Protein 1GVE (pdb70)

Solvent-accessible surface area: 24778 Å² total; per-residue (Å²): 121,93,4,56,4,4,0,10,0,50,4,0,29,67,90,3,93,91,106,26,0,46,36,0,5,51,8,0,51,153,101,58,20,56,49,1,5,0,0,17,15,30,13,122,2,85,0,0,44,9,1,8,97,45,75,46,34,3,8,138,114,84,28,74,14,97,1,9,0,1,0,0,26,44,106,80,68,52,1,85,54,76,29,0,76,98,1,0,72,34,1,17,170,53,1,106,11,62,98,0,22,8,0,0,0,19,33,11,26,124,67,9,76,36,56,65,1,2,110,11,0,37,91,1,52,118,71,38,44,4,58,47,1,0,0,1,2,4,6,0,22,19,0,0,25,0,2,3,12,1,144,75,44,59,41,34,66,1,44,0,0,7,0,4,0,0,0,1,3,23,32,0,38,50,3,0,8,43,0,4,112,113,38,52,12,50,5,6,0,29,14,9,21,0,13,11,1,0,33,16,135,15,116,87,117,45,43,136,42,112,46,112,118,6,37,2,36,67,17,96,88,14,121,76,15,40,87,14,0,18,75,98,52,0,23,81,0,10,55,60,0,51,146,16,6,139,109,51,63,20,148,117,26,27,58,9,21,5,0,0,3,26,4,1,8,68,52,22,62,14,80,20,114,107,30,13,0,1,11,3,34,10,21,37,60,145,58,0,78,88,4,0,43,12,1,82,63,29,87,9,90,91,50,0,29,76,4,0,52,93,0,38,59,76,0,18,64,31,18,21,76,2,37,110,121,89,4,54,4,0,0,8,0,85,20,0,33,151,172,4,93,89,105,26,0,32,18,0,4,128,7,0,53,143,102,59,19,61,26,0,2,0,0,18,18,24,10,123,2,84,0,0,43,8,1,9,102,41,73,44,32,3,10,114,124,56,27,157,8,102,1,0,0,1,0,0,30,69,126,79,63,50,2,88,49,74,29,0,75,95,1,0,74,23,1,21,155,52,2,96,10,76,100,0,23,3,0,0,0,20,27,9,25,128,69,10,76,35,52,64,1,2,90,5,1,35,84,1,51,122,85,39,40,3,58,47,1,0,0,1,10,4,6,0,20,18,0,0,23,0,1,6,8,1,166,80,44,57,37,33,56,0,43,0,0,10,0,35,0,1,0,12,12,22,31,1,37,51,4,0,8,44,0,4,116,110,35,53,3,52,6,8,0,51,62,14,28,11,51,14,2,0,16,13,145,112,142,73,148,138,96,118,126,42,22,36,77,2,10,54,63,0,62,149,15,7,159,111,48,50,29,141,113,38,18,59,11,12,4,0,0,8,30,4,1,9,64,55,21,74,13,132,19,121,77,31,9,0,3,11,8,39,10,22,34,47,118,65,0,79,68,5,0,43,14,2,74,60,28,83,8,86,94,53,0,26,72,4,0,51,91,1,39,58,74,4,20,59,47,22,77,76,3,34,156

Secondary structure (DSSP, 8-state):
-PPEEEEE-TTBTTTB-HHHHHHHHHHHHHTT--EEE--TTGGGGHHHHHHTTS---TTSTT--SEEEEEE-S-TT--SSHHHHHHHHHHHHHHTT-S-EEEEEE-S--TTS-HHHHHHHHHHHHHTTSEEEEEEES--HHHHHHHHHHHHHHTPPPEEEEEEE-BTTB-GGGTTHHHHHHHHT-EEEEE-TTGGGGGGT---GGGGGS---SSSSSS-TTHHHHHHHH-SHHHHHHHHHHHHHHHHHH-TTPPPHHHHHHHHHHHTSS--GGGT-EEEE--SSHHHHHHHHHHTT--PPPHHHHHHHHHHHHHHGGGPPPS--/-PPEEEEE-TTBTTTB-HHHHHHHHHHHHHTT--EEE--TTGGGGHHHHHHHTS---TTSTT-S-EEEEEE-S-TT--SSHHHHHHHHHHHHHHHT-S-EEEEEE-S--TTS-HHHHHHHHHHHHHTTSEEEEEEES--HHHHHHHHHHHHHHT-PPEEEEEEE-BTTB-GGGTTHHHHHHHHT-EEEEE-TTGGGGGGT--------HHHHHHHHHHHHHHHHHHGGGPPPHHHHHHHHHHHTSS--GGGT-EEEEP-SSHHHHHHHHHHHT--PPPHHHHHHHHHHHHHHGGGPPPS--

Foldseek 3Di:
DWAAEEAEQLQDLPLHDLVQSLVLVVLCVVLVHAHYEEELPRNVLRSLLSQLPSPQAEADVVRSHAYEYEQECDPVRALALVSLVVSLVSSCVSNVYQAHAEYEHAADRPVDPVLRSQVSVQVCVVVVHYNAYEYFQADLVVLVVQQVSCVVVVGGHHAEYEWADWLQFHPCPPRPVVSNVVSHHAYEHECLCLQVVQQVPDDLCVVVDDDDDGCCPPDPCNVVSCLQQNDNLLRVLSVLLVVLQCVPPNPVGDGSVLQGLQCNTAPDPHDNVSNYYYHDDDSGSVVSSVSSVSNPDHHDDPSSSVSSVVSNVSCVVPHDRGHD/DWAAEEAEQLQDQPLDDLVFSLVLVVLCVVLVGAEYEEELPRNNNRSLQSLLVNPQAEADPPRRHAYEYEFECPPVRALALVRLVVSLVSSCVRNVYQAHAEYEHAADRPVDPVLRSQVSVQVCVVVVRYNAYEYFQADLVRLVVQLVSCVVVVGGHHAEYEWADWLQFHPCVPRPVVSNVVSHHAYEHPPLCVVVLQQVPDDPVVDDPLLNVLSVLLVVLQCVVPNPPGDGSVLQRLLCNGPPDPHDNVSNHHYYDYDSGSVSSSVSSVSNPDHHDDVSSSVSSVVSNVSCVVPRDDGHD

Sequence (625 aa):
ARPATVLGAMEMGRRMDVTSSSASVRAFLQRGHTEIDTAFVYANGQSETILGDLGLGLGRSGCKVKIATKAAPMFGKTLKPADVRFQLETSLKRLQCPRVDLFYLHFPDHGTPIEETLQACHQLHQEGKFVELGLSNYVSWEVAEICTLCKKNGWIMPTVYQGMYNAITRQVETELFPCLRHFGLRFYAFNPLAGGLLTGRYKYQDKDGKNPESRFFGNPFSQLYMDRYWKEEHFNGIALVEKALKTTYGPTAPSMISAAVRWMYHHSQLKGTQGDAVILGMSSLEQLEQNLALVEEGPLEPAVVDAFDQAWNLVAHECPNYFRARPATVLGAMEMGRRMDVTSSSASVRAFLQRGHTEIDTAFVYANGQSETILGDLGLGLGRSGCKVKIATKAAPMFGKTLKPADVRFQLETSLKRLQCPRVDLFYLHFPDHGTPIEETLQACHQLHQEGKFVELGLSNYVSWEVAEICTLCKKNGWIMPTVYQGMYNAITRQVETELFPCLRHFGLRFYAFNPLAGGLLTGRYKYQYWKEEHFNGIALVEKALKTTYGPTAPSMISAAVRWMYHHSQLKGTQGDAVILGMSSLEQLEQNLALVEEGPLEPAVVDAFDQAWNLVAHECPNYFR

InterPro domains:
  IPR020471 Aldo-keto reductase [PR00069] (31-55)
  IPR020471 Aldo-keto reductase [PR00069] (93-111)
  IPR020471 Aldo-keto reductase [PR00069] (124-141)
  IPR023210 NADP-dependent oxidoreductase domain [PF00248] (9-315)
  IPR036812 NAD(P)-dependent oxidoreductase domain superfamily [G3DSA:3.20.20.100] (1-327)
  IPR036812 NAD(P)-dependent oxidoreductase domain superfamily [SSF51430] (6-325)
  IPR050523 Aldo/Keto Reductase Detoxification and Biosynthesis [PTHR43364] (8-324)

CATH classification: 3.20.20.100

Structure (mmCIF, N/CA/C/O backbone):
data_1GVE
#
_entry.id   1GVE
#
_cell.length_a   125.540
_cell.length_b   64.680
_cell.length_c   112.840
_cell.angle_alpha   90.00
_cell.angle_beta   91.03
_cell.angle_gamma   90.00
#
_symmetry.space_group_name_H-M   'C 1 2 1'
#
loop_
_entity.id
_entity.type
_entity.pdbx_description
1 polymer 'AFLATOXIN B1 ALDEHYDE REDUCTASE MEMBER 3'
2 non-polymer 'NADP NICOTINAMIDE-ADENINE-DINUCLEOTIDE PHOSPHATE'
3 non-polymer GLYCEROL
4 non-polymer 'CITRIC ACID'
5 water water
#
loop_
_atom_site.group_PDB
_atom_site.id
_atom_site.type_symbol
_atom_site.label_atom_id
_atom_site.label_alt_id
_atom_site.label_comp_id
_atom_site.label_asym_id
_atom_site.label_entity_id
_atom_site.label_seq_id
_atom_site.pdbx_PDB_ins_code
_atom_site.Cartn_x
_atom_site.Cartn_y
_atom_site.Cartn_z
_atom_site.occupancy
_atom_site.B_iso_or_equiv
_atom_site.auth_seq_id
_atom_site.auth_comp_id
_atom_site.auth_asym_id
_atom_site.auth_atom_id
_atom_site.pdbx_PDB_model_num
ATOM 1 N N . ALA A 1 4 ? 33.922 29.315 16.722 1.00 28.79 4 ALA A N 1
ATOM 2 C CA . ALA A 1 4 ? 33.566 28.978 15.320 1.00 28.02 4 ALA A CA 1
ATOM 3 C C . ALA A 1 4 ? 33.008 27.559 15.385 1.00 26.51 4 ALA A C 1
ATOM 4 O O . ALA A 1 4 ? 33.258 26.830 16.340 1.00 29.29 4 ALA A O 1
ATOM 6 N N . ARG A 1 5 ? 32.134 27.206 14.469 1.00 24.33 5 ARG A N 1
ATOM 7 C CA . ARG A 1 5 ? 31.631 25.846 14.392 1.00 22.36 5 ARG A CA 1
ATOM 8 C C . ARG A 1 5 ? 32.638 24.772 13.935 1.00 19.66 5 ARG A C 1
ATOM 9 O O . ARG A 1 5 ? 33.697 25.040 13.348 1.00 17.12 5 ARG A O 1
ATOM 17 N N . PRO A 1 6 ? 32.308 23.525 14.215 1.00 17.04 6 PRO A N 1
ATOM 18 C CA . PRO A 1 6 ? 33.129 22.448 13.696 1.00 15.84 6 PRO A CA 1
ATOM 19 C C . PRO A 1 6 ? 33.238 22.457 12.191 1.00 15.03 6 PRO A C 1
ATOM 20 O O . PRO A 1 6 ? 32.337 22.911 11.486 1.00 15.14 6 PRO A O 1
ATOM 24 N N . ALA A 1 7 ? 34.346 21.907 11.709 1.00 14.02 7 ALA A N 1
ATOM 25 C CA . ALA A 1 7 ? 34.552 21.735 10.293 1.00 13.54 7 ALA A CA 1
ATOM 26 C C . ALA A 1 7 ? 33.672 20.638 9.757 1.00 12.30 7 ALA A C 1
ATOM 27 O O . ALA A 1 7 ? 33.079 19.850 10.529 1.00 11.88 7 ALA A O 1
ATOM 29 N N . THR A 1 8 ? 33.589 20.550 8.432 1.00 12.51 8 THR A N 1
ATOM 30 C CA . THR A 1 8 ? 32.842 19.512 7.759 1.00 12.40 8 THR A CA 1
ATOM 31 C C . THR A 1 8 ? 33.765 18.728 6.858 1.00 12.18 8 THR A C 1
ATOM 32 O O . THR A 1 8 ? 34.443 19.307 5.989 1.00 13.25 8 THR A O 1
ATOM 36 N N . VAL A 1 9 ? 33.688 17.406 6.954 1.00 12.06 9 VAL A N 1
ATOM 37 C CA . VAL A 1 9 ? 34.501 16.497 6.216 1.00 11.66 9 VAL A CA 1
ATOM 38 C C . VAL A 1 9 ? 33.567 15.646 5.364 1.00 12.56 9 VAL A C 1
ATOM 39 O O . VAL A 1 9 ? 32.496 15.252 5.819 1.00 14.13 9 VAL A O 1
ATOM 43 N N . LEU A 1 10 ? 33.946 15.369 4.123 1.00 11.80 10 LEU A N 1
ATOM 44 C CA . LEU A 1 10 ? 33.107 14.612 3.250 1.00 11.20 10 LEU A CA 1
ATOM 45 C C . LEU A 1 10 ? 33.335 13.120 3.396 1.00 12.21 10 LEU A C 1
ATOM 46 O O . LEU A 1 10 ? 34.422 12.642 3.149 1.00 13.10 10 LEU A O 1
ATOM 51 N N . GLY A 1 11 ? 32.310 12.383 3.790 1.00 13.23 11 GLY A N 1
ATOM 52 C CA . GLY A 1 11 ? 32.450 10.937 3.831 1.00 12.57 11 GLY A CA 1
ATOM 53 C C . GLY A 1 11 ? 32.292 10.285 2.489 1.00 13.23 11 GLY A C 1
ATOM 54 O O . GLY A 1 11 ? 31.286 10.454 1.817 1.00 15.08 11 GLY A O 1
ATOM 55 N N . ALA A 1 12 ? 33.297 9.564 2.077 1.00 13.78 12 ALA A N 1
ATOM 56 C CA . ALA A 1 12 ? 33.311 9.014 0.727 1.00 13.99 12 ALA A CA 1
ATOM 57 C C . ALA A 1 12 ? 33.022 7.521 0.658 1.00 14.75 12 ALA A C 1
ATOM 58 O O . ALA A 1 12 ? 33.252 6.901 -0.388 1.00 15.52 12 ALA A O 1
ATOM 60 N N . MET A 1 13 ? 32.478 6.975 1.745 1.00 16.24 13 MET A N 1
ATOM 61 C CA . MET A 1 13 ? 32.199 5.540 1.899 1.00 17.51 13 MET A CA 1
ATOM 62 C C . MET A 1 13 ? 31.298 4.947 0.800 1.00 17.63 13 MET A C 1
ATOM 63 O O . MET A 1 13 ? 31.446 3.776 0.409 1.00 17.50 13 MET A O 1
ATOM 68 N N . GLU A 1 14 ? 30.379 5.753 0.297 1.00 16.52 14 GLU A N 1
ATOM 69 C CA . GLU A 1 14 ? 29.454 5.272 -0.740 1.00 17.39 14 GLU A CA 1
ATOM 70 C C . GLU A 1 14 ? 29.907 5.501 -2.174 1.00 17.31 14 GLU A C 1
ATOM 71 O O . GLU A 1 14 ? 29.253 5.030 -3.126 1.00 17.19 14 GLU A O 1
ATOM 77 N N . MET A 1 15 ? 31.010 6.220 -2.353 1.00 17.74 15 MET A N 1
ATOM 78 C CA . MET A 1 15 ? 31.517 6.478 -3.683 1.00 17.20 15 MET A CA 1
ATOM 79 C C . MET A 1 15 ? 31.998 5.187 -4.310 1.00 17.82 15 MET A C 1
ATOM 80 O O . MET A 1 15 ? 33.003 4.635 -3.922 1.00 18.43 15 MET A O 1
ATOM 85 N N . GLY A 1 16 ? 31.286 4.707 -5.314 1.00 18.23 16 GLY A N 1
ATOM 86 C CA . GLY A 1 16 ? 31.666 3.454 -5.919 1.00 19.25 16 GLY A CA 1
ATOM 87 C C . GLY A 1 16 ? 30.806 2.309 -5.418 1.00 19.05 16 GLY A C 1
ATOM 88 O O . GLY A 1 16 ? 30.929 1.191 -5.897 1.00 19.30 16 GLY A O 1
ATOM 89 N N . ARG A 1 17 ? 29.925 2.581 -4.471 1.00 18.58 17 ARG A N 1
ATOM 90 C CA . ARG A 1 17 ? 29.032 1.575 -3.947 1.00 19.70 17 ARG A CA 1
ATOM 91 C C . ARG A 1 17 ? 27.642 1.980 -4.444 1.00 20.28 17 ARG A C 1
ATOM 92 O O . ARG A 1 17 ? 27.292 1.707 -5.605 1.00 20.51 17 ARG A O 1
ATOM 100 N N . ARG A 1 18 ? 26.856 2.642 -3.607 1.00 20.28 18 ARG A N 1
ATOM 101 C CA . ARG A 1 18 ? 25.535 3.131 -4.032 1.00 20.75 18 ARG A CA 1
ATOM 102 C C . ARG A 1 18 ? 25.631 4.360 -4.924 1.00 20.37 18 ARG A C 1
ATOM 103 O O . ARG A 1 18 ? 24.684 4.682 -5.649 1.00 21.04 18 ARG A O 1
ATOM 111 N N . MET A 1 19 ? 26.794 4.992 -4.957 1.00 19.60 19 MET A N 1
ATOM 112 C CA . MET A 1 19 ? 26.971 6.186 -5.760 1.00 19.56 19 MET A CA 1
ATOM 113 C C . MET A 1 19 ? 27.896 5.955 -6.945 1.00 19.11 19 MET A C 1
ATOM 114 O O . MET A 1 19 ? 29.028 5.536 -6.792 1.00 19.28 19 MET A O 1
ATOM 119 N N . ASP A 1 20 ? 27.413 6.255 -8.146 1.00 19.21 20 ASP A N 1
ATOM 120 C CA . ASP A 1 20 ? 28.225 6.049 -9.334 1.00 19.15 20 ASP A CA 1
ATOM 121 C C . ASP A 1 20 ? 29.263 7.159 -9.455 1.00 19.15 20 ASP A C 1
ATOM 122 O O . ASP A 1 20 ? 29.295 8.093 -8.636 1.00 18.50 20 ASP A O 1
ATOM 127 N N . VAL A 1 21 ? 30.128 7.031 -10.448 1.00 18.90 21 VAL A N 1
ATOM 128 C CA . VAL A 1 21 ? 31.202 7.996 -10.664 1.00 19.62 21 VAL A CA 1
ATOM 129 C C . VAL A 1 21 ? 30.676 9.404 -10.864 1.00 19.42 21 VAL A C 1
ATOM 130 O O . VAL A 1 21 ? 31.226 10.389 -10.331 1.00 19.29 21 VAL A O 1
ATOM 134 N N . THR A 1 22 ? 29.629 9.504 -11.675 1.00 19.38 22 THR A N 1
ATOM 135 C CA . THR A 1 22 ? 29.015 10.777 -11.966 1.00 19.41 22 THR A CA 1
ATOM 136 C C . THR A 1 22 ? 28.552 11.503 -10.719 1.00 19.08 22 THR A C 1
ATOM 137 O O . THR A 1 22 ? 28.850 12.686 -10.532 1.00 18.61 22 THR A O 1
ATOM 141 N N . SER A 1 23 ? 27.795 10.796 -9.889 1.00 18.56 23 SER A N 1
ATOM 142 C CA . SER A 1 23 ? 27.244 11.378 -8.687 1.00 18.47 23 SER A CA 1
ATOM 143 C C . SER A 1 23 ? 28.355 11.662 -7.668 1.00 17.52 23 SER A C 1
ATOM 144 O O . SER A 1 23 ? 28.277 12.639 -6.933 1.00 16.72 23 SER A O 1
ATOM 147 N N . SER A 1 24 ? 29.395 10.825 -7.668 1.00 17.42 24 SER A N 1
ATOM 148 C CA . SER A 1 24 ? 30.522 10.971 -6.728 1.00 16.51 24 SER A CA 1
ATOM 149 C C . SER A 1 24 ? 31.271 12.238 -7.086 1.00 16.85 24 SER A C 1
ATOM 150 O O . SER A 1 24 ? 31.535 13.071 -6.231 1.00 17.40 24 SER A O 1
ATOM 153 N N . SER A 1 25 ? 31.558 12.411 -8.372 1.00 16.48 25 SER A N 1
ATOM 154 C CA . SER A 1 25 ? 32.250 13.608 -8.845 1.00 17.16 25 SER A CA 1
ATOM 155 C C . SER A 1 25 ? 31.446 14.874 -8.533 1.00 17.04 25 SER A C 1
ATOM 156 O O . SER A 1 25 ? 32.006 15.886 -8.094 1.00 17.49 25 SER A O 1
ATOM 159 N N . ALA A 1 26 ? 30.144 14.827 -8.798 1.00 16.86 26 ALA A N 1
ATOM 160 C CA . ALA A 1 26 ? 29.249 15.952 -8.518 1.00 17.22 26 ALA A CA 1
ATOM 161 C C . ALA A 1 26 ? 29.273 16.315 -7.041 1.00 16.80 26 ALA A C 1
ATOM 162 O O . ALA A 1 26 ? 29.198 17.487 -6.685 1.00 16.19 26 ALA A O 1
ATOM 164 N N . SER A 1 27 ? 29.354 15.295 -6.201 1.00 16.54 27 SER A N 1
ATOM 165 C CA . SER A 1 27 ? 29.333 15.462 -4.743 1.00 16.39 27 SER A CA 1
ATOM 166 C C . SER A 1 27 ? 30.597 16.162 -4.255 1.00 15.34 27 SER A C 1
ATOM 167 O O . SER A 1 27 ? 30.545 17.056 -3.410 1.00 15.42 27 SER A O 1
ATOM 170 N N . VAL A 1 28 ? 31.729 15.765 -4.810 1.00 14.84 28 VAL A N 1
ATOM 171 C CA . VAL A 1 28 ? 32.981 16.408 -4.479 1.00 14.26 28 VAL A CA 1
ATOM 172 C C . VAL A 1 28 ? 32.912 17.855 -4.885 1.00 14.42 28 VAL A C 1
ATOM 173 O O . VAL A 1 28 ? 33.326 18.728 -4.130 1.00 14.46 28 VAL A O 1
ATOM 177 N N . ARG A 1 29 ? 32.391 18.121 -6.094 1.00 14.41 29 ARG A N 1
ATOM 178 C CA . ARG A 1 29 ? 32.341 19.495 -6.561 1.00 15.32 29 ARG A CA 1
ATOM 179 C C . ARG A 1 29 ? 31.451 20.310 -5.641 1.00 14.43 29 ARG A C 1
ATOM 180 O O . ARG A 1 29 ? 31.768 21.429 -5.308 1.00 15.03 29 ARG A O 1
ATOM 182 N N . ALA A 1 30 ? 30.308 19.761 -5.259 1.00 14.30 30 ALA A N 1
ATOM 183 C CA . ALA A 1 30 ? 29.391 20.472 -4.390 1.00 14.67 30 ALA A CA 1
ATOM 184 C C . ALA A 1 30 ? 30.050 20.779 -3.025 1.00 14.55 30 ALA A C 1
ATOM 185 O O . ALA A 1 30 ? 29.895 21.854 -2.438 1.00 14.32 30 ALA A O 1
ATOM 187 N N . PHE A 1 31 ? 30.739 19.793 -2.500 1.00 14.37 31 PHE A N 1
ATOM 188 C CA . PHE A 1 31 ? 31.396 19.941 -1.222 1.00 14.61 31 PHE A CA 1
ATOM 189 C C . PHE A 1 31 ? 32.487 21.011 -1.246 1.00 14.14 31 PHE A C 1
ATOM 190 O O . PHE A 1 31 ? 32.508 21.870 -0.395 1.00 14.34 31 PHE A O 1
ATOM 198 N N . LEU A 1 32 ? 33.325 21.004 -2.272 1.00 14.29 32 LEU A N 1
ATOM 199 C CA . LEU A 1 32 ? 34.377 22.018 -2.432 1.00 15.12 32 LEU A CA 1
ATOM 200 C C . LEU A 1 32 ? 33.825 23.433 -2.654 1.00 15.39 32 LEU A C 1
ATOM 201 O O . LEU A 1 32 ? 34.377 24.421 -2.142 1.00 14.88 32 LEU A O 1
ATOM 206 N N . GLN A 1 33 ? 32.718 23.528 -3.375 1.00 16.62 33 GLN A N 1
ATOM 207 C CA . GLN A 1 33 ? 32.091 24.821 -3.606 1.00 17.52 33 GLN A CA 1
ATOM 208 C C . GLN A 1 33 ? 31.565 25.441 -2.330 1.00 17.20 33 GLN A C 1
ATOM 209 O O . GLN A 1 33 ? 31.426 26.669 -2.266 1.00 17.85 33 GLN A O 1
ATOM 215 N N . ARG A 1 34 ? 31.232 24.603 -1.337 1.00 16.90 34 ARG A N 1
ATOM 216 C CA . ARG A 1 34 ? 30.743 25.107 -0.063 1.00 17.18 34 ARG A CA 1
ATOM 217 C C . ARG A 1 34 ? 31.895 25.639 0.806 1.00 17.78 34 ARG A C 1
ATOM 218 O O . ARG A 1 34 ? 31.647 26.179 1.879 1.00 20.44 34 ARG A O 1
ATOM 226 N N . GLY A 1 35 ? 33.139 25.507 0.342 1.00 17.52 35 GLY A N 1
ATOM 227 C CA . GLY A 1 35 ? 34.311 26.000 1.062 1.00 16.56 35 GLY A CA 1
ATOM 228 C C . GLY A 1 35 ? 35.015 24.934 1.904 1.00 16.21 35 GLY A C 1
ATOM 229 O O . GLY A 1 35 ? 36.044 25.197 2.514 1.00 16.09 35 GLY A O 1
ATOM 230 N N . HIS A 1 36 ? 34.478 23.718 1.936 1.00 14.40 36 HIS A N 1
ATOM 231 C CA . HIS A 1 36 ? 35.116 22.678 2.726 1.00 14.51 36 HIS A CA 1
ATOM 232 C C . HIS A 1 36 ? 36.265 22.083 1.941 1.00 14.91 36 HIS A C 1
ATOM 233 O O . HIS A 1 36 ? 36.330 22.258 0.721 1.00 15.26 36 HIS A O 1
ATOM 240 N N . THR A 1 37 ? 37.157 21.365 2.630 1.00 14.74 37 THR A N 1
ATOM 241 C CA . THR A 1 37 ? 38.358 20.843 1.970 1.00 16.06 37 THR A CA 1
ATOM 242 C C . THR A 1 37 ? 38.742 19.385 2.217 1.00 15.88 37 THR A C 1
ATOM 243 O O . THR A 1 37 ? 39.436 18.785 1.402 1.00 15.50 37 THR A O 1
ATOM 247 N N . GLU A 1 38 ? 38.269 18.782 3.315 1.00 14.01 38 GLU A N 1
ATOM 248 C CA . GLU A 1 38 ? 38.736 17.466 3.689 1.00 15.01 38 GLU A CA 1
ATOM 249 C C . GLU A 1 38 ? 37.781 16.354 3.289 1.00 13.27 38 GLU A C 1
ATOM 250 O O . GLU A 1 38 ? 36.578 16.428 3.552 1.00 13.72 38 GLU A O 1
ATOM 256 N N . ILE A 1 39 ? 38.360 15.325 2.687 1.00 13.49 39 ILE A N 1
ATOM 257 C CA . ILE A 1 39 ? 37.603 14.174 2.227 1.00 13.18 39 ILE A CA 1
ATOM 258 C C . ILE A 1 39 ? 38.108 12.957 2.950 1.00 13.99 39 ILE A C 1
ATOM 259 O O . ILE A 1 39 ? 39.310 12.767 3.020 1.00 15.54 39 ILE A O 1
ATOM 264 N N . ASP A 1 40 ? 37.188 12.100 3.392 1.00 12.91 40 ASP A N 1
ATOM 265 C CA . ASP A 1 40 ? 37.521 10.909 4.164 1.00 12.97 40 ASP A CA 1
ATOM 266 C C . ASP A 1 40 ? 37.178 9.642 3.369 1.00 12.54 40 ASP A C 1
ATOM 267 O O . ASP A 1 40 ? 36.039 9.428 3.022 1.00 13.07 40 ASP A O 1
ATOM 272 N N . THR A 1 41 ? 38.174 8.818 3.091 1.00 12.56 41 THR A N 1
ATOM 273 C CA . THR A 1 41 ? 37.934 7.547 2.448 1.00 13.10 41 THR A CA 1
ATOM 274 C C . THR A 1 41 ? 38.691 6.470 3.242 1.00 12.62 41 THR A C 1
ATOM 275 O O . THR A 1 41 ? 39.078 6.686 4.403 1.00 11.74 41 THR A O 1
ATOM 279 N N . ALA A 1 42 ? 38.848 5.299 2.654 1.00 12.87 42 ALA A N 1
ATOM 280 C CA . ALA A 1 42 ? 39.520 4.184 3.330 1.00 12.16 42 ALA A CA 1
ATOM 281 C C . ALA A 1 42 ? 39.886 3.125 2.316 1.00 12.46 42 ALA A C 1
ATOM 282 O O . ALA A 1 42 ? 39.198 3.005 1.316 1.00 12.73 42 ALA A O 1
ATOM 284 N N . PHE A 1 43 ? 40.933 2.351 2.597 1.00 11.50 43 PHE A N 1
ATOM 285 C CA . PHE A 1 43 ? 41.319 1.212 1.734 1.00 11.91 43 PHE A CA 1
ATOM 286 C C . PHE A 1 43 ? 40.145 0.290 1.425 1.00 12.00 43 PHE A C 1
ATOM 287 O O . PHE A 1 43 ? 40.042 -0.191 0.291 1.00 13.09 43 PHE A O 1
ATOM 295 N N . VAL A 1 44 ? 39.293 0.006 2.414 1.00 12.26 44 VAL A N 1
ATOM 296 C CA . VAL A 1 44 ? 38.172 -0.917 2.260 1.00 12.35 44 VAL A CA 1
ATOM 297 C C . VAL A 1 44 ? 36.910 -0.307 1.620 1.00 12.51 44 VAL A C 1
ATOM 298 O O . VAL A 1 44 ? 36.015 -1.037 1.230 1.00 13.55 44 VAL A O 1
ATOM 302 N N . TYR A 1 45 ? 36.800 1.014 1.526 1.00 12.56 45 TYR A N 1
ATOM 303 C CA . TYR A 1 45 ? 35.530 1.578 1.077 1.00 12.49 45 TYR A CA 1
ATOM 304 C C . TYR A 1 45 ? 35.234 1.212 -0.371 1.00 13.11 45 TYR A C 1
ATOM 305 O O . TYR A 1 45 ? 36.081 1.372 -1.236 1.00 13.34 45 TYR A O 1
ATOM 314 N N . ALA A 1 46 ? 34.007 0.740 -0.589 1.00 13.82 46 ALA A N 1
ATOM 315 C CA . ALA A 1 46 ? 33.522 0.337 -1.905 1.00 14.30 46 ALA A CA 1
ATOM 316 C C . ALA A 1 46 ? 34.511 -0.622 -2.547 1.00 15.22 46 ALA A C 1
ATOM 317 O O . ALA A 1 46 ? 34.703 -0.611 -3.746 1.00 16.38 46 ALA A O 1
ATOM 319 N N . ASN A 1 47 ? 35.139 -1.443 -1.703 1.00 16.18 47 ASN A N 1
ATOM 320 C CA . ASN A 1 47 ? 36.122 -2.435 -2.146 1.00 17.26 47 ASN A CA 1
ATOM 321 C C . ASN A 1 47 ? 37.261 -1.841 -2.955 1.00 17.64 47 ASN A C 1
ATOM 322 O O . ASN A 1 47 ? 37.794 -2.496 -3.867 1.00 19.06 47 ASN A O 1
ATOM 327 N N . GLY A 1 48 ? 37.620 -0.598 -2.662 1.00 16.92 48 GLY A N 1
ATOM 328 C CA . GLY A 1 48 ? 38.695 0.068 -3.376 1.00 15.93 48 GLY A CA 1
ATOM 329 C C . GLY A 1 48 ? 38.247 1.119 -4.375 1.00 16.32 48 GLY A C 1
ATOM 330 O O . GLY A 1 48 ? 39.040 1.936 -4.822 1.00 15.87 48 GLY A O 1
ATOM 331 N N . GLN A 1 49 ? 36.967 1.145 -4.703 1.00 16.33 49 GLN A N 1
ATOM 332 C CA . GLN A 1 49 ? 36.480 2.073 -5.721 1.00 16.75 49 GLN A CA 1
ATOM 333 C C . GLN A 1 49 ? 36.338 3.529 -5.231 1.00 16.79 49 GLN A C 1
ATOM 334 O O . GLN A 1 49 ? 36.416 4.491 -6.007 1.00 17.23 49 GLN A O 1
ATOM 340 N N . SER A 1 50 ? 36.191 3.711 -3.926 1.00 15.88 50 SER A N 1
ATOM 341 C CA . SER A 1 50 ? 36.036 5.053 -3.426 1.00 15.47 50 SER A CA 1
ATOM 342 C C . SER A 1 50 ? 37.323 5.816 -3.697 1.00 15.02 50 SER A C 1
ATOM 343 O O . SER A 1 50 ? 37.302 6.917 -4.270 1.00 15.30 50 SER A O 1
ATOM 346 N N . GLU A 1 51 ? 38.439 5.204 -3.305 1.00 15.12 51 GLU A N 1
ATOM 347 C CA . GLU A 1 51 ? 39.757 5.799 -3.514 1.00 14.41 51 GLU A CA 1
ATOM 348 C C . GLU A 1 51 ? 40.000 5.970 -5.008 1.00 14.70 51 GLU A C 1
ATOM 349 O O . GLU A 1 51 ? 40.496 6.990 -5.452 1.00 15.09 51 GLU A O 1
ATOM 355 N N . THR A 1 52 ? 39.629 4.957 -5.773 1.00 14.83 52 THR A N 1
ATOM 356 C CA . THR A 1 52 ? 39.855 4.996 -7.226 1.00 15.02 52 THR A CA 1
ATOM 357 C C . THR A 1 52 ? 39.114 6.146 -7.888 1.00 15.77 52 THR A C 1
ATOM 358 O O . THR A 1 52 ? 39.681 6.905 -8.684 1.00 16.45 52 THR A O 1
ATOM 362 N N . ILE A 1 53 ? 37.843 6.279 -7.557 1.00 15.83 53 ILE A N 1
ATOM 363 C CA . ILE A 1 53 ? 37.056 7.354 -8.070 1.00 15.50 53 ILE A CA 1
ATOM 364 C C . ILE A 1 53 ? 37.682 8.684 -7.683 1.00 15.88 53 ILE A C 1
ATOM 365 O O . ILE A 1 53 ? 37.882 9.536 -8.533 1.00 16.47 53 ILE A O 1
ATOM 370 N N . LEU A 1 54 ? 38.053 8.851 -6.409 1.00 15.53 54 LEU A N 1
ATOM 371 C CA . LEU A 1 54 ? 38.601 10.124 -5.984 1.00 15.73 54 LEU A CA 1
ATOM 372 C C . LEU A 1 54 ? 39.914 10.450 -6.703 1.00 16.29 54 LEU A C 1
ATOM 373 O O . LEU A 1 54 ? 40.190 11.611 -6.997 1.00 17.41 54 LEU A O 1
ATOM 378 N N . GLY A 1 55 ? 40.718 9.427 -6.968 1.00 16.57 55 GLY A N 1
ATOM 379 C CA . GLY A 1 55 ? 42.034 9.615 -7.548 1.00 17.26 55 GLY A CA 1
ATOM 380 C C . GLY A 1 55 ? 41.991 9.952 -9.024 1.00 18.10 55 GLY A C 1
ATOM 381 O O . GLY A 1 55 ? 43.019 10.217 -9.611 1.00 18.25 55 GLY A O 1
ATOM 382 N N . ASP A 1 56 ? 40.794 10.001 -9.590 1.00 18.13 56 ASP A N 1
ATOM 383 C CA . ASP A 1 56 ? 40.608 10.229 -11.019 1.00 19.56 56 ASP A CA 1
ATOM 384 C C . ASP A 1 56 ? 39.988 11.558 -11.309 1.00 19.70 56 ASP A C 1
ATOM 385 O O . ASP A 1 56 ? 39.760 11.902 -12.471 1.00 19.62 56 ASP A O 1
ATOM 390 N N . LEU A 1 57 ? 39.696 12.294 -10.259 1.00 19.78 57 LEU A N 1
ATOM 391 C CA . LEU A 1 57 ? 39.008 13.561 -10.348 1.00 20.40 57 LEU A CA 1
ATOM 392 C C . LEU A 1 57 ? 39.950 14.665 -10.786 1.00 20.68 57 LEU A C 1
ATOM 393 O O . LEU A 1 57 ? 39.532 15.813 -10.915 1.00 21.14 57 LEU A O 1
ATOM 398 N N . GLY A 1 58 ? 41.215 14.316 -10.997 1.00 20.87 58 GLY A N 1
ATOM 399 C CA . GLY A 1 58 ? 42.207 15.284 -11.417 1.00 21.15 58 GLY A CA 1
ATOM 400 C C . GLY A 1 58 ? 42.403 16.356 -10.378 1.00 21.47 58 GLY A C 1
ATOM 401 O O . GLY A 1 58 ? 42.681 17.502 -10.718 1.00 22.26 58 GLY A O 1
ATOM 402 N N . LEU A 1 59 ? 42.276 15.983 -9.101 1.00 20.73 59 LEU A N 1
ATOM 403 C CA . LEU A 1 59 ? 42.434 16.944 -8.040 1.00 20.46 59 LEU A CA 1
ATOM 404 C C . LEU A 1 59 ? 43.880 17.189 -7.661 1.00 19.48 59 LEU A C 1
ATOM 405 O O . LEU A 1 59 ? 44.153 18.163 -6.991 1.00 19.81 59 LEU A O 1
ATOM 410 N N . GLY A 1 60 ? 44.790 16.303 -8.048 1.00 18.82 60 GLY A N 1
ATOM 411 C CA . GLY A 1 60 ? 46.196 16.453 -7.691 1.00 18.79 60 GLY A CA 1
ATOM 412 C C . GLY A 1 60 ? 46.470 16.253 -6.199 1.00 18.87 60 GLY A C 1
ATOM 413 O O . GLY A 1 60 ? 47.203 17.012 -5.564 1.00 18.67 60 GLY A O 1
ATOM 414 N N . LEU A 1 61 ? 45.877 15.207 -5.647 1.00 18.99 61 LEU A N 1
ATOM 415 C CA . LEU A 1 61 ? 46.005 14.929 -4.225 1.00 19.18 61 LEU A CA 1
ATOM 416 C C . LEU A 1 61 ? 47.451 14.793 -3.762 1.00 19.78 61 LEU A C 1
ATOM 417 O O . LEU A 1 61 ? 48.308 14.302 -4.485 1.00 18.80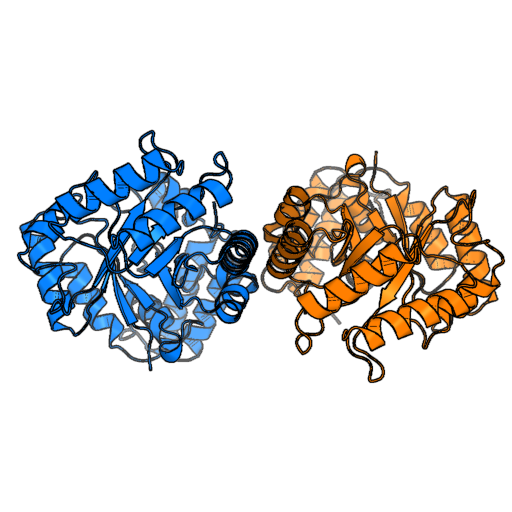 61 LEU A O 1
ATOM 422 N N . GLY A 1 62 ? 47.713 15.266 -2.546 1.00 20.19 62 GLY A N 1
ATOM 423 C CA . GLY A 1 62 ? 49.005 15.098 -1.917 1.00 21.52 62 GLY A CA 1
ATOM 424 C C . GLY A 1 62 ? 50.133 15.946 -2.477 1.00 22.91 62 GLY A C 1
ATOM 425 O O . GLY A 1 62 ? 51.247 15.852 -1.978 1.00 22.82 62 GLY A O 1
ATOM 426 N N . ARG A 1 63 ? 49.855 16.752 -3.500 1.00 24.77 63 ARG A N 1
ATOM 427 C CA . ARG A 1 63 ? 50.872 17.604 -4.101 1.00 27.14 63 ARG A CA 1
ATOM 428 C C . ARG A 1 63 ? 50.814 18.989 -3.478 1.00 28.74 63 ARG A C 1
ATOM 429 O O . ARG A 1 63 ? 49.734 19.509 -3.165 1.00 29.44 63 ARG A O 1
ATOM 437 N N . SER A 1 64 ? 51.985 19.570 -3.255 1.00 30.64 64 SER A N 1
ATOM 438 C CA . SER A 1 64 ? 52.056 20.909 -2.686 1.00 31.46 64 SER A CA 1
ATOM 439 C C . SER A 1 64 ? 51.291 21.819 -3.637 1.00 31.53 64 SER A C 1
ATOM 440 O O . SER A 1 64 ? 51.691 21.987 -4.777 1.00 32.40 64 SER A O 1
ATOM 443 N N . GLY A 1 65 ? 50.193 22.405 -3.176 1.00 31.49 65 GLY A N 1
ATOM 444 C CA . GLY A 1 65 ? 49.349 23.212 -4.043 1.00 30.82 65 GLY A CA 1
ATOM 445 C C . GLY A 1 65 ? 47.931 22.664 -4.068 1.00 30.18 65 GLY A C 1
ATOM 446 O O . GLY A 1 65 ? 47.019 23.259 -4.647 1.00 30.40 65 GLY A O 1
ATOM 447 N N . CYS A 1 66 ? 47.731 21.504 -3.459 1.00 28.97 66 CYS A N 1
ATOM 448 C CA . CYS A 1 66 ? 46.400 20.952 -3.411 1.00 27.97 66 CYS A CA 1
ATOM 449 C C . CYS A 1 66 ? 45.725 21.650 -2.233 1.00 27.21 66 CYS A C 1
ATOM 450 O O . CYS A 1 66 ? 46.316 21.765 -1.153 1.00 27.76 66 CYS A O 1
ATOM 453 N N . LYS A 1 67 ? 44.511 22.141 -2.430 1.00 26.09 67 LYS A N 1
ATOM 454 C CA . LYS A 1 67 ? 43.808 22.781 -1.324 1.00 25.16 67 LYS A CA 1
ATOM 455 C C . LYS A 1 67 ? 42.949 21.738 -0.642 1.00 24.04 67 LYS A C 1
ATOM 456 O O . LYS A 1 67 ? 42.563 21.937 0.499 1.00 25.16 67 LYS A O 1
ATOM 458 N N . VAL A 1 68 ? 42.665 20.660 -1.378 1.00 21.74 68 VAL A N 1
ATOM 459 C CA . VAL A 1 68 ? 41.890 19.500 -0.918 1.00 20.59 68 VAL A CA 1
ATOM 460 C C . VAL A 1 68 ? 42.770 18.550 -0.131 1.00 18.90 68 VAL A C 1
ATOM 461 O O . VAL A 1 68 ? 43.862 18.180 -0.565 1.00 17.89 68 VAL A O 1
ATOM 465 N N . LYS A 1 69 ? 42.268 18.101 1.022 1.00 17.14 69 LYS A N 1
ATOM 466 C CA . LYS A 1 69 ? 43.066 17.275 1.898 1.00 17.05 69 LYS A CA 1
ATOM 467 C C . LYS A 1 69 ? 42.412 15.919 1.886 1.00 15.76 69 LYS A C 1
ATOM 468 O O . LYS A 1 69 ? 41.193 15.844 1.973 1.00 17.99 69 LYS A O 1
ATOM 474 N N . ILE A 1 70 ? 43.212 14.874 1.776 1.00 14.00 70 ILE A N 1
ATOM 475 C CA . ILE A 1 70 ? 42.674 13.543 1.661 1.00 13.91 70 ILE A CA 1
ATOM 476 C C . ILE A 1 70 ? 43.089 12.677 2.854 1.00 13.44 70 ILE A C 1
ATOM 477 O O . ILE A 1 70 ? 44.242 12.695 3.252 1.00 13.52 70 ILE A O 1
ATOM 482 N N . ALA A 1 71 ? 42.129 11.928 3.408 1.00 12.96 71 ALA A N 1
ATOM 483 C CA . ALA A 1 71 ? 42.401 10.996 4.482 1.00 13.05 71 ALA A CA 1
ATOM 484 C C . ALA A 1 71 ? 42.060 9.586 4.020 1.00 13.26 71 ALA A C 1
ATOM 485 O O . ALA A 1 71 ? 41.093 9.372 3.326 1.00 13.66 71 ALA A O 1
ATOM 487 N N . THR A 1 72 ? 42.912 8.630 4.356 1.00 13.82 72 THR A N 1
ATOM 488 C CA . THR A 1 72 ? 42.548 7.241 4.175 1.00 12.83 72 THR A CA 1
ATOM 489 C C . THR A 1 72 ? 42.938 6.407 5.390 1.00 13.01 72 THR A C 1
ATOM 490 O O . THR A 1 72 ? 43.451 6.951 6.388 1.00 11.94 72 THR A O 1
ATOM 494 N N . LYS A 1 73 ? 42.634 5.117 5.316 1.00 12.20 73 LYS A N 1
ATOM 495 C CA . LYS A 1 73 ? 42.765 4.248 6.479 1.00 12.41 73 LYS A CA 1
ATOM 496 C C . LYS A 1 73 ? 43.222 2.857 6.077 1.00 12.86 73 LYS A C 1
ATOM 497 O O . LYS A 1 73 ? 42.827 2.357 5.015 1.00 13.29 73 LYS A O 1
ATOM 503 N N . ALA A 1 74 ? 44.005 2.242 6.970 1.00 12.33 74 ALA A N 1
ATOM 504 C CA . ALA A 1 74 ? 44.354 0.822 6.868 1.00 11.42 74 ALA A CA 1
ATOM 505 C C . ALA A 1 74 ? 43.560 0.079 7.945 1.00 12.26 74 ALA A C 1
ATOM 506 O O . ALA A 1 74 ? 43.517 0.513 9.073 1.00 12.17 74 ALA A O 1
ATOM 508 N N . ALA A 1 75 ? 42.996 -1.063 7.577 1.00 12.34 75 ALA A N 1
ATOM 509 C CA . ALA A 1 75 ? 42.110 -1.866 8.408 1.00 12.10 75 ALA A CA 1
ATOM 510 C C . ALA A 1 75 ? 42.558 -3.311 8.502 1.00 12.25 75 ALA A C 1
ATOM 511 O O . ALA A 1 75 ? 43.024 -3.876 7.498 1.00 12.49 75 ALA A O 1
ATOM 513 N N . PRO A 1 76 ? 42.403 -3.943 9.664 1.00 11.66 76 PRO A N 1
ATOM 514 C CA . PRO A 1 76 ? 42.647 -5.374 9.759 1.00 12.17 76 PRO A CA 1
ATOM 515 C C . PRO A 1 76 ? 41.365 -6.126 9.344 1.00 13.35 76 PRO A C 1
ATOM 516 O O . PRO A 1 76 ? 40.642 -6.707 10.172 1.00 14.99 76 PRO A O 1
ATOM 520 N N . MET A 1 77 ? 41.071 -6.065 8.054 1.00 13.52 77 MET A N 1
ATOM 521 C CA . MET A 1 77 ? 39.937 -6.780 7.478 1.00 14.32 77 MET A CA 1
ATOM 522 C C . MET A 1 77 ? 40.302 -7.193 6.053 1.00 14.67 77 MET A C 1
ATOM 523 O O . MET A 1 77 ? 41.426 -6.947 5.583 1.00 13.82 77 MET A O 1
ATOM 528 N N . PHE A 1 78 ? 39.359 -7.859 5.386 1.00 15.04 78 PHE A N 1
ATOM 529 C CA . PHE A 1 78 ? 39.596 -8.418 4.044 1.00 15.87 78 PHE A CA 1
ATOM 530 C C . PHE A 1 78 ? 40.809 -9.351 4.039 1.00 17.08 78 PHE A C 1
ATOM 531 O O . PHE A 1 78 ? 41.512 -9.479 3.026 1.00 18.91 78 PHE A O 1
ATOM 539 N N . GLY A 1 79 ? 41.043 -10.038 5.152 1.00 16.90 79 GLY A N 1
ATOM 540 C CA . GLY A 1 79 ? 42.198 -10.892 5.286 1.00 17.45 79 GLY A CA 1
ATOM 541 C C . GLY A 1 79 ? 43.525 -10.230 5.613 1.00 17.29 79 GLY A C 1
ATOM 542 O O . GLY A 1 79 ? 44.569 -10.926 5.616 1.00 17.82 79 GLY A O 1
ATOM 543 N N . LYS A 1 80 ? 43.512 -8.918 5.844 1.00 15.28 80 LYS A N 1
ATOM 544 C CA . LYS A 1 80 ? 44.738 -8.206 6.224 1.00 15.72 80 LYS A CA 1
ATOM 545 C C . LYS A 1 80 ? 44.695 -7.928 7.704 1.00 15.32 80 LYS A C 1
ATOM 546 O O . LYS A 1 80 ? 43.624 -7.977 8.325 1.00 14.45 80 LYS A O 1
ATOM 552 N N . THR A 1 81 ? 45.888 -7.685 8.248 1.00 13.60 81 THR A N 1
ATOM 553 C CA . THR A 1 81 ? 46.031 -7.280 9.648 1.00 13.36 81 THR A CA 1
ATOM 554 C C . THR A 1 81 ? 46.659 -5.893 9.705 1.00 13.12 81 THR A C 1
ATOM 555 O O . THR A 1 81 ? 46.722 -5.224 8.687 1.00 12.66 81 THR A O 1
ATOM 559 N N . LEU A 1 82 ? 47.043 -5.443 10.921 1.00 12.79 82 LEU A N 1
ATOM 560 C CA . LEU A 1 82 ? 47.842 -4.253 11.072 1.00 12.97 82 LEU A CA 1
ATOM 561 C C . LEU A 1 82 ? 49.321 -4.618 11.326 1.00 13.48 82 LEU A C 1
ATOM 562 O O . LEU A 1 82 ? 50.080 -3.860 11.904 1.00 13.73 82 LEU A O 1
ATOM 567 N N . LYS A 1 83 ? 49.761 -5.770 10.862 1.00 13.90 83 LYS A N 1
ATOM 568 C CA . LYS A 1 83 ? 51.181 -6.026 10.880 1.00 14.72 83 LYS A CA 1
ATOM 569 C C . LYS A 1 83 ? 51.844 -5.061 9.907 1.00 14.58 83 LYS A C 1
ATOM 570 O O . LYS A 1 83 ? 51.255 -4.619 8.936 1.00 15.13 83 LYS A O 1
ATOM 576 N N . PRO A 1 84 ? 53.091 -4.722 10.170 1.00 15.08 84 PRO A N 1
ATOM 577 C CA . PRO A 1 84 ? 53.828 -3.796 9.307 1.00 15.38 84 PRO A CA 1
ATOM 578 C C . PRO A 1 84 ? 53.638 -3.995 7.804 1.00 14.86 84 PRO A C 1
ATOM 579 O O . PRO A 1 84 ? 53.295 -3.048 7.099 1.00 15.20 84 PRO A O 1
ATOM 583 N N . ALA A 1 85 ? 53.844 -5.204 7.296 1.00 14.44 85 ALA A N 1
ATOM 584 C CA . ALA A 1 85 ? 53.694 -5.418 5.854 1.00 14.59 85 ALA A CA 1
ATOM 585 C C . ALA A 1 85 ? 52.291 -5.078 5.321 1.00 13.94 85 ALA A C 1
ATOM 586 O O . ALA A 1 85 ? 52.144 -4.555 4.221 1.00 14.44 85 ALA A O 1
ATOM 588 N N . ASP A 1 86 ? 51.271 -5.377 6.117 1.00 13.10 86 ASP A N 1
ATOM 589 C CA . ASP A 1 86 ? 49.901 -5.158 5.691 1.00 13.56 86 ASP A CA 1
ATOM 590 C C . ASP A 1 86 ? 49.545 -3.680 5.773 1.00 13.05 86 ASP A C 1
ATOM 591 O O . ASP A 1 86 ? 48.748 -3.192 4.995 1.00 13.10 86 ASP A O 1
ATOM 596 N N . VAL A 1 87 ? 50.139 -2.968 6.727 1.00 12.90 87 VAL A N 1
ATOM 597 C CA . VAL A 1 87 ? 49.885 -1.521 6.826 1.00 13.82 87 VAL A CA 1
ATOM 598 C C . VAL A 1 87 ? 50.489 -0.847 5.600 1.00 13.34 87 VAL A C 1
ATOM 599 O O . VAL A 1 87 ? 49.871 -0.016 4.959 1.00 13.05 87 VAL A O 1
ATOM 603 N N . ARG A 1 88 ? 51.714 -1.254 5.280 1.00 13.45 88 ARG A N 1
ATOM 604 C CA . ARG A 1 88 ? 52.419 -0.735 4.111 1.00 14.17 88 ARG A CA 1
ATOM 605 C C . ARG A 1 88 ? 51.658 -1.096 2.841 1.00 13.95 88 ARG A C 1
ATOM 606 O O . ARG A 1 88 ? 51.448 -0.243 1.982 1.00 14.32 88 ARG A O 1
ATOM 614 N N . PHE A 1 89 ? 51.185 -2.325 2.755 1.00 13.68 89 PHE A N 1
ATOM 615 C CA . PHE A 1 89 ? 50.462 -2.739 1.544 1.00 14.01 89 PHE A CA 1
ATOM 616 C C . PHE A 1 89 ? 49.251 -1.843 1.311 1.00 13.25 89 PHE A C 1
ATOM 617 O O . PHE A 1 89 ? 49.007 -1.372 0.199 1.00 13.98 89 PHE A O 1
ATOM 625 N N . GLN A 1 90 ? 48.494 -1.595 2.368 1.00 12.51 90 GLN A N 1
ATOM 626 C CA . GLN A 1 90 ? 47.296 -0.824 2.195 1.00 12.14 90 GLN A CA 1
ATOM 627 C C . GLN A 1 90 ? 47.598 0.621 1.819 1.00 12.38 90 GLN A C 1
ATOM 628 O O . GLN A 1 90 ? 47.003 1.163 0.900 1.00 12.76 90 GLN A O 1
ATOM 634 N N . LEU A 1 91 ? 48.501 1.259 2.546 1.00 12.96 91 LEU A N 1
ATOM 635 C CA . LEU A 1 91 ? 48.806 2.640 2.252 1.00 13.49 91 LEU A CA 1
ATOM 636 C C . LEU A 1 91 ? 49.377 2.794 0.820 1.00 13.85 91 LEU A C 1
ATOM 637 O O . LEU A 1 91 ? 48.964 3.665 0.060 1.00 13.46 91 LEU A O 1
ATOM 642 N N . GLU A 1 92 ? 50.329 1.941 0.462 1.00 14.28 92 GLU A N 1
ATOM 643 C CA . GLU A 1 92 ? 50.892 1.992 -0.891 1.00 14.52 92 GLU A CA 1
ATOM 644 C C . GLU A 1 92 ? 49.822 1.786 -1.966 1.00 14.94 92 GLU A C 1
ATOM 645 O O . GLU A 1 92 ? 49.828 2.440 -3.009 1.00 15.50 92 GLU A O 1
ATOM 651 N N . THR A 1 93 ? 48.893 0.874 -1.722 1.00 15.05 93 THR A N 1
ATOM 652 C CA . THR A 1 93 ? 47.792 0.668 -2.668 1.00 15.07 93 THR A CA 1
ATOM 653 C C . THR A 1 93 ? 46.875 1.906 -2.754 1.00 15.14 93 THR A C 1
ATOM 654 O O . THR A 1 93 ? 46.474 2.325 -3.839 1.00 15.71 93 THR A O 1
ATOM 658 N N . SER A 1 94 ? 46.578 2.504 -1.604 1.00 14.94 94 SER A N 1
ATOM 659 C CA . SER A 1 94 ? 45.722 3.673 -1.548 1.00 14.33 94 SER A CA 1
ATOM 660 C C . SER A 1 94 ? 46.340 4.828 -2.325 1.00 14.90 94 SER A C 1
ATOM 661 O O . SER A 1 94 ? 45.643 5.547 -3.024 1.00 14.63 94 SER A O 1
ATOM 664 N N . LEU A 1 95 ? 47.648 5.017 -2.173 1.00 15.39 95 LEU A N 1
ATOM 665 C CA . LEU A 1 95 ? 48.360 6.089 -2.872 1.00 15.67 95 LEU A CA 1
ATOM 666 C C . LEU A 1 95 ? 48.237 5.950 -4.396 1.00 16.17 95 LEU A C 1
ATOM 667 O O . LEU A 1 95 ? 48.074 6.942 -5.110 1.00 17.21 95 LEU A O 1
ATOM 672 N N . LYS A 1 96 ? 48.310 4.712 -4.865 1.00 15.39 96 LYS A N 1
ATOM 673 C CA . LYS A 1 96 ? 48.167 4.422 -6.285 1.00 16.32 96 LYS A CA 1
ATOM 674 C C . LYS A 1 96 ? 46.735 4.722 -6.742 1.00 16.34 96 LYS A C 1
ATOM 675 O O . LYS A 1 96 ? 46.511 5.465 -7.700 1.00 15.95 96 LYS A O 1
ATOM 681 N N . ARG A 1 97 ? 45.759 4.170 -6.028 1.00 15.30 97 ARG A N 1
ATOM 682 C CA . ARG A 1 97 ? 44.360 4.433 -6.346 1.00 15.36 97 ARG A CA 1
ATOM 683 C C . ARG A 1 97 ? 44.069 5.930 -6.323 1.00 15.89 97 ARG A C 1
ATOM 684 O O . ARG A 1 97 ? 43.350 6.450 -7.182 1.00 15.96 97 ARG A O 1
ATOM 692 N N . LEU A 1 98 ? 44.604 6.621 -5.316 1.00 15.31 98 LEU A N 1
ATOM 693 C CA . LEU A 1 98 ? 44.379 8.053 -5.178 1.00 14.66 98 LEU A CA 1
ATOM 694 C C . LEU A 1 98 ? 45.239 8.873 -6.138 1.00 15.20 98 LEU A C 1
ATOM 695 O O . LEU A 1 98 ? 45.077 10.087 -6.188 1.00 15.71 98 LEU A O 1
ATOM 700 N N . GLN A 1 99 ? 46.149 8.211 -6.858 1.00 15.81 99 GLN A N 1
ATOM 701 C CA . GLN A 1 99 ? 47.088 8.867 -7.788 1.00 16.37 99 GLN A CA 1
ATOM 702 C C . GLN A 1 99 ? 47.775 10.019 -7.093 1.00 16.77 99 GLN A C 1
ATOM 703 O O . GLN A 1 99 ? 47.788 11.156 -7.566 1.00 17.91 99 GLN A O 1
ATOM 709 N N . CYS A 1 100 ? 48.355 9.718 -5.947 1.00 17.07 100 CYS A N 1
ATOM 710 C CA . CYS A 1 100 ? 48.956 10.765 -5.165 1.00 17.51 100 CYS A CA 1
ATOM 711 C C . CYS A 1 100 ? 50.204 10.236 -4.459 1.00 17.66 100 CYS A C 1
ATOM 712 O O . CYS A 1 100 ? 50.345 9.030 -4.237 1.00 17.97 100 CYS A O 1
ATOM 716 N N . PRO A 1 101 ? 51.137 11.131 -4.168 1.00 17.18 101 PRO A N 1
ATOM 717 C CA . PRO A 1 101 ? 52.389 10.760 -3.518 1.00 17.22 101 PRO A CA 1
ATOM 718 C C . PRO A 1 101 ? 52.292 10.644 -2.005 1.00 16.84 101 PRO A C 1
ATOM 719 O O . PRO A 1 101 ? 53.129 9.985 -1.399 1.00 16.84 101 PRO A O 1
ATOM 723 N N . ARG A 1 102 ? 51.317 11.308 -1.402 1.00 16.52 102 ARG A N 1
ATOM 724 C CA . ARG A 1 102 ? 51.150 11.217 0.025 1.00 16.83 102 ARG A CA 1
ATOM 725 C C . ARG A 1 102 ? 49.719 11.556 0.356 1.00 16.58 102 ARG A C 1
ATOM 726 O O . ARG A 1 102 ? 49.045 12.221 -0.410 1.00 17.90 102 ARG A O 1
ATOM 734 N N . VAL A 1 103 ? 49.203 10.997 1.439 1.00 14.91 103 VAL A N 1
ATOM 735 C CA . VAL A 1 103 ? 47.885 11.401 1.915 1.00 14.33 103 VAL A CA 1
ATOM 736 C C . VAL A 1 103 ? 48.112 12.383 3.055 1.00 13.19 103 VAL A C 1
ATOM 737 O O . VAL A 1 103 ? 49.143 12.365 3.723 1.00 13.53 103 VAL A O 1
ATOM 741 N N . ASP A 1 104 ? 47.151 13.247 3.296 1.00 12.24 104 ASP A N 1
ATOM 742 C CA . ASP A 1 104 ? 47.291 14.197 4.365 1.00 13.15 104 ASP A CA 1
ATOM 743 C C . ASP A 1 104 ? 47.053 13.577 5.750 1.00 12.39 104 ASP A C 1
ATOM 744 O O . ASP A 1 104 ? 47.582 14.045 6.735 1.00 11.96 104 ASP A O 1
ATOM 749 N N . LEU A 1 105 ? 46.231 12.538 5.808 1.00 11.16 105 LEU A N 1
ATOM 750 C CA . LEU A 1 105 ? 45.914 11.905 7.071 1.00 10.78 105 LEU A CA 1
ATOM 751 C C . LEU A 1 105 ? 45.753 10.429 6.817 1.00 10.71 105 LEU A C 1
ATOM 752 O O . LEU A 1 105 ? 45.076 10.025 5.874 1.00 12.59 105 LEU A O 1
ATOM 757 N N . PHE A 1 106 ? 46.408 9.635 7.660 1.00 11.15 106 PHE A N 1
ATOM 758 C CA . PHE A 1 106 ? 46.374 8.196 7.540 1.00 10.47 106 PHE A CA 1
ATOM 759 C C . PHE A 1 106 ? 45.948 7.620 8.870 1.00 10.82 106 PHE A C 1
ATOM 760 O O . PHE A 1 106 ? 46.610 7.825 9.872 1.00 11.18 106 PHE A O 1
ATOM 768 N N . TYR A 1 107 ? 44.855 6.890 8.835 1.00 10.25 107 TYR A N 1
ATOM 769 C CA . TYR A 1 107 ? 44.319 6.272 10.042 1.00 10.57 107 TYR A CA 1
ATOM 770 C C . TYR A 1 107 ? 44.558 4.769 10.164 1.00 10.94 107 TYR A C 1
ATOM 771 O O . TYR A 1 107 ? 44.520 4.022 9.182 1.00 11.51 107 TYR A O 1
ATOM 780 N N . LEU A 1 108 ? 44.738 4.352 11.419 1.00 10.54 108 LEU A N 1
ATOM 781 C CA . LEU A 1 108 ? 44.450 2.978 11.812 1.00 10.36 108 LEU A CA 1
ATOM 782 C C . LEU A 1 108 ? 42.920 2.913 11.957 1.00 10.72 108 LEU A C 1
ATOM 783 O O . LEU A 1 108 ? 42.318 3.521 12.819 1.00 11.05 108 LEU A O 1
ATOM 788 N N . HIS A 1 109 ? 42.277 2.168 11.074 1.00 10.54 109 HIS A N 1
ATOM 789 C CA . HIS A 1 109 ? 40.818 2.194 10.918 1.00 10.86 109 HIS A CA 1
ATOM 790 C C . HIS A 1 109 ? 40.102 1.677 12.160 1.00 11.46 109 HIS A C 1
ATOM 791 O O . HIS A 1 109 ? 39.038 2.163 12.509 1.00 11.45 109 HIS A O 1
ATOM 798 N N . PHE A 1 110 ? 40.604 0.571 12.712 1.00 11.80 110 PHE A N 1
ATOM 799 C CA . PHE A 1 110 ? 40.094 0.009 13.956 1.00 10.63 110 PHE A CA 1
ATOM 800 C C . PHE A 1 110 ? 41.164 -0.972 14.469 1.00 10.79 110 PHE A C 1
ATOM 801 O O . PHE A 1 110 ? 42.039 -1.356 13.721 1.00 11.53 110 PHE A O 1
ATOM 809 N N . PRO A 1 111 ? 41.128 -1.320 15.755 1.00 11.08 111 PRO A N 1
ATOM 810 C CA . PRO A 1 111 ? 42.211 -2.125 16.319 1.00 11.61 111 PRO A CA 1
ATOM 811 C C . PRO A 1 111 ? 42.366 -3.485 15.746 1.00 11.81 111 PRO A C 1
ATOM 812 O O . PRO A 1 111 ? 41.373 -4.133 15.463 1.00 12.53 111 PRO A O 1
ATOM 816 N N . ASP A 1 112 ? 43.618 -3.912 15.678 1.00 11.72 112 ASP A N 1
ATOM 817 C CA . ASP A 1 112 ? 43.976 -5.296 15.424 1.00 13.04 112 ASP A CA 1
ATOM 818 C C . ASP A 1 112 ? 44.513 -5.837 16.766 1.00 12.57 112 ASP A C 1
ATOM 819 O O . ASP A 1 112 ? 45.661 -5.664 17.092 1.00 14.69 112 ASP A O 1
ATOM 824 N N . HIS A 1 113 ? 43.668 -6.480 17.555 1.00 13.44 113 HIS A N 1
ATOM 825 C CA . HIS A 1 113 ? 44.082 -6.951 18.855 1.00 13.66 113 HIS A CA 1
ATOM 826 C C . HIS A 1 113 ? 45.003 -8.155 18.821 1.00 14.34 113 HIS A C 1
ATOM 827 O O . HIS A 1 113 ? 45.548 -8.527 19.869 1.00 16.03 113 HIS A O 1
ATOM 834 N N . GLY A 1 114 ? 45.228 -8.701 17.621 1.00 14.40 114 GLY A N 1
ATOM 835 C CA . GLY A 1 114 ? 46.166 -9.776 17.418 1.00 15.26 114 GLY A CA 1
ATOM 836 C C . GLY A 1 114 ? 47.581 -9.340 17.042 1.00 15.42 114 GLY A C 1
ATOM 837 O O . GLY A 1 114 ? 48.452 -10.199 16.925 1.00 15.33 114 GLY A O 1
ATOM 838 N N . THR A 1 115 ? 47.797 -8.047 16.822 1.00 14.18 115 THR A N 1
ATOM 839 C CA . THR A 1 115 ? 49.119 -7.499 16.511 1.00 14.37 115 THR A CA 1
ATOM 840 C C . THR A 1 115 ? 49.522 -6.484 17.582 1.00 13.84 115 THR A C 1
ATOM 841 O O . THR A 1 115 ? 48.793 -5.541 17.818 1.00 14.23 115 THR A O 1
ATOM 845 N N . PRO A 1 116 ? 50.645 -6.681 18.265 1.00 14.28 116 PRO A N 1
ATOM 846 C CA . PRO A 1 116 ? 51.077 -5.731 19.306 1.00 12.98 116 PRO A CA 1
ATOM 847 C C . PRO A 1 116 ? 51.144 -4.326 18.734 1.00 12.55 116 PRO A C 1
ATOM 848 O O . PRO A 1 116 ? 51.703 -4.110 17.659 1.00 13.08 116 PRO A O 1
ATOM 852 N N . ILE A 1 117 ? 50.558 -3.372 19.455 1.00 12.27 117 ILE A N 1
ATOM 853 C CA . ILE A 1 117 ? 50.387 -2.024 18.891 1.00 12.08 117 ILE A CA 1
ATOM 854 C C . ILE A 1 117 ? 51.703 -1.355 18.545 1.00 12.10 117 ILE A C 1
ATOM 855 O O . ILE A 1 117 ? 51.790 -0.634 17.564 1.00 12.50 117 ILE A O 1
ATOM 860 N N . GLU A 1 118 ? 52.733 -1.617 19.340 1.00 13.03 118 GLU A N 1
ATOM 861 C CA . GLU A 1 118 ? 54.024 -0.959 19.096 1.00 12.83 118 GLU A CA 1
ATOM 862 C C . GLU A 1 118 ? 54.568 -1.389 17.729 1.00 13.39 118 GLU A C 1
ATOM 863 O O . GLU A 1 118 ? 55.254 -0.609 17.076 1.00 13.95 118 GLU A O 1
ATOM 873 N N . GLU A 1 119 ? 54.303 -2.620 17.301 1.00 13.99 119 GLU A N 1
ATOM 874 C CA . GLU A 1 119 ? 54.756 -3.071 15.986 1.00 14.31 119 GLU A CA 1
ATOM 875 C C . GLU A 1 119 ? 54.099 -2.245 14.871 1.00 13.42 119 GLU A C 1
ATOM 876 O O . GLU A 1 119 ? 54.745 -1.821 13.904 1.00 13.43 119 GLU A O 1
ATOM 882 N N . THR A 1 120 ? 52.785 -2.072 14.985 1.00 13.33 120 THR A N 1
ATOM 883 C CA . THR A 1 120 ? 52.035 -1.288 14.039 1.00 12.02 120 THR A CA 1
ATOM 884 C C . THR A 1 120 ? 52.505 0.157 14.003 1.00 11.91 120 THR A C 1
ATOM 885 O O . THR A 1 120 ? 52.684 0.741 12.967 1.00 12.72 120 THR A O 1
ATOM 889 N N . LEU A 1 121 ? 52.693 0.731 15.179 1.00 11.07 121 LEU A N 1
ATOM 890 C CA . LEU A 1 121 ? 53.133 2.124 15.276 1.00 11.48 121 LEU A CA 1
ATOM 891 C C . LEU A 1 121 ? 54.508 2.357 14.632 1.00 12.19 121 LEU A C 1
ATOM 892 O O . LEU A 1 121 ? 54.736 3.387 14.004 1.00 13.26 121 LEU A O 1
ATOM 897 N N . GLN A 1 122 ? 55.410 1.405 14.832 1.00 12.51 122 GLN A N 1
ATOM 898 C CA . GLN A 1 122 ? 56.758 1.470 14.264 1.00 13.76 122 GLN A CA 1
ATOM 899 C C . GLN A 1 122 ? 56.662 1.514 12.724 1.00 13.55 122 GLN A C 1
ATOM 900 O O . GLN A 1 122 ? 57.367 2.293 12.079 1.00 13.83 122 GLN A O 1
ATOM 906 N N . ALA A 1 123 ? 55.771 0.705 12.152 1.00 13.51 123 ALA A N 1
ATOM 907 C CA . ALA A 1 123 ? 55.496 0.728 10.719 1.00 12.83 123 ALA A CA 1
ATOM 908 C C . ALA A 1 123 ? 54.935 2.093 10.294 1.00 12.75 123 ALA A C 1
ATOM 909 O O . ALA A 1 123 ? 55.346 2.663 9.279 1.00 12.50 123 ALA A O 1
ATOM 911 N N . CYS A 1 124 ? 54.011 2.630 11.089 1.00 12.66 124 CYS A N 1
ATOM 912 C CA . CYS A 1 124 ? 53.470 3.934 10.758 1.00 12.54 124 CYS A CA 1
ATOM 913 C C . CYS A 1 124 ? 54.564 4.991 10.750 1.00 13.20 124 CYS A C 1
ATOM 914 O O . CYS A 1 124 ? 54.553 5.869 9.897 1.00 13.81 124 CYS A O 1
ATOM 917 N N . HIS A 1 125 ? 55.485 4.903 11.709 1.00 12.95 125 HIS A N 1
ATOM 918 C CA . HIS A 1 125 ? 56.539 5.886 11.767 1.00 13.74 125 HIS A CA 1
ATOM 919 C C . HIS A 1 125 ? 57.427 5.772 10.520 1.00 13.62 125 HIS A C 1
ATOM 920 O O . HIS A 1 125 ? 57.797 6.784 9.885 1.00 13.77 125 HIS A O 1
ATOM 927 N N . GLN A 1 126 ? 57.747 4.553 10.142 1.00 13.50 126 GLN A N 1
ATOM 928 C CA . GLN A 1 126 ? 58.604 4.356 8.953 1.00 14.03 126 GLN A CA 1
ATOM 929 C C . GLN A 1 126 ? 57.942 4.912 7.672 1.00 13.53 126 GLN A C 1
ATOM 930 O O . GLN A 1 126 ? 58.590 5.597 6.860 1.00 14.32 126 GLN A O 1
ATOM 936 N N . LEU A 1 127 ? 56.636 4.639 7.518 1.00 12.90 127 LEU A N 1
ATOM 937 C CA . LEU A 1 127 ? 55.869 5.121 6.374 1.00 12.86 127 LEU A CA 1
ATOM 938 C C . LEU A 1 127 ? 55.828 6.644 6.382 1.00 13.80 127 LEU A C 1
ATOM 939 O O . LEU A 1 127 ? 55.890 7.304 5.334 1.00 14.76 127 LEU A O 1
ATOM 944 N N . HIS A 1 128 ? 55.774 7.220 7.575 1.00 14.03 128 HIS A N 1
ATOM 945 C CA . HIS A 1 128 ? 55.770 8.676 7.678 1.00 14.49 128 HIS A CA 1
ATOM 946 C C . HIS A 1 128 ? 57.119 9.249 7.235 1.00 14.06 128 HIS A C 1
ATOM 947 O O . HIS A 1 128 ? 57.179 10.255 6.495 1.00 14.88 128 HIS A O 1
ATOM 954 N N . GLN A 1 129 ? 58.184 8.588 7.664 1.00 13.55 129 GLN A N 1
ATOM 955 C CA . GLN A 1 129 ? 59.549 9.026 7.361 1.00 14.26 129 GLN A CA 1
ATOM 956 C C . GLN A 1 129 ? 59.793 8.942 5.858 1.00 14.25 129 GLN A C 1
ATOM 957 O O . GLN A 1 129 ? 60.582 9.731 5.291 1.00 14.06 129 GLN A O 1
ATOM 963 N N . GLU A 1 130 ? 59.133 7.997 5.195 1.00 14.37 130 GLU A N 1
ATOM 964 C CA . GLU A 1 130 ? 59.231 7.889 3.740 1.00 14.18 130 GLU A CA 1
ATOM 965 C C . GLU A 1 130 ? 58.425 8.983 3.033 1.00 14.57 130 GLU A C 1
ATOM 966 O O . GLU A 1 130 ? 58.495 9.121 1.814 1.00 15.82 130 GLU A O 1
ATOM 972 N N . GLY A 1 131 ? 57.642 9.748 3.788 1.00 14.28 131 GLY A N 1
ATOM 973 C CA . GLY A 1 131 ? 56.848 10.819 3.197 1.00 14.17 131 GLY A CA 1
ATOM 974 C C . GLY A 1 131 ? 55.493 10.401 2.656 1.00 14.63 131 GLY A C 1
ATOM 975 O O . GLY A 1 131 ? 54.886 11.133 1.865 1.00 15.84 131 GLY A O 1
ATOM 976 N N . LYS A 1 132 ? 54.973 9.268 3.123 1.00 13.61 132 LYS A N 1
ATOM 977 C CA . LYS A 1 132 ? 53.736 8.728 2.554 1.00 14.02 132 LYS A CA 1
ATOM 978 C C . LYS A 1 132 ? 52.458 9.275 3.208 1.00 13.05 132 LYS A C 1
ATOM 979 O O . LYS A 1 132 ? 51.391 9.134 2.653 1.00 13.97 132 LYS A O 1
ATOM 985 N N . PHE A 1 133 ? 52.586 9.937 4.345 1.00 13.22 133 PHE A N 1
ATOM 986 C CA . PHE A 1 133 ? 51.441 10.604 4.934 1.00 12.33 133 PHE A CA 1
ATOM 987 C C . PHE A 1 133 ? 51.937 11.736 5.808 1.00 13.36 133 PHE A C 1
ATOM 988 O O . PHE A 1 133 ? 53.054 11.692 6.296 1.00 14.30 133 PHE A O 1
ATOM 996 N N . VAL A 1 134 ? 51.104 12.733 6.016 1.00 12.74 134 VAL A N 1
ATOM 997 C CA . VAL A 1 134 ? 51.467 13.849 6.849 1.00 12.86 134 VAL A CA 1
ATOM 998 C C . VAL A 1 134 ? 51.096 13.649 8.321 1.00 13.05 134 VAL A C 1
ATOM 999 O O . VAL A 1 134 ? 51.968 13.711 9.182 1.00 13.89 134 VAL A O 1
ATOM 1003 N N . GLU A 1 135 ? 49.815 13.397 8.597 1.00 11.95 135 GLU A N 1
ATOM 1004 C CA . GLU A 1 135 ? 49.354 13.165 9.973 1.00 11.86 135 GLU A CA 1
ATOM 1005 C C . GLU A 1 135 ? 48.838 11.740 10.151 1.00 11.66 135 GLU A C 1
ATOM 1006 O O . GLU A 1 135 ? 48.286 11.146 9.240 1.00 12.07 135 GLU A O 1
ATOM 1012 N N . LEU A 1 136 ? 49.017 11.243 11.367 1.00 11.12 136 LEU A N 1
ATOM 1013 C CA . LEU A 1 136 ? 48.535 9.939 11.782 1.00 10.94 136 LEU A CA 1
ATOM 1014 C C . LEU A 1 136 ? 47.203 10.108 12.540 1.00 11.93 136 LEU A C 1
ATOM 1015 O O . LEU A 1 136 ? 47.039 11.015 13.368 1.00 11.47 136 LEU A O 1
ATOM 1020 N N . GLY A 1 137 ? 46.285 9.156 12.323 1.00 11.17 137 GLY A N 1
ATOM 1021 C CA . GLY A 1 137 ? 45.000 9.170 12.965 1.00 11.18 137 GLY A CA 1
ATOM 1022 C C . GLY A 1 137 ? 44.659 7.807 13.509 1.00 11.09 137 GLY A C 1
ATOM 1023 O O . GLY A 1 137 ? 45.168 6.783 13.074 1.00 11.14 137 GLY A O 1
ATOM 1024 N N . LEU A 1 138 ? 43.737 7.820 14.464 1.00 10.41 138 LEU A N 1
ATOM 1025 C CA . LEU A 1 138 ? 43.175 6.602 15.045 1.00 10.67 138 LEU A CA 1
ATOM 1026 C C . LEU A 1 138 ? 41.680 6.641 14.902 1.00 10.52 138 LEU A C 1
ATOM 1027 O O . LEU A 1 138 ? 41.047 7.680 14.995 1.00 11.36 138 LEU A O 1
ATOM 1032 N N . SER A 1 139 ? 41.087 5.470 14.793 1.00 11.41 139 SER A N 1
ATOM 1033 C CA . SER A 1 139 ? 39.620 5.365 14.822 1.00 10.66 139 SER A CA 1
ATOM 1034 C C . SER A 1 139 ? 39.218 4.081 15.567 1.00 10.18 139 SER A C 1
ATOM 1035 O O . SER A 1 139 ? 39.837 3.052 15.382 1.00 10.65 139 SER A O 1
ATOM 1038 N N . ASN A 1 140 ? 38.195 4.176 16.408 1.00 10.64 140 ASN A N 1
ATOM 1039 C CA . ASN A 1 140 ? 37.609 3.044 17.062 1.00 9.65 140 ASN A CA 1
ATOM 1040 C C . ASN A 1 140 ? 38.521 2.377 18.109 1.00 9.60 140 ASN A C 1
ATOM 1041 O O . ASN A 1 140 ? 38.228 1.292 18.550 1.00 9.88 140 ASN A O 1
ATOM 1046 N N . TYR A 1 141 ? 39.544 3.090 18.558 1.00 9.86 141 TYR A N 1
ATOM 1047 C CA . TYR A 1 141 ? 40.394 2.679 19.677 1.00 10.47 141 TYR A CA 1
ATOM 1048 C C . TYR A 1 141 ? 39.802 3.206 20.975 1.00 9.95 141 TYR A C 1
ATOM 1049 O O . T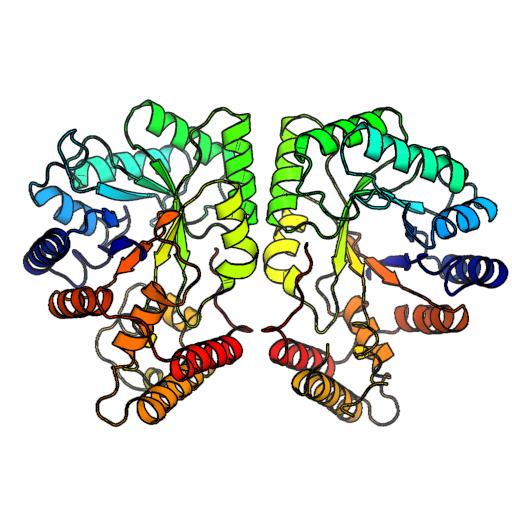YR A 1 141 ? 39.281 4.324 21.019 1.00 11.06 141 TYR A O 1
ATOM 1058 N N . VAL A 1 142 ? 39.827 2.412 22.038 1.00 10.22 142 VAL A N 1
ATOM 1059 C CA . VAL A 1 142 ? 39.319 2.892 23.316 1.00 10.72 142 VAL A CA 1
ATOM 1060 C C . VAL A 1 142 ? 40.269 3.971 23.870 1.00 10.26 142 VAL A C 1
ATOM 1061 O O . VAL A 1 142 ? 41.440 3.965 23.550 1.00 10.58 142 VAL A O 1
ATOM 1065 N N . SER A 1 143 ? 39.748 4.902 24.662 1.00 10.36 143 SER A N 1
ATOM 1066 C CA . SER A 1 143 ? 40.521 6.001 25.260 1.00 10.06 143 SER A CA 1
ATOM 1067 C C . SER A 1 143 ? 41.851 5.546 25.813 1.00 10.54 143 SER A C 1
ATOM 1068 O O . SER A 1 143 ? 42.890 6.174 25.581 1.00 9.71 143 SER A O 1
ATOM 1071 N N . TRP A 1 144 ? 41.848 4.459 26.575 1.00 9.60 144 TRP A N 1
ATOM 1072 C CA . TRP A 1 144 ? 43.085 4.044 27.219 1.00 9.84 144 TRP A CA 1
ATOM 1073 C C . TRP A 1 144 ? 44.074 3.477 26.212 1.00 10.21 144 TRP A C 1
ATOM 1074 O O . TRP A 1 144 ? 45.291 3.611 26.405 1.00 10.75 144 TRP A O 1
ATOM 1085 N N . GLU A 1 145 ? 43.595 2.904 25.102 1.00 10.21 145 GLU A N 1
ATOM 1086 C CA . GLU A 1 145 ? 44.488 2.513 24.016 1.00 10.60 145 GLU A CA 1
ATOM 1087 C C . GLU A 1 145 ? 45.104 3.757 23.337 1.00 9.29 145 GLU A C 1
ATOM 1088 O O . GLU A 1 145 ? 46.283 3.701 22.931 1.00 10.28 145 GLU A O 1
ATOM 1094 N N . VAL A 1 146 ? 44.320 4.831 23.210 1.00 10.45 146 VAL A N 1
ATOM 1095 C CA . VAL A 1 146 ? 44.849 6.056 22.636 1.00 9.27 146 VAL A CA 1
ATOM 1096 C C . VAL A 1 146 ? 45.985 6.567 23.526 1.00 10.68 146 VAL A C 1
ATOM 1097 O O . VAL A 1 146 ? 47.036 6.957 23.037 1.00 10.67 146 VAL A O 1
ATOM 1101 N N . ALA A 1 147 ? 45.766 6.598 24.830 1.00 9.76 147 ALA A N 1
ATOM 1102 C CA . ALA A 1 147 ? 46.790 7.040 25.726 1.00 11.15 147 ALA A CA 1
ATOM 1103 C C . ALA A 1 147 ? 48.050 6.153 25.645 1.00 9.70 147 ALA A C 1
ATOM 1104 O O . ALA A 1 147 ? 49.171 6.703 25.652 1.00 9.89 147 ALA A O 1
ATOM 1106 N N . GLU A 1 148 ? 47.924 4.834 25.565 1.00 9.78 148 GLU A N 1
ATOM 1107 C CA . GLU A 1 148 ? 49.062 3.949 25.438 1.00 9.41 148 GLU A CA 1
ATOM 1108 C C . GLU A 1 148 ? 49.845 4.321 24.171 1.00 9.96 148 GLU A C 1
ATOM 1109 O O . GLU A 1 148 ? 51.065 4.467 24.172 1.00 10.60 148 GLU A O 1
ATOM 1115 N N . ILE A 1 149 ? 49.099 4.521 23.079 1.00 9.40 149 ILE A N 1
ATOM 1116 C CA . ILE A 1 149 ? 49.715 4.816 21.781 1.00 10.01 149 ILE A CA 1
ATOM 1117 C C . ILE A 1 149 ? 50.486 6.124 21.866 1.00 10.37 149 ILE A C 1
ATOM 1118 O O . ILE A 1 149 ? 51.636 6.253 21.430 1.00 10.26 149 ILE A O 1
ATOM 1123 N N . CYS A 1 150 ? 49.828 7.149 22.406 1.00 11.16 150 CYS A N 1
ATOM 1124 C CA . CYS A 1 150 ? 50.494 8.443 22.449 1.00 11.06 150 CYS A CA 1
ATOM 1125 C C . CYS A 1 150 ? 51.742 8.376 23.345 1.00 11.54 150 CYS A C 1
ATOM 1126 O O . CYS A 1 150 ? 52.736 9.023 23.069 1.00 10.55 150 CYS A O 1
ATOM 1129 N N . THR A 1 151 ? 51.688 7.601 24.421 1.00 10.06 151 THR A N 1
ATOM 1130 C CA . THR A 1 151 ? 52.833 7.500 25.322 1.00 10.89 151 THR A CA 1
ATOM 1131 C C . THR A 1 151 ? 53.993 6.754 24.638 1.00 10.63 151 THR A C 1
ATOM 1132 O O . THR A 1 151 ? 55.185 7.147 24.695 1.00 11.33 151 THR A O 1
ATOM 1136 N N . LEU A 1 152 ? 53.660 5.694 23.918 1.00 10.27 152 LEU A N 1
ATOM 1137 C CA . LEU A 1 152 ? 54.678 4.956 23.170 1.00 10.62 152 LEU A CA 1
ATOM 1138 C C . LEU A 1 152 ? 55.316 5.862 22.129 1.00 11.32 152 LEU A C 1
ATOM 1139 O O . LEU A 1 152 ? 56.528 5.866 21.961 1.00 12.06 152 LEU A O 1
ATOM 1144 N N . CYS A 1 153 ? 54.499 6.569 21.361 1.00 10.82 153 CYS A N 1
ATOM 1145 C CA . CYS A 1 153 ? 55.052 7.416 20.319 1.00 12.05 153 CYS A CA 1
ATOM 1146 C C . CYS A 1 153 ? 55.968 8.461 20.916 1.00 11.99 153 CYS A C 1
ATOM 1147 O O . CYS A 1 153 ? 57.049 8.728 20.383 1.00 12.24 153 CYS A O 1
ATOM 1150 N N . LYS A 1 154 ? 55.555 9.053 22.025 1.00 12.07 154 LYS A N 1
ATOM 1151 C CA . LYS A 1 154 ? 56.344 10.081 22.676 1.00 13.23 154 LYS A CA 1
ATOM 1152 C C . LYS A 1 154 ? 57.685 9.512 23.113 1.00 13.24 154 LYS A C 1
ATOM 1153 O O . LYS A 1 154 ? 58.756 10.099 22.816 1.00 12.52 154 LYS A O 1
ATOM 1159 N N . LYS A 1 155 ? 57.648 8.390 23.803 1.00 12.99 155 LYS A N 1
ATOM 1160 C CA . LYS A 1 155 ? 58.868 7.802 24.353 1.00 14.15 155 LYS A CA 1
ATOM 1161 C C . LYS A 1 155 ? 59.804 7.301 23.248 1.00 13.85 155 LYS A C 1
ATOM 1162 O O . LYS A 1 155 ? 61.026 7.341 23.405 1.00 14.90 155 LYS A O 1
ATOM 1168 N N . ASN A 1 156 ? 59.244 6.867 22.118 1.00 13.15 156 ASN A N 1
ATOM 1169 C CA . ASN A 1 156 ? 60.057 6.313 21.056 1.00 14.38 156 ASN A CA 1
ATOM 1170 C C . ASN A 1 156 ? 60.451 7.354 20.018 1.00 14.74 156 ASN A C 1
ATOM 1171 O O . ASN A 1 156 ? 61.299 7.080 19.181 1.00 16.24 156 ASN A O 1
ATOM 1176 N N . GLY A 1 157 ? 59.893 8.557 20.095 1.00 14.96 157 GLY A N 1
ATOM 1177 C CA . GLY A 1 157 ? 60.221 9.571 19.093 1.00 14.57 157 GLY A CA 1
ATOM 1178 C C . GLY A 1 157 ? 59.542 9.322 17.753 1.00 15.23 157 GLY A C 1
ATOM 1179 O O . GLY A 1 157 ? 60.055 9.646 16.685 1.00 16.75 157 GLY A O 1
ATOM 1180 N N . TRP A 1 158 ? 58.342 8.763 17.812 1.00 13.91 158 TRP A N 1
ATOM 1181 C CA . TRP A 1 158 ? 57.568 8.464 16.614 1.00 14.16 158 TRP A CA 1
ATOM 1182 C C . TRP A 1 158 ? 56.468 9.490 16.428 1.00 14.55 158 TRP A C 1
ATOM 1183 O O . TRP A 1 158 ? 55.971 10.050 17.415 1.00 14.42 158 TRP A O 1
ATOM 1194 N N . ILE A 1 159 ? 56.019 9.665 15.184 1.00 13.63 159 ILE A N 1
ATOM 1195 C CA . ILE A 1 159 ? 54.904 10.579 14.924 1.00 14.21 159 ILE A CA 1
ATOM 1196 C C . ILE A 1 159 ? 53.709 10.224 15.840 1.00 15.04 159 ILE A C 1
ATOM 1197 O O . ILE A 1 159 ? 53.353 9.075 15.955 1.00 14.68 159 ILE A O 1
ATOM 1202 N N . MET A 1 160 ? 53.129 11.237 16.455 1.00 16.23 160 MET A N 1
ATOM 1203 C CA . MET A 1 160 ? 51.995 11.002 17.334 1.00 16.65 160 MET A CA 1
ATOM 1204 C C . MET A 1 160 ? 50.720 11.175 16.557 1.00 15.17 160 MET A C 1
ATOM 1205 O O . MET A 1 160 ? 50.601 11.988 15.695 1.00 14.05 160 MET A O 1
ATOM 1213 N N . PRO A 1 161 ? 49.709 10.436 16.894 1.00 12.78 161 PRO A N 1
ATOM 1214 C CA . PRO A 1 161 ? 48.413 10.658 16.262 1.00 12.99 161 PRO A CA 1
ATOM 1215 C C . PRO A 1 161 ? 47.835 11.999 16.665 1.00 11.46 161 PRO A C 1
ATOM 1216 O O . PRO A 1 161 ? 47.956 12.386 17.813 1.00 11.41 161 PRO A O 1
ATOM 1220 N N . THR A 1 162 ? 47.253 12.714 15.706 1.00 10.74 162 THR A N 1
ATOM 1221 C CA . THR A 1 162 ? 46.673 14.027 15.947 1.00 10.31 162 THR A CA 1
ATOM 1222 C C . THR A 1 162 ? 45.198 14.154 15.626 1.00 10.36 162 THR A C 1
ATOM 1223 O O . THR A 1 162 ? 44.599 15.224 15.847 1.00 11.57 162 THR A O 1
ATOM 1227 N N . VAL A 1 163 ? 44.621 13.056 15.164 1.00 10.54 163 VAL A N 1
ATOM 1228 C CA . VAL A 1 163 ? 43.200 13.001 14.842 1.00 10.54 163 VAL A CA 1
ATOM 1229 C C . VAL A 1 163 ? 42.613 11.682 15.338 1.00 11.37 163 VAL A C 1
ATOM 1230 O O . VAL A 1 163 ? 43.242 10.641 15.182 1.00 11.24 163 VAL A O 1
ATOM 1234 N N . TYR A 1 164 ? 41.427 11.762 15.931 1.00 10.52 164 TYR A N 1
ATOM 1235 C CA . TYR A 1 164 ? 40.655 10.572 16.272 1.00 10.84 164 TYR A CA 1
ATOM 1236 C C . TYR A 1 164 ? 39.325 10.669 15.590 1.00 9.64 164 TYR A C 1
ATOM 1237 O O . TYR A 1 164 ? 38.663 11.695 15.709 1.00 10.85 164 TYR A O 1
ATOM 1246 N N . GLN A 1 165 ? 38.906 9.626 14.888 1.00 9.68 165 GLN A N 1
ATOM 1247 C CA . GLN A 1 165 ? 37.616 9.580 14.224 1.00 10.24 165 GLN A CA 1
ATOM 1248 C C . GLN A 1 165 ? 36.719 8.598 14.961 1.00 11.22 165 GLN A C 1
ATOM 1249 O O . GLN A 1 165 ? 37.060 7.420 15.075 1.00 10.69 165 GLN A O 1
ATOM 1255 N N . GLY A 1 166 ? 35.583 9.066 15.489 1.00 10.98 166 GLY A N 1
ATOM 1256 C CA . GLY A 1 166 ? 34.750 8.194 16.311 1.00 11.70 166 GLY A CA 1
ATOM 1257 C C . GLY A 1 166 ? 33.272 8.485 16.150 1.00 11.89 166 GLY A C 1
ATOM 1258 O O . GLY A 1 166 ? 32.859 9.531 15.669 1.00 11.37 166 GLY A O 1
ATOM 1259 N N . MET A 1 167 ? 32.506 7.546 16.648 1.00 11.10 167 MET A N 1
ATOM 1260 C CA . MET A 1 167 ? 31.056 7.574 16.603 1.00 11.53 167 MET A CA 1
ATOM 1261 C C . MET A 1 167 ? 30.476 8.587 17.597 1.00 11.21 167 MET A C 1
ATOM 1262 O O . MET A 1 167 ? 30.743 8.508 18.784 1.00 10.98 167 MET A O 1
ATOM 1267 N N . TYR A 1 168 ? 29.721 9.572 17.111 1.00 10.61 168 TYR A N 1
ATOM 1268 C CA . TYR A 1 168 ? 29.182 10.596 17.987 1.00 10.68 168 TYR A CA 1
ATOM 1269 C C . TYR A 1 168 ? 27.979 11.244 17.325 1.00 10.78 168 TYR A C 1
ATOM 1270 O O . TYR A 1 168 ? 28.070 11.693 16.192 1.00 11.46 168 TYR A O 1
ATOM 1279 N N . ASN A 1 169 ? 26.838 11.251 18.014 1.00 10.84 169 ASN A N 1
ATOM 1280 C CA . ASN A 1 169 ? 25.660 11.966 17.540 1.00 11.59 169 ASN A CA 1
ATOM 1281 C C . ASN A 1 169 ? 24.831 12.303 18.724 1.00 11.95 169 ASN A C 1
ATOM 1282 O O . ASN A 1 169 ? 25.204 11.945 19.845 1.00 12.21 169 ASN A O 1
ATOM 1287 N N . ALA A 1 170 ? 23.696 12.972 18.478 1.00 12.34 170 ALA A N 1
ATOM 1288 C CA . ALA A 1 170 ? 22.906 13.477 19.577 1.00 12.51 170 ALA A CA 1
ATOM 1289 C C . ALA A 1 170 ? 22.452 12.424 20.573 1.00 12.06 170 ALA A C 1
ATOM 1290 O O . ALA A 1 170 ? 22.132 12.746 21.733 1.00 13.16 170 ALA A O 1
ATOM 1292 N N . ILE A 1 171 ? 22.348 11.173 20.129 1.00 12.25 171 ILE A N 1
ATOM 1293 C CA . ILE A 1 171 ? 21.915 10.086 21.017 1.00 12.20 171 ILE A CA 1
ATOM 1294 C C . ILE A 1 171 ? 22.982 9.002 21.182 1.00 11.25 171 ILE A C 1
ATOM 1295 O O . ILE A 1 171 ? 22.693 7.881 21.621 1.00 12.07 171 ILE A O 1
ATOM 1300 N N . THR A 1 172 ? 24.245 9.344 20.912 1.00 12.16 172 THR A N 1
ATOM 1301 C CA . THR A 1 172 ? 25.372 8.419 20.996 1.00 11.95 172 THR A CA 1
ATOM 1302 C C . THR A 1 172 ? 26.557 9.236 21.534 1.00 10.83 172 THR A C 1
ATOM 1303 O O . THR A 1 172 ? 27.329 9.851 20.765 1.00 10.62 172 THR A O 1
ATOM 1307 N N . ARG A 1 173 ? 26.699 9.258 22.864 1.00 11.37 173 ARG A N 1
ATOM 1308 C CA . ARG A 1 173 ? 27.613 10.196 23.499 1.00 11.20 173 ARG A CA 1
ATOM 1309 C C . ARG A 1 173 ? 28.631 9.565 24.418 1.00 10.69 173 ARG A C 1
ATOM 1310 O O . ARG A 1 173 ? 29.254 10.249 25.238 1.00 11.51 173 ARG A O 1
ATOM 1318 N N . GLN A 1 174 ? 28.826 8.251 24.301 1.00 11.00 174 GLN A N 1
ATOM 1319 C CA . GLN A 1 174 ? 29.761 7.549 25.144 1.00 10.36 174 GLN A CA 1
ATOM 1320 C C . GLN A 1 174 ? 31.155 8.193 25.115 1.00 10.11 174 GLN A C 1
ATOM 1321 O O . GLN A 1 174 ? 31.860 8.210 26.114 1.00 11.27 174 GLN A O 1
ATOM 1327 N N . VAL A 1 175 ? 31.563 8.659 23.950 1.00 9.82 175 VAL A N 1
ATOM 1328 C CA . VAL A 1 175 ? 32.866 9.282 23.799 1.00 11.11 175 VAL A CA 1
ATOM 1329 C C . VAL A 1 175 ? 33.141 10.460 24.726 1.00 11.01 175 VAL A C 1
ATOM 1330 O O . VAL A 1 175 ? 34.292 10.788 24.946 1.00 10.39 175 VAL A O 1
ATOM 1334 N N . GLU A 1 176 ? 32.102 11.142 25.181 1.00 10.51 176 GLU A N 1
ATOM 1335 C CA . GLU A 1 176 ? 32.272 12.329 25.977 1.00 10.53 176 GLU A CA 1
ATOM 1336 C C . GLU A 1 176 ? 33.020 12.092 27.282 1.00 10.84 176 GLU A C 1
ATOM 1337 O O . GLU A 1 176 ? 33.769 12.959 27.763 1.00 11.99 176 GLU A O 1
ATOM 1343 N N . THR A 1 177 ? 32.806 10.939 27.899 1.00 10.41 177 THR A N 1
ATOM 1344 C CA . THR A 1 177 ? 33.213 10.788 29.294 1.00 10.53 177 THR A CA 1
ATOM 1345 C C . THR A 1 177 ? 34.718 10.604 29.502 1.00 10.03 177 THR A C 1
ATOM 1346 O O . THR A 1 177 ? 35.328 11.266 30.377 1.00 9.47 177 THR A O 1
ATOM 1350 N N . GLU A 1 178 ? 35.274 9.630 28.792 1.00 9.03 178 GLU A N 1
ATOM 1351 C CA . GLU A 1 178 ? 36.671 9.256 28.955 1.00 10.91 178 GLU A CA 1
ATOM 1352 C C . GLU A 1 178 ? 37.478 9.587 27.701 1.00 11.46 178 GLU A C 1
ATOM 1353 O O . GLU A 1 178 ? 38.642 10.052 27.800 1.00 12.36 178 GLU A O 1
ATOM 1359 N N . LEU A 1 179 ? 36.933 9.360 26.509 1.00 9.61 179 LEU A N 1
ATOM 1360 C CA . LEU A 1 179 ? 37.700 9.638 25.305 1.00 10.17 179 LEU A CA 1
ATOM 1361 C C . LEU A 1 179 ? 37.971 11.127 25.129 1.00 10.30 179 LEU A C 1
ATOM 1362 O O . LEU A 1 179 ? 39.111 11.506 24.890 1.00 10.72 179 LEU A O 1
ATOM 1367 N N . PHE A 1 180 ? 36.940 11.964 25.183 1.00 10.07 180 PHE A N 1
ATOM 1368 C CA . PHE A 1 180 ? 37.175 13.358 24.873 1.00 10.14 180 PHE A CA 1
ATOM 1369 C C . PHE A 1 180 ? 38.266 13.995 25.752 1.00 10.20 180 PHE A C 1
ATOM 1370 O O . PHE A 1 180 ? 39.154 14.679 25.210 1.00 10.69 180 PHE A O 1
ATOM 1378 N N . PRO A 1 181 ? 38.251 13.829 27.068 1.00 10.99 181 PRO A N 1
ATOM 1379 C CA . PRO A 1 181 ? 39.336 14.394 27.847 1.00 10.38 181 PRO A CA 1
ATOM 1380 C C . PRO A 1 181 ? 40.705 13.855 27.497 1.00 10.86 181 PRO A C 1
ATOM 1381 O O . PRO A 1 181 ? 41.724 14.565 27.596 1.00 11.87 181 PRO A O 1
ATOM 1385 N N . CYS A 1 182 ? 40.797 12.580 27.133 1.00 9.76 182 CYS A N 1
ATOM 1386 C CA . CYS A 1 182 ? 42.055 12.016 26.691 1.00 9.67 182 CYS A CA 1
ATOM 1387 C C . CYS A 1 182 ? 42.555 12.729 25.426 1.00 9.41 182 CYS A C 1
ATOM 1388 O O . CYS A 1 182 ? 43.729 13.097 25.321 1.00 10.22 182 CYS A O 1
ATOM 1391 N N . LEU A 1 183 ? 41.666 12.920 24.476 1.00 9.28 183 LEU A N 1
ATOM 1392 C CA . LEU A 1 183 ? 42.049 13.553 23.234 1.00 10.49 183 LEU A CA 1
ATOM 1393 C C . LEU A 1 183 ? 42.502 14.986 23.501 1.00 10.06 183 LEU A C 1
ATOM 1394 O O . LEU A 1 183 ? 43.485 15.461 22.893 1.00 11.51 183 LEU A O 1
ATOM 1399 N N . ARG A 1 184 ? 41.823 15.694 24.398 1.00 10.48 184 ARG A N 1
ATOM 1400 C CA . ARG A 1 184 ? 42.203 17.056 24.697 1.00 11.00 184 ARG A CA 1
ATOM 1401 C C . ARG A 1 184 ? 43.600 17.070 25.326 1.00 10.57 184 ARG A C 1
ATOM 1402 O O . ARG A 1 184 ? 44.445 17.953 25.031 1.00 11.75 184 ARG A O 1
ATOM 1410 N N . HIS A 1 185 ? 43.877 16.121 26.210 1.00 10.77 185 HIS A N 1
ATOM 1411 C CA . HIS A 1 185 ? 45.129 16.050 26.882 1.00 10.28 185 HIS A CA 1
ATOM 1412 C C . HIS A 1 185 ? 46.305 15.831 25.939 1.00 10.79 185 HIS A C 1
ATOM 1413 O O . HIS A 1 185 ? 47.354 16.487 26.051 1.00 11.60 185 HIS A O 1
ATOM 1420 N N . PHE A 1 186 ? 46.123 14.931 24.995 1.00 9.79 186 PHE A N 1
ATOM 1421 C CA . PHE A 1 186 ? 47.196 14.529 24.100 1.00 10.92 186 PHE A CA 1
ATOM 1422 C C . PHE A 1 186 ? 47.237 15.288 22.790 1.00 11.08 186 PHE A C 1
ATOM 1423 O O . PHE A 1 186 ? 48.161 15.056 21.972 1.00 11.69 186 PHE A O 1
ATOM 1431 N N . GLY A 1 187 ? 46.261 16.167 22.565 1.00 10.78 187 GLY A N 1
ATOM 1432 C CA . GLY A 1 187 ? 46.322 17.051 21.407 1.00 12.23 187 GLY A CA 1
ATOM 1433 C C . GLY A 1 187 ? 45.740 16.483 20.149 1.00 12.47 187 GLY A C 1
ATOM 1434 O O . GLY A 1 187 ? 46.197 16.830 19.055 1.00 14.68 187 GLY A O 1
ATOM 1435 N N . LEU A 1 188 ? 44.721 15.626 20.260 1.00 11.51 188 LEU A N 1
ATOM 1436 C CA . LEU A 1 188 ? 44.027 15.114 19.087 1.00 11.53 188 LEU A CA 1
ATOM 1437 C C . LEU A 1 188 ? 42.732 15.856 18.864 1.00 12.49 188 LEU A C 1
ATOM 1438 O O . LEU A 1 188 ? 41.965 16.113 19.804 1.00 13.61 188 LEU A O 1
ATOM 1443 N N . ARG A 1 189 ? 42.454 16.188 17.611 1.00 11.25 189 ARG A N 1
ATOM 1444 C CA . ARG A 1 189 ? 41.150 16.716 17.234 1.00 11.23 189 ARG A CA 1
ATOM 1445 C C . ARG A 1 189 ? 40.243 15.506 16.932 1.00 11.65 189 ARG A C 1
ATOM 1446 O O . ARG A 1 189 ? 40.724 14.401 16.579 1.00 12.16 189 ARG A O 1
ATOM 1454 N N . PHE A 1 190 ? 38.935 15.700 17.067 1.00 10.76 190 PHE A N 1
ATOM 1455 C CA . PHE A 1 190 ? 37.951 14.635 16.934 1.00 11.27 190 PHE A CA 1
ATOM 1456 C C . PHE A 1 190 ? 37.047 14.900 15.736 1.00 12.01 190 PHE A C 1
ATOM 1457 O O . PHE A 1 190 ? 36.471 15.983 15.624 1.00 12.65 190 PHE A O 1
ATOM 1465 N N . TYR A 1 191 ? 36.946 13.896 14.880 1.00 10.87 191 TYR A N 1
ATOM 1466 C CA . TYR A 1 191 ? 36.051 13.906 13.763 1.00 11.29 191 TYR A CA 1
ATOM 1467 C C . TYR A 1 191 ? 34.958 12.896 14.029 1.00 11.52 191 TYR A C 1
ATOM 1468 O O . TYR A 1 191 ? 35.229 11.698 14.238 1.00 12.55 191 TYR A O 1
ATOM 1477 N N . ALA A 1 192 ? 33.722 13.382 14.027 1.00 10.71 192 ALA A N 1
ATOM 1478 C CA . ALA A 1 192 ? 32.569 12.560 14.343 1.00 11.21 192 ALA A CA 1
ATOM 1479 C C . ALA A 1 192 ? 32.013 11.886 13.103 1.00 12.05 192 ALA A C 1
ATOM 1480 O O . ALA A 1 192 ? 31.639 12.537 12.154 1.00 11.94 192 ALA A O 1
ATOM 1482 N N . PHE A 1 193 ? 31.850 10.568 13.183 1.00 12.32 193 PHE A N 1
ATOM 1483 C CA . PHE A 1 193 ? 31.099 9.830 12.177 1.00 13.65 193 PHE A CA 1
ATOM 1484 C C . PHE A 1 193 ? 29.755 9.422 12.724 1.00 14.10 193 PHE A C 1
ATOM 1485 O O . PHE A 1 193 ? 29.492 9.482 13.920 1.00 13.79 193 PHE A O 1
ATOM 1493 N N . ASN A 1 194 ? 28.892 8.959 11.826 1.00 15.05 194 ASN A N 1
ATOM 1494 C CA . ASN A 1 194 ? 27.539 8.568 12.170 1.00 15.91 194 ASN A CA 1
ATOM 1495 C C . ASN A 1 194 ? 26.782 9.747 12.783 1.00 16.33 194 ASN A C 1
ATOM 1496 O O . ASN A 1 194 ? 26.070 9.566 13.782 1.00 14.92 194 ASN A O 1
ATOM 1501 N N . PRO A 1 195 ? 26.922 10.963 12.254 1.00 15.45 195 PRO A N 1
ATOM 1502 C CA . PRO A 1 195 ? 26.226 12.106 12.863 1.00 15.91 195 PRO A CA 1
ATOM 1503 C C . PRO A 1 195 ? 24.717 11.993 12.840 1.00 16.02 195 PRO A C 1
ATOM 1504 O O . PRO A 1 195 ? 24.010 12.687 13.610 1.00 15.76 195 PRO A O 1
ATOM 1508 N N . LEU A 1 196 ? 24.209 11.113 11.967 1.00 16.09 196 LEU A N 1
ATOM 1509 C CA . LEU A 1 196 ? 22.783 10.864 11.848 1.00 16.48 196 LEU A CA 1
ATOM 1510 C C . LEU A 1 196 ? 22.445 9.447 12.302 1.00 17.21 196 LEU A C 1
ATOM 1511 O O . LEU A 1 196 ? 21.332 8.927 12.078 1.00 17.28 196 LEU A O 1
ATOM 1516 N N . ALA A 1 197 ? 23.392 8.838 12.993 1.00 17.88 197 ALA A N 1
ATOM 1517 C CA . ALA A 1 197 ? 23.239 7.453 13.442 1.00 18.13 197 ALA A CA 1
ATOM 1518 C C . ALA A 1 197 ? 22.909 6.567 12.235 1.00 18.76 197 ALA A C 1
ATOM 1519 O O . ALA A 1 197 ? 22.019 5.731 12.297 1.00 19.06 197 ALA A O 1
ATOM 1521 N N . GLY A 1 198 ? 23.672 6.743 11.157 1.00 20.04 198 GLY A N 1
ATOM 1522 C CA . GLY A 1 198 ? 23.471 5.974 9.936 1.00 20.68 198 GLY A CA 1
ATOM 1523 C C . GLY A 1 198 ? 22.153 6.237 9.224 1.00 21.55 198 GLY A C 1
ATOM 1524 O O . GLY A 1 198 ? 21.791 5.486 8.323 1.00 21.90 198 GLY A O 1
ATOM 1525 N N . GLY A 1 199 ? 21.477 7.323 9.600 1.00 21.29 199 GLY A N 1
ATOM 1526 C CA . GLY A 1 199 ? 20.201 7.705 9.030 1.00 21.67 199 GLY A CA 1
ATOM 1527 C C . GLY A 1 199 ? 19.056 7.544 10.013 1.00 21.70 199 GLY A C 1
ATOM 1528 O O . GLY A 1 199 ? 17.964 7.999 9.751 1.00 22.53 199 GLY A O 1
ATOM 1529 N N . LEU A 1 200 ? 19.284 6.903 11.153 1.00 21.66 200 LEU A N 1
ATOM 1530 C CA . LEU A 1 200 ? 18.204 6.744 12.126 1.00 21.29 200 LEU A CA 1
ATOM 1531 C C . LEU A 1 200 ? 17.690 8.084 12.650 1.00 21.17 200 LEU A C 1
ATOM 1532 O O . LEU A 1 200 ? 16.505 8.241 12.927 1.00 22.66 200 LEU A O 1
ATOM 1537 N N . LEU A 1 201 ? 18.566 9.089 12.701 1.00 20.40 201 LEU A N 1
ATOM 1538 C CA . LEU A 1 201 ? 18.186 10.376 13.267 1.00 19.97 201 LEU A CA 1
ATOM 1539 C C . LEU A 1 201 ? 17.489 11.284 12.267 1.00 20.83 201 LEU A C 1
ATOM 1540 O O . LEU A 1 201 ? 17.211 12.441 12.576 1.00 21.39 201 LEU A O 1
ATOM 1545 N N . THR A 1 202 ? 17.226 10.767 11.068 1.00 21.55 202 THR A N 1
ATOM 1546 C CA . THR A 1 202 ? 16.428 11.509 10.084 1.00 22.32 202 THR A CA 1
ATOM 1547 C C . THR A 1 202 ? 14.936 11.342 10.411 1.00 23.79 202 THR A C 1
ATOM 1548 O O . THR A 1 202 ? 14.084 12.083 9.910 1.00 23.47 202 THR A O 1
ATOM 1552 N N . GLY A 1 203 ? 14.621 10.306 11.175 1.00 24.66 203 GLY A N 1
ATOM 1553 C CA . GLY A 1 203 ? 13.249 10.019 11.588 1.00 25.71 203 GLY A CA 1
ATOM 1554 C C . GLY A 1 203 ? 12.454 9.217 10.564 1.00 27.06 203 GLY A C 1
ATOM 1555 O O . GLY A 1 203 ? 11.235 9.032 10.706 1.00 27.30 203 GLY A O 1
ATOM 1556 N N . ARG A 1 204 ? 13.130 8.691 9.551 1.00 27.93 204 ARG A N 1
ATOM 1557 C CA . ARG A 1 204 ? 12.401 7.998 8.488 1.00 29.40 204 ARG A CA 1
ATOM 1558 C C . ARG A 1 204 ? 11.966 6.576 8.853 1.00 30.03 204 ARG A C 1
ATOM 1559 O O . ARG A 1 204 ? 11.182 5.980 8.119 1.00 30.66 204 ARG A O 1
ATOM 1567 N N . TYR A 1 205 ? 12.457 6.030 9.972 1.00 29.93 205 TYR A N 1
ATOM 1568 C CA . TYR A 1 205 ? 12.127 4.654 10.380 1.00 30.26 205 TYR A CA 1
ATOM 1569 C C . TYR A 1 205 ? 11.176 4.565 11.585 1.00 31.13 205 TYR A C 1
ATOM 1570 O O . TYR A 1 205 ? 10.899 5.558 12.265 1.00 31.07 205 TYR A O 1
ATOM 1579 N N . LYS A 1 206 ? 10.671 3.355 11.820 1.00 32.14 206 LYS A N 1
ATOM 1580 C CA . LYS A 1 206 ? 9.879 3.030 13.005 1.00 32.76 206 LYS A CA 1
ATOM 1581 C C . LYS A 1 206 ? 10.338 1.630 13.426 1.00 33.41 206 LYS A C 1
ATOM 1582 O O . LYS A 1 206 ? 10.746 0.834 12.579 1.00 32.71 206 LYS A O 1
ATOM 1588 N N . TYR A 1 207 ? 10.293 1.327 14.721 1.00 34.11 207 TYR A N 1
ATOM 1589 C CA . TYR A 1 207 ? 10.857 0.070 15.213 1.00 35.15 207 TYR A CA 1
ATOM 1590 C C . TYR A 1 207 ? 10.321 -1.159 14.493 1.00 35.99 207 TYR A C 1
ATOM 1591 O O . TYR A 1 207 ? 11.094 -2.053 14.142 1.00 35.49 207 TYR A O 1
ATOM 1600 N N . GLN A 1 208 ? 9.005 -1.190 14.279 1.00 37.07 208 GLN A N 1
ATOM 1601 C CA . GLN A 1 208 ? 8.330 -2.335 13.651 1.00 38.68 208 GLN A CA 1
ATOM 1602 C C . GLN A 1 208 ? 8.821 -2.566 12.221 1.00 38.99 208 GLN A C 1
ATOM 1603 O O . GLN A 1 208 ? 8.688 -3.655 11.668 1.00 39.09 208 GLN A O 1
ATOM 1609 N N . ASP A 1 209 ? 9.403 -1.529 11.632 1.00 39.36 209 ASP A N 1
ATOM 1610 C CA . ASP A 1 209 ? 9.958 -1.612 10.287 1.00 39.70 209 ASP A CA 1
ATOM 1611 C C . ASP A 1 209 ? 10.795 -2.861 9.992 1.00 40.19 209 ASP A C 1
ATOM 1612 O O . ASP A 1 209 ? 10.722 -3.414 8.894 1.00 40.20 209 ASP A O 1
ATOM 1617 N N . LYS A 1 210 ? 11.615 -3.298 10.937 1.00 40.84 210 LYS A N 1
ATOM 1618 C CA . LYS A 1 210 ? 12.452 -4.465 10.672 1.00 41.51 210 LYS A CA 1
ATOM 1619 C C . LYS A 1 210 ? 11.594 -5.698 10.411 1.00 42.14 210 LYS A C 1
ATOM 1620 O O . LYS A 1 210 ? 12.069 -6.669 9.821 1.00 42.44 210 LYS A O 1
ATOM 1622 N N . ASP A 1 211 ? 10.335 -5.657 10.845 1.00 42.66 211 ASP A N 1
ATOM 1623 C CA . ASP A 1 211 ? 9.428 -6.792 10.657 1.00 43.14 211 ASP A CA 1
ATOM 1624 C C . ASP A 1 211 ? 8.679 -6.721 9.317 1.00 43.08 211 ASP A C 1
ATOM 1625 O O . ASP A 1 211 ? 7.848 -7.581 9.022 1.00 43.00 211 ASP A O 1
ATOM 1630 N N . GLY A 1 212 ? 8.975 -5.705 8.510 1.00 42.88 212 GLY A N 1
ATOM 1631 C CA . GLY A 1 212 ? 8.367 -5.574 7.197 1.00 42.65 212 GLY A CA 1
ATOM 1632 C C . GLY A 1 212 ? 9.445 -5.593 6.123 1.00 42.35 212 GLY A C 1
ATOM 1633 O O . GLY A 1 212 ? 10.635 -5.619 6.440 1.00 42.76 212 GLY A O 1
ATOM 1634 N N . LYS A 1 213 ? 9.043 -5.612 4.856 1.00 41.81 213 LYS A N 1
ATOM 1635 C CA . LYS A 1 213 ? 10.007 -5.506 3.761 1.00 41.00 213 LYS A CA 1
ATOM 1636 C C . LYS A 1 213 ? 10.456 -4.042 3.685 1.00 39.96 213 LYS A C 1
ATOM 1637 O O . LYS A 1 213 ? 9.643 -3.136 3.847 1.00 39.97 213 LYS A O 1
ATOM 1639 N N . ASN A 1 214 ? 11.738 -3.809 3.435 1.00 38.48 214 ASN A N 1
ATOM 1640 C CA . ASN A 1 214 ? 12.247 -2.443 3.364 1.00 37.42 214 ASN A CA 1
ATOM 1641 C C . ASN A 1 214 ? 13.094 -2.175 2.114 1.00 36.64 214 ASN A C 1
ATOM 1642 O O . ASN A 1 214 ? 13.767 -3.073 1.603 1.00 36.28 214 ASN A O 1
ATOM 1647 N N . PRO A 1 215 ? 13.080 -0.934 1.626 1.00 35.76 215 PRO A N 1
ATOM 1648 C CA . PRO A 1 215 ? 13.903 -0.561 0.473 1.00 35.32 215 PRO A CA 1
ATOM 1649 C C . PRO A 1 215 ? 15.372 -0.526 0.843 1.00 34.95 215 PRO A C 1
ATOM 1650 O O . PRO A 1 215 ? 15.706 -0.388 2.024 1.00 34.28 215 PRO A O 1
ATOM 1654 N N . GLU A 1 216 ? 16.230 -0.626 -0.166 1.00 34.49 216 GLU A N 1
ATOM 1655 C CA . GLU A 1 216 ? 17.673 -0.571 0.027 1.00 34.38 216 GLU A CA 1
ATOM 1656 C C . GLU A 1 216 ? 18.054 0.655 0.880 1.00 32.76 216 GLU A C 1
ATOM 1657 O O . GLU A 1 216 ? 17.694 1.795 0.547 1.00 32.45 216 GLU A O 1
ATOM 1663 N N . SER A 1 217 ? 18.776 0.421 1.977 1.00 30.94 217 SER A N 1
ATOM 1664 C CA . SER A 1 217 ? 19.206 1.516 2.859 1.00 29.62 217 SER A CA 1
ATOM 1665 C C . SER A 1 217 ? 20.358 1.075 3.732 1.00 28.94 217 SER A C 1
ATOM 1666 O O . SER A 1 217 ? 20.794 -0.082 3.668 1.00 28.65 217 SER A O 1
ATOM 1669 N N . ARG A 1 218 ? 20.848 1.996 4.569 1.00 27.61 218 ARG A N 1
ATOM 1670 C CA . ARG A 1 218 ? 21.915 1.659 5.495 1.00 27.26 218 ARG A CA 1
ATOM 1671 C C . ARG A 1 218 ? 21.533 0.464 6.365 1.00 27.53 218 ARG A C 1
ATOM 1672 O O . ARG A 1 218 ? 22.355 -0.415 6.627 1.00 27.82 218 ARG A O 1
ATOM 1680 N N . PHE A 1 219 ? 20.282 0.423 6.813 1.00 27.99 219 PHE A N 1
ATOM 1681 C CA . PHE A 1 219 ? 19.870 -0.646 7.730 1.00 28.17 219 PHE A CA 1
ATOM 1682 C C . PHE A 1 219 ? 19.350 -1.909 7.041 1.00 28.67 219 PHE A C 1
ATOM 1683 O O . PHE A 1 219 ? 19.355 -2.977 7.636 1.00 28.46 219 PHE A O 1
ATOM 1691 N N . PHE A 1 220 ? 18.905 -1.795 5.797 1.00 29.41 220 PHE A N 1
ATOM 1692 C CA . PHE A 1 220 ? 18.434 -2.966 5.065 1.00 30.26 220 PHE A CA 1
ATOM 1693 C C . PHE A 1 220 ? 19.092 -3.030 3.696 1.00 30.87 220 PHE A C 1
ATOM 1694 O O . PHE A 1 220 ? 18.906 -2.137 2.869 1.00 30.87 220 PHE A O 1
ATOM 1702 N N . GLY A 1 221 ? 19.876 -4.085 3.468 1.00 31.64 221 GLY A N 1
ATOM 1703 C CA . GLY A 1 221 ? 20.516 -4.295 2.180 1.00 31.92 221 GLY A CA 1
ATOM 1704 C C . GLY A 1 221 ? 21.958 -3.835 2.100 1.00 32.40 221 GLY A C 1
ATOM 1705 O O . GLY A 1 221 ? 22.610 -4.037 1.081 1.00 33.02 221 GLY A O 1
ATOM 1706 N N . ASN A 1 222 ? 22.461 -3.202 3.152 1.00 32.17 222 ASN A N 1
ATOM 1707 C CA . ASN A 1 222 ? 23.849 -2.750 3.154 1.00 32.27 222 ASN A CA 1
ATOM 1708 C C . ASN A 1 222 ? 24.740 -3.930 3.562 1.00 31.87 222 ASN A C 1
ATOM 1709 O O . ASN A 1 222 ? 24.321 -4.795 4.342 1.00 31.41 222 ASN A O 1
ATOM 1714 N N . PRO A 1 223 ? 25.958 -3.983 3.032 1.00 32.15 223 PRO A N 1
ATOM 1715 C CA . PRO A 1 223 ? 26.928 -5.002 3.443 1.00 32.38 223 PRO A CA 1
ATOM 1716 C C . PRO A 1 223 ? 27.204 -4.966 4.942 1.00 32.97 223 PRO A C 1
ATOM 1717 O O . PRO A 1 223 ? 27.699 -5.941 5.487 1.00 33.00 223 PRO A O 1
ATOM 1721 N N . PHE A 1 224 ? 26.918 -3.835 5.595 1.00 34.40 224 PHE A N 1
ATOM 1722 C CA . PHE A 1 224 ? 27.160 -3.696 7.027 1.00 34.93 224 PHE A CA 1
ATOM 1723 C C . PHE A 1 224 ? 25.875 -3.368 7.793 1.00 34.72 224 PHE A C 1
ATOM 1724 O O . PHE A 1 224 ? 25.917 -2.790 8.873 1.00 34.63 224 PHE A O 1
ATOM 1732 N N . SER A 1 225 ? 24.728 -3.770 7.250 1.00 34.65 225 SER A N 1
ATOM 1733 C CA . SER A 1 225 ? 23.448 -3.467 7.890 1.00 34.74 225 SER A CA 1
ATOM 1734 C C . SER A 1 225 ? 23.297 -4.091 9.269 1.00 35.07 225 SER A C 1
ATOM 1735 O O . SER A 1 225 ? 22.636 -3.555 10.144 1.00 34.99 225 SER A O 1
ATOM 1738 N N . GLN A 1 226 ? 23.870 -5.269 9.444 1.00 35.86 226 GLN A N 1
ATOM 1739 C CA . GLN A 1 226 ? 23.687 -5.977 10.692 1.00 35.97 226 GLN A CA 1
ATOM 1740 C C . GLN A 1 226 ? 24.395 -5.212 11.794 1.00 35.35 226 GLN A C 1
ATOM 1741 O O . GLN A 1 226 ? 23.891 -5.068 12.909 1.00 35.21 226 GLN A O 1
ATOM 1747 N N . LEU A 1 227 ? 25.580 -4.731 11.455 1.00 34.70 227 LEU A N 1
ATOM 1748 C CA . LEU A 1 227 ? 26.366 -3.901 12.356 1.00 33.88 227 LEU A CA 1
ATOM 1749 C C . LEU A 1 227 ? 25.539 -2.691 12.791 1.00 32.53 227 LEU A C 1
ATOM 1750 O O . LEU A 1 227 ? 25.565 -2.300 13.954 1.00 32.36 227 LEU A O 1
ATOM 1755 N N . TYR A 1 228 ? 24.790 -2.098 11.863 1.00 30.93 228 TYR A N 1
ATOM 1756 C CA . TYR A 1 228 ? 23.948 -0.936 12.187 1.00 29.63 228 TYR A CA 1
ATOM 1757 C C . TYR A 1 228 ? 22.689 -1.309 12.997 1.00 29.29 228 TYR A C 1
ATOM 1758 O O . TYR A 1 228 ? 22.244 -0.547 13.862 1.00 28.66 228 TYR A O 1
ATOM 1767 N N . MET A 1 229 ? 22.105 -2.476 12.743 1.00 29.59 229 MET A N 1
ATOM 1768 C CA . MET A 1 229 ? 20.930 -2.861 13.516 1.00 29.43 229 MET A CA 1
ATOM 1769 C C . MET A 1 229 ? 21.324 -3.028 14.980 1.00 29.32 229 MET A C 1
ATOM 1770 O O . MET A 1 229 ? 20.630 -2.547 15.886 1.00 28.91 229 MET A O 1
ATOM 1775 N N . ASP A 1 230 ? 22.446 -3.708 15.196 1.00 29.90 230 ASP A N 1
ATOM 1776 C CA . ASP A 1 230 ? 22.945 -3.970 16.539 1.00 29.99 230 ASP A CA 1
ATOM 1777 C C . ASP A 1 230 ? 23.359 -2.674 17.215 1.00 29.17 230 ASP A C 1
ATOM 1778 O O . ASP A 1 230 ? 23.261 -2.531 18.428 1.00 28.99 230 ASP A O 1
ATOM 1783 N N . ARG A 1 231 ? 23.827 -1.731 16.414 1.00 28.54 231 ARG A N 1
ATOM 1784 C CA . ARG A 1 231 ? 24.304 -0.469 16.944 1.00 28.26 231 ARG A CA 1
ATOM 1785 C C . ARG A 1 231 ? 23.180 0.438 17.401 1.00 27.91 231 ARG A C 1
ATOM 1786 O O . ARG A 1 231 ? 23.218 0.972 18.514 1.00 28.33 231 ARG A O 1
ATOM 1794 N N . TYR A 1 232 ? 22.161 0.597 16.555 1.00 27.49 232 TYR A N 1
ATOM 1795 C CA . TYR A 1 232 ? 21.123 1.606 16.797 1.00 26.83 232 TYR A CA 1
ATOM 1796 C C . TYR A 1 232 ? 19.663 1.160 16.754 1.00 27.34 232 TYR A C 1
ATOM 1797 O O . TYR A 1 232 ? 18.780 1.941 17.150 1.00 27.07 232 TYR A O 1
ATOM 1806 N N . TRP A 1 233 ? 19.384 -0.065 16.286 1.00 27.91 233 TRP A N 1
ATOM 1807 C CA . TRP A 1 233 ? 17.991 -0.458 16.104 1.00 28.14 233 TRP A CA 1
ATOM 1808 C C . TRP A 1 233 ? 17.421 -1.023 17.400 1.00 28.76 233 TRP A C 1
ATOM 1809 O O . TRP A 1 233 ? 17.263 -2.236 17.542 1.00 28.89 233 TRP A O 1
ATOM 1820 N N . LYS A 1 234 ? 17.102 -0.123 18.324 1.00 28.95 234 LYS A N 1
ATOM 1821 C CA . LYS A 1 234 ? 16.569 -0.503 19.616 1.00 29.55 234 LYS A CA 1
ATOM 1822 C C . LYS A 1 234 ? 15.368 0.370 19.951 1.00 29.23 234 LYS A C 1
ATOM 1823 O O . LYS A 1 234 ? 15.304 1.532 19.582 1.00 28.81 234 LYS A O 1
ATOM 1829 N N . GLU A 1 235 ? 14.399 -0.204 20.646 1.00 28.88 235 GLU A N 1
ATOM 1830 C CA . GLU A 1 235 ? 13.186 0.521 20.969 1.00 29.85 235 GLU A CA 1
ATOM 1831 C C . GLU A 1 235 ? 13.483 1.879 21.598 1.00 29.57 235 GLU A C 1
ATOM 1832 O O . GLU A 1 235 ? 12.810 2.868 21.313 1.00 29.98 235 GLU A O 1
ATOM 1838 N N . GLU A 1 236 ? 14.509 1.925 22.439 1.00 29.57 236 GLU A N 1
ATOM 1839 C CA . GLU A 1 236 ? 14.837 3.149 23.155 1.00 29.90 236 GLU A CA 1
ATOM 1840 C C . GLU A 1 236 ? 15.273 4.272 22.208 1.00 29.20 236 GLU A C 1
ATOM 1841 O O . GLU A 1 236 ? 14.883 5.426 22.397 1.00 29.28 236 GLU A O 1
ATOM 1847 N N . HIS A 1 237 ? 16.057 3.948 21.186 1.00 28.39 237 HIS A N 1
ATOM 1848 C CA . HIS A 1 237 ? 16.472 4.975 20.230 1.00 27.77 237 HIS A CA 1
ATOM 1849 C C . HIS A 1 237 ? 15.233 5.560 19.584 1.00 27.90 237 HIS A C 1
ATOM 1850 O O . HIS A 1 237 ? 15.127 6.777 19.441 1.00 27.93 237 HIS A O 1
ATOM 1857 N N . PHE A 1 238 ? 14.289 4.689 19.225 1.00 26.98 238 PHE A N 1
ATOM 1858 C CA . PHE A 1 238 ? 13.048 5.125 18.577 1.00 27.21 238 PHE A CA 1
ATOM 1859 C C . PHE A 1 238 ? 12.169 5.996 19.499 1.00 27.12 238 PHE A C 1
ATOM 1860 O O . PHE A 1 238 ? 11.636 7.012 19.068 1.00 26.10 238 PHE A O 1
ATOM 1868 N N . ASN A 1 239 ? 12.049 5.627 20.777 1.00 26.87 239 ASN A N 1
ATOM 1869 C CA . ASN A 1 239 ? 11.272 6.446 21.721 1.00 27.00 239 ASN A CA 1
ATOM 1870 C C . ASN A 1 239 ? 11.912 7.826 21.938 1.00 26.56 239 ASN A C 1
ATOM 1871 O O . ASN A 1 239 ? 11.218 8.833 22.125 1.00 26.76 239 ASN A O 1
ATOM 1876 N N . GLY A 1 240 ? 13.235 7.883 21.895 1.00 26.54 240 GLY A N 1
ATOM 1877 C CA . GLY A 1 240 ? 13.910 9.163 22.070 1.00 25.86 240 GLY A CA 1
ATOM 1878 C C . GLY A 1 240 ? 13.656 10.109 20.905 1.00 25.31 240 GLY A C 1
ATOM 1879 O O . GLY A 1 240 ? 13.367 11.300 21.074 1.00 24.15 240 GLY A O 1
ATOM 1880 N N . ILE A 1 241 ? 13.798 9.571 19.703 1.00 25.03 241 ILE A N 1
ATOM 1881 C CA . ILE A 1 241 ? 13.551 10.364 18.500 1.00 24.42 241 ILE A CA 1
ATOM 1882 C C . ILE A 1 241 ? 12.165 10.958 18.619 1.00 24.26 241 ILE A C 1
ATOM 1883 O O . ILE A 1 241 ? 11.950 12.152 18.350 1.00 24.72 241 ILE A O 1
ATOM 1888 N N . ALA A 1 242 ? 11.230 10.122 19.053 1.00 24.36 242 ALA A N 1
ATOM 1889 C CA . ALA A 1 242 ? 9.853 10.534 19.257 1.00 23.86 242 ALA A CA 1
ATOM 1890 C C . ALA A 1 242 ? 9.727 11.745 20.181 1.00 23.56 242 ALA A C 1
ATOM 1891 O O . ALA A 1 242 ? 8.914 12.616 19.912 1.00 22.84 242 ALA A O 1
ATOM 1893 N N . LEU A 1 243 ? 10.501 11.801 21.268 1.00 22.47 243 LEU A N 1
ATOM 1894 C CA . LEU A 1 243 ? 10.471 12.961 22.169 1.00 22.31 243 LEU A CA 1
ATOM 1895 C C . LEU A 1 243 ? 10.925 14.241 21.480 1.00 21.68 243 LEU A C 1
ATOM 1896 O O . LEU A 1 243 ? 10.411 15.345 21.740 1.00 21.17 243 LEU A O 1
ATOM 1901 N N . VAL A 1 244 ? 11.939 14.091 20.636 1.00 21.10 244 VAL A N 1
ATOM 1902 C CA . VAL A 1 244 ? 12.519 15.223 19.920 1.00 20.88 244 VAL A CA 1
ATOM 1903 C C . VAL A 1 244 ? 11.517 15.759 18.886 1.00 21.18 244 VAL A C 1
ATOM 1904 O O . VAL A 1 244 ? 11.318 16.963 18.780 1.00 20.73 244 VAL A O 1
ATOM 1908 N N . GLU A 1 245 ? 10.902 14.858 18.128 1.00 22.39 245 GLU A N 1
ATOM 1909 C CA . GLU A 1 245 ? 9.895 15.239 17.139 1.00 23.42 245 GLU A CA 1
ATOM 1910 C C . GLU A 1 245 ? 8.773 15.996 17.849 1.00 23.35 245 GLU A C 1
ATOM 1911 O O . GLU A 1 245 ? 8.314 17.024 17.372 1.00 23.79 245 GLU A O 1
ATOM 1917 N N . LYS A 1 246 ? 8.368 15.519 19.019 1.00 23.68 246 LYS A N 1
ATOM 1918 C CA . LYS A 1 246 ? 7.344 16.226 19.785 1.00 23.72 246 LYS A CA 1
ATOM 1919 C C . LYS A 1 246 ? 7.790 17.618 20.245 1.00 23.23 246 LYS A C 1
ATOM 1920 O O . LYS A 1 246 ? 7.035 18.580 20.145 1.00 22.94 246 LYS A O 1
ATOM 1926 N N . ALA A 1 247 ? 9.015 17.749 20.732 1.00 22.91 247 ALA A N 1
ATOM 1927 C CA . ALA A 1 247 ? 9.491 19.053 21.187 1.00 22.57 247 ALA A CA 1
ATOM 1928 C C . ALA A 1 247 ? 9.657 20.010 20.003 1.00 22.91 247 ALA A C 1
ATOM 1929 O O . ALA A 1 247 ? 9.460 21.209 20.138 1.00 22.32 247 ALA A O 1
ATOM 1931 N N . LEU A 1 248 ? 9.997 19.479 18.831 1.00 23.07 248 LEU A N 1
ATOM 1932 C CA . LEU A 1 248 ? 10.160 20.326 17.638 1.00 23.17 248 LEU A CA 1
ATOM 1933 C C . LEU A 1 248 ? 8.852 21.061 17.322 1.00 23.95 248 LEU A C 1
ATOM 1934 O O . LEU A 1 248 ? 8.810 22.277 17.090 1.00 23.53 248 LEU A O 1
ATOM 1939 N N . LYS A 1 249 ? 7.778 20.298 17.322 1.00 25.44 249 LYS A N 1
ATOM 1940 C CA . LYS A 1 249 ? 6.451 20.868 17.083 1.00 27.16 249 LYS A CA 1
ATOM 1941 C C . LYS A 1 249 ? 6.040 21.821 18.192 1.00 27.74 249 LYS A C 1
ATOM 1942 O O . LYS A 1 249 ? 5.639 22.963 17.936 1.00 28.05 249 LYS A O 1
ATOM 1948 N N . THR A 1 250 ? 6.104 21.347 19.427 1.00 28.42 250 THR A N 1
ATOM 1949 C CA . THR A 1 250 ? 5.723 22.170 20.567 1.00 29.09 250 THR A CA 1
ATOM 1950 C C . THR A 1 250 ? 6.437 23.520 20.567 1.00 29.61 250 THR A C 1
ATOM 1951 O O . THR A 1 250 ? 5.854 24.537 20.956 1.00 30.09 250 THR A O 1
ATOM 1955 N N . THR A 1 251 ? 7.670 23.554 20.074 1.00 29.75 251 THR A N 1
ATOM 1956 C CA . THR A 1 251 ? 8.469 24.780 20.106 1.00 29.87 251 THR A CA 1
ATOM 1957 C C . THR A 1 251 ? 8.326 25.649 18.862 1.00 30.13 251 THR A C 1
ATOM 1958 O O . THR A 1 251 ? 8.252 26.880 18.951 1.00 30.20 251 THR A O 1
ATOM 1962 N N . TYR A 1 252 ? 8.302 25.013 17.699 1.00 30.44 252 TYR A N 1
ATOM 1963 C CA . TYR A 1 252 ? 8.303 25.748 16.444 1.00 30.40 252 TYR A CA 1
ATOM 1964 C C . TYR A 1 252 ? 6.935 25.769 15.761 1.00 30.99 252 TYR A C 1
ATOM 1965 O O . TYR A 1 252 ? 6.625 26.709 15.018 1.00 30.70 252 TYR A O 1
ATOM 1974 N N . GLY A 1 253 ? 6.134 24.731 16.001 1.00 31.52 253 GLY A N 1
ATOM 1975 C CA . GLY A 1 253 ? 4.842 24.580 15.350 1.00 32.08 253 GLY A CA 1
ATOM 1976 C C . GLY A 1 253 ? 5.052 23.827 14.047 1.00 32.48 253 GLY A C 1
ATOM 1977 O O . GLY A 1 253 ? 6.190 23.547 13.702 1.00 32.30 253 GLY A O 1
ATOM 1978 N N . PRO A 1 254 ? 3.981 23.493 13.325 1.00 32.92 254 PRO A N 1
ATOM 1979 C CA . PRO A 1 254 ? 4.091 22.786 12.039 1.00 32.97 254 PRO A CA 1
ATOM 1980 C C . PRO A 1 254 ? 5.150 23.320 11.052 1.00 32.48 254 PRO A C 1
ATOM 1981 O O . PRO A 1 254 ? 5.464 22.633 10.079 1.00 32.51 254 PRO A O 1
ATOM 1985 N N . THR A 1 255 ? 5.692 24.509 11.292 1.00 31.58 255 THR A N 1
ATOM 1986 C CA . THR A 1 255 ? 6.815 24.994 10.489 1.00 31.04 255 THR A CA 1
ATOM 1987 C C . THR A 1 255 ? 8.190 24.576 11.058 1.00 29.84 255 THR A C 1
ATOM 1988 O O . THR A 1 255 ? 9.253 25.050 10.622 1.00 29.39 255 THR A O 1
ATOM 1992 N N . ALA A 1 256 ? 8.159 23.695 12.042 1.00 28.24 256 ALA A N 1
ATOM 1993 C CA . ALA A 1 256 ? 9.370 23.296 12.746 1.00 27.08 256 ALA A CA 1
ATOM 1994 C C . ALA A 1 256 ? 10.420 22.718 11.814 1.00 26.03 256 ALA A C 1
ATOM 1995 O O . ALA A 1 256 ? 10.101 22.156 10.773 1.00 26.28 256 ALA A O 1
ATOM 1997 N N . PRO A 1 257 ? 11.686 22.877 12.176 1.00 24.54 257 PRO A N 1
ATOM 1998 C CA . PRO A 1 257 ? 12.762 22.199 11.464 1.00 23.10 257 PRO A CA 1
ATOM 1999 C C . PRO A 1 257 ? 12.499 20.718 11.490 1.00 22.38 257 PRO A C 1
ATOM 2000 O O . PRO A 1 257 ? 11.886 20.243 12.462 1.00 21.82 257 PRO A O 1
ATOM 2004 N N . SER A 1 258 ? 12.984 19.999 10.483 1.00 21.11 258 SER A N 1
ATOM 2005 C CA . SER A 1 258 ? 12.829 18.568 10.414 1.00 20.90 258 SER A CA 1
ATOM 2006 C C . SER A 1 258 ? 13.753 17.885 11.418 1.00 20.21 258 SER A C 1
ATOM 2007 O O . SER A 1 258 ? 14.687 18.494 11.942 1.00 18.67 258 SER A O 1
ATOM 2010 N N . MET A 1 259 ? 13.508 16.604 11.641 1.00 20.11 259 MET A N 1
ATOM 2011 C CA . MET A 1 259 ? 14.323 15.828 12.528 1.00 19.68 259 MET A CA 1
ATOM 2012 C C . MET A 1 259 ? 15.756 15.817 12.032 1.00 19.67 259 MET A C 1
ATOM 2013 O O . MET A 1 259 ? 16.694 15.958 12.815 1.00 20.22 259 MET A O 1
ATOM 2018 N N . ILE A 1 260 ? 15.960 15.666 10.731 1.00 18.14 260 ILE A N 1
ATOM 2019 C CA . ILE A 1 260 ? 17.329 15.661 10.240 1.00 17.56 260 ILE A CA 1
ATOM 2020 C C . ILE A 1 260 ? 17.985 17.019 10.479 1.00 16.66 260 ILE A C 1
ATOM 2021 O O . ILE A 1 260 ? 19.120 17.118 10.920 1.00 16.37 260 ILE A O 1
ATOM 2026 N N . SER A 1 261 ? 17.265 18.103 10.227 1.00 16.35 261 SER A N 1
ATOM 2027 C CA . SER A 1 261 ? 17.828 19.433 10.498 1.00 15.96 261 SER A CA 1
ATOM 2028 C C . SER A 1 261 ? 18.272 19.561 11.973 1.00 15.83 261 SER A C 1
ATOM 2029 O O . SER A 1 261 ? 19.362 20.059 12.295 1.00 15.73 261 SER A O 1
ATOM 2032 N N . ALA A 1 262 ? 17.403 19.114 12.868 1.00 14.56 262 ALA A N 1
ATOM 2033 C CA . ALA A 1 262 ? 17.676 19.145 14.279 1.00 14.31 262 ALA A CA 1
ATOM 2034 C C . ALA A 1 262 ? 18.948 18.350 14.631 1.00 13.30 262 ALA A C 1
ATOM 2035 O O . ALA A 1 262 ? 19.777 18.819 15.360 1.00 13.16 262 ALA A O 1
ATOM 2037 N N . ALA A 1 263 ? 19.058 17.141 14.125 1.00 13.83 263 ALA A N 1
ATOM 2038 C CA . ALA A 1 263 ? 20.189 16.279 14.421 1.00 13.92 263 ALA A CA 1
ATOM 2039 C C . ALA A 1 263 ? 21.506 16.853 13.949 1.00 13.44 263 ALA A C 1
ATOM 2040 O O . ALA A 1 263 ? 22.520 16.748 14.633 1.00 14.16 263 ALA A O 1
ATOM 2042 N N . VAL A 1 264 ? 21.484 17.515 12.795 1.00 14.21 264 VAL A N 1
ATOM 2043 C CA . VAL A 1 264 ? 22.691 18.104 12.242 1.00 13.78 264 VAL A CA 1
ATOM 2044 C C . VAL A 1 264 ? 23.060 19.319 13.057 1.00 13.80 264 VAL A C 1
ATOM 2045 O O . VAL A 1 264 ? 24.211 19.530 13.405 1.00 15.04 264 VAL A O 1
ATOM 2049 N N . ARG A 1 265 ? 22.073 20.160 13.331 1.00 13.80 265 ARG A N 1
ATOM 2050 C CA . ARG A 1 265 ? 22.330 21.368 14.080 1.00 13.65 265 ARG A CA 1
ATOM 2051 C C . ARG A 1 265 ? 22.840 21.022 15.472 1.00 12.98 265 ARG A C 1
ATOM 2052 O O . ARG A 1 265 ? 23.629 21.760 16.034 1.00 13.54 265 ARG A O 1
ATOM 2060 N N . TRP A 1 266 ? 22.372 19.903 16.033 1.00 12.41 266 TRP A N 1
ATOM 2061 C CA . TRP A 1 266 ? 22.876 19.500 17.344 1.00 11.58 266 TRP A CA 1
ATOM 2062 C C . TRP A 1 266 ? 24.406 19.298 17.251 1.00 12.41 266 TRP A C 1
ATOM 2063 O O . TRP A 1 266 ? 25.143 19.742 18.113 1.00 13.51 266 TRP A O 1
ATOM 2074 N N . MET A 1 267 ? 24.850 18.607 16.213 1.00 12.27 267 MET A N 1
ATOM 2075 C CA . MET A 1 267 ? 26.284 18.360 16.057 1.00 13.10 267 MET A CA 1
ATOM 2076 C C . MET A 1 267 ? 27.084 19.666 15.988 1.00 12.56 267 MET A C 1
ATOM 2077 O O . MET A 1 267 ? 28.137 19.785 16.609 1.00 13.52 267 MET A O 1
ATOM 2082 N N . TYR A 1 268 ? 26.573 20.650 15.247 1.00 13.65 268 TYR A N 1
ATOM 2083 C CA . TYR A 1 268 ? 27.346 21.860 14.983 1.00 13.67 268 TYR A CA 1
ATOM 2084 C C . TYR A 1 268 ? 27.242 22.963 16.029 1.00 14.75 268 TYR A C 1
ATOM 2085 O O . TYR A 1 268 ? 28.122 23.834 16.081 1.00 16.62 268 TYR A O 1
ATOM 2094 N N . HIS A 1 269 ? 26.198 22.915 16.860 1.00 14.99 269 HIS A N 1
ATOM 2095 C CA . HIS A 1 269 ? 25.918 23.987 17.818 1.00 15.26 269 HIS A CA 1
ATOM 2096 C C . HIS A 1 269 ? 25.780 23.580 19.276 1.00 15.19 269 HIS A C 1
ATOM 2097 O O . HIS A 1 269 ? 25.913 24.414 20.156 1.00 16.47 269 HIS A O 1
ATOM 2104 N N . HIS A 1 270 ? 25.510 22.314 19.549 1.00 12.39 270 HIS A N 1
ATOM 2105 C CA . HIS A 1 270 ? 25.152 21.898 20.894 1.00 12.89 270 HIS A CA 1
ATOM 2106 C C . HIS A 1 270 ? 25.960 20.720 21.422 1.00 12.04 270 HIS A C 1
ATOM 2107 O O . HIS A 1 270 ? 25.705 20.259 22.525 1.00 15.43 270 HIS A O 1
ATOM 2114 N N . SER A 1 271 ? 26.888 20.218 20.625 1.00 12.46 271 SER A N 1
ATOM 2115 C CA . SER A 1 271 ? 27.708 19.065 21.029 1.00 11.88 271 SER A CA 1
ATOM 2116 C C . SER A 1 271 ? 28.980 19.551 21.695 1.00 12.71 271 SER A C 1
ATOM 2117 O O . SER A 1 271 ? 29.215 20.777 21.830 1.00 13.91 271 SER A O 1
ATOM 2120 N N . GLN A 1 272 ? 29.833 18.619 22.081 1.00 11.85 272 GLN A N 1
ATOM 2121 C CA . GLN A 1 272 ? 31.122 18.993 22.637 1.00 13.62 272 GLN A CA 1
ATOM 2122 C C . GLN A 1 272 ? 32.196 19.243 21.582 1.00 13.78 272 GLN A C 1
ATOM 2123 O O . GLN A 1 272 ? 33.320 19.621 21.909 1.00 16.04 272 GLN A O 1
ATOM 2129 N N . LEU A 1 273 ? 31.845 19.111 20.304 1.00 13.86 273 LEU A N 1
ATOM 2130 C CA . LEU A 1 273 ? 32.788 19.434 19.278 1.00 13.89 273 LEU A CA 1
ATOM 2131 C C . LEU A 1 273 ? 33.119 20.913 19.304 1.00 15.64 273 LEU A C 1
ATOM 2132 O O . LEU A 1 273 ? 32.209 21.748 19.465 1.00 16.81 273 LEU A O 1
ATOM 2137 N N . LYS A 1 274 ? 34.401 21.224 19.143 1.00 16.77 274 LYS A N 1
ATOM 2138 C CA . LYS A 1 274 ? 34.893 22.595 19.095 1.00 18.87 274 LYS A CA 1
ATOM 2139 C C . LYS A 1 274 ? 35.714 22.914 17.850 1.00 18.02 274 LYS A C 1
ATOM 2140 O O . LYS A 1 274 ? 36.794 22.368 17.623 1.00 17.43 274 LYS A O 1
ATOM 2146 N N . GLY A 1 275 ? 35.178 23.795 17.038 1.00 18.59 275 GLY A N 1
ATOM 2147 C CA . GLY A 1 275 ? 35.884 24.270 15.871 1.00 18.43 275 GLY A CA 1
ATOM 2148 C C . GLY A 1 275 ? 37.282 24.760 16.169 1.00 18.20 275 GLY A C 1
ATOM 2149 O O . GLY A 1 275 ? 38.195 24.518 15.379 1.00 19.24 275 GLY A O 1
ATOM 2150 N N . THR A 1 276 ? 37.475 25.468 17.268 1.00 19.60 276 THR A N 1
ATOM 2151 C CA . THR A 1 276 ? 38.815 25.972 17.575 1.00 21.06 276 THR A CA 1
ATOM 2152 C C . THR A 1 276 ? 39.816 24.855 17.899 1.00 20.59 276 THR A C 1
ATOM 2153 O O . THR A 1 276 ? 41.019 25.097 17.909 1.00 21.03 276 THR A O 1
ATOM 2157 N N . GLN A 1 277 ? 39.334 23.656 18.232 1.00 19.68 277 GLN A N 1
ATOM 2158 C CA . GLN A 1 277 ? 40.218 22.548 18.490 1.00 19.28 277 GLN A CA 1
ATOM 2159 C C . GLN A 1 277 ? 40.454 21.778 17.182 1.00 18.00 277 GLN A C 1
ATOM 2160 O O . GLN A 1 277 ? 41.206 20.833 17.156 1.00 17.73 277 GLN A O 1
ATOM 2166 N N . GLY A 1 278 ? 39.810 22.179 16.098 1.00 15.89 278 GLY A N 1
ATOM 2167 C CA . GLY A 1 278 ? 39.936 21.472 14.840 1.00 14.75 278 GLY A CA 1
ATOM 2168 C C . GLY A 1 278 ? 38.922 20.361 14.688 1.00 12.95 278 GLY A C 1
ATOM 2169 O O . GLY A 1 278 ? 38.973 19.587 13.735 1.00 13.22 278 GLY A O 1
ATOM 2170 N N . ASP A 1 279 ? 37.964 20.270 15.599 1.00 12.15 279 ASP A N 1
ATOM 2171 C CA . ASP A 1 279 ? 37.031 19.143 15.504 1.00 11.77 279 ASP A CA 1
ATOM 2172 C C . ASP A 1 279 ? 36.125 19.299 14.276 1.00 11.61 279 ASP A C 1
ATOM 2173 O O . ASP A 1 279 ? 35.928 20.394 13.749 1.00 13.23 279 ASP A O 1
ATOM 2178 N N . ALA A 1 280 ? 35.520 18.210 13.849 1.00 10.50 280 ALA A N 1
ATOM 2179 C CA . ALA A 1 280 ? 34.757 18.194 12.627 1.00 12.01 280 ALA A CA 1
ATOM 2180 C C . ALA A 1 280 ? 33.672 17.154 12.663 1.00 12.25 280 ALA A C 1
ATOM 2181 O O . ALA A 1 280 ? 33.727 16.210 13.470 1.00 11.55 280 ALA A O 1
ATOM 2183 N N . VAL A 1 281 ? 32.717 17.326 11.759 1.00 13.34 281 VAL A N 1
ATOM 2184 C CA . VAL A 1 281 ? 31.658 16.362 11.513 1.00 12.65 281 VAL A CA 1
ATOM 2185 C C . VAL A 1 281 ? 31.896 15.754 10.138 1.00 12.68 281 VAL A C 1
ATOM 2186 O O . VAL A 1 281 ? 32.122 16.487 9.161 1.00 13.27 281 VAL A O 1
ATOM 2190 N N . ILE A 1 282 ? 31.853 14.429 10.048 1.00 12.12 282 ILE A N 1
ATOM 2191 C CA . ILE A 1 282 ? 31.918 13.760 8.757 1.00 13.30 282 ILE A CA 1
ATOM 2192 C C . ILE A 1 282 ? 30.503 13.515 8.244 1.00 12.84 282 ILE A C 1
ATOM 2193 O O . ILE A 1 282 ? 29.743 12.709 8.809 1.00 12.57 282 ILE A O 1
ATOM 2198 N N . LEU A 1 283 ? 30.144 14.202 7.169 1.00 13.94 283 LEU A N 1
ATOM 2199 C CA . LEU A 1 283 ? 28.838 14.024 6.564 1.00 14.87 283 LEU A CA 1
ATOM 2200 C C . LEU A 1 283 ? 28.804 12.731 5.811 1.00 16.37 283 LEU A C 1
ATOM 2201 O O . LEU A 1 283 ? 29.755 12.363 5.160 1.00 17.26 283 LEU A O 1
ATOM 2206 N N . GLY A 1 284 ? 27.666 12.076 5.855 1.00 16.48 284 GLY A N 1
ATOM 2207 C CA . GLY A 1 284 ? 27.450 10.868 5.082 1.00 17.06 284 GLY A CA 1
ATOM 2208 C C . GLY A 1 284 ? 26.284 11.082 4.137 1.00 17.92 284 GLY A C 1
ATOM 2209 O O . GLY A 1 284 ? 25.395 11.929 4.394 1.00 18.43 284 GLY A O 1
ATOM 2210 N N . MET A 1 285 ? 26.264 10.319 3.062 1.00 18.14 285 MET A N 1
ATOM 2211 C CA . MET A 1 285 ? 25.198 10.412 2.064 1.00 18.01 285 MET A CA 1
ATOM 2212 C C . MET A 1 285 ? 25.238 9.185 1.193 1.00 18.79 285 MET A C 1
ATOM 2213 O O . MET A 1 285 ? 26.279 8.553 1.067 1.00 18.25 285 MET A O 1
ATOM 2218 N N . SER A 1 286 ? 24.097 8.872 0.587 1.00 18.95 286 SER A N 1
ATOM 2219 C CA . SER A 1 286 ? 24.015 7.795 -0.388 1.00 18.76 286 SER A CA 1
ATOM 2220 C C . SER A 1 286 ? 23.535 8.353 -1.720 1.00 18.51 286 SER A C 1
ATOM 2221 O O . SER A 1 286 ? 23.232 7.589 -2.619 1.00 17.69 286 SER A O 1
ATOM 2224 N N . SER A 1 287 ? 23.424 9.676 -1.822 1.00 18.18 287 SER A N 1
ATOM 2225 C CA . SER A 1 287 ? 23.067 10.332 -3.082 1.00 18.43 287 SER A CA 1
ATOM 2226 C C . SER A 1 287 ? 23.496 11.798 -3.043 1.00 17.42 287 SER A C 1
ATOM 2227 O O . SER A 1 287 ? 23.703 12.371 -1.969 1.00 17.26 287 SER A O 1
ATOM 2230 N N . LEU A 1 288 ? 23.580 12.398 -4.218 1.00 17.80 288 LEU A N 1
ATOM 2231 C CA . LEU A 1 288 ? 23.953 13.790 -4.345 1.00 17.43 288 LEU A CA 1
ATOM 2232 C C . LEU A 1 288 ? 22.896 14.650 -3.683 1.00 17.63 288 LEU A C 1
ATOM 2233 O O . LEU A 1 288 ? 23.206 15.621 -3.031 1.00 18.37 288 LEU A O 1
ATOM 2238 N N . GLU A 1 289 ? 21.633 14.288 -3.855 1.00 17.56 289 GLU A N 1
ATOM 2239 C CA . GLU A 1 289 ? 20.520 15.023 -3.264 1.00 18.46 289 GLU A CA 1
ATOM 2240 C C . GLU A 1 289 ? 20.654 15.146 -1.739 1.00 18.04 289 GLU A C 1
ATOM 2241 O O . GLU A 1 289 ? 20.451 16.220 -1.170 1.00 17.26 289 GLU A O 1
ATOM 2247 N N . GLN A 1 290 ? 20.963 14.029 -1.088 1.00 17.29 290 GLN A N 1
ATOM 2248 C CA . GLN A 1 290 ? 21.129 13.999 0.360 1.00 17.37 290 GLN A CA 1
ATOM 2249 C C . GLN A 1 290 ? 22.267 14.902 0.770 1.00 16.25 290 GLN A C 1
ATOM 2250 O O . GLN A 1 290 ? 22.159 15.656 1.716 1.00 16.76 290 GLN A O 1
ATOM 2256 N N . LEU A 1 291 ? 23.361 14.832 0.027 1.00 15.58 291 LEU A N 1
ATOM 2257 C CA . LEU A 1 291 ? 24.527 15.648 0.354 1.00 15.05 291 LEU A CA 1
ATOM 2258 C C . LEU A 1 291 ? 24.196 17.126 0.231 1.00 14.45 291 LEU A C 1
ATOM 2259 O O . LEU A 1 291 ? 24.532 17.915 1.110 1.00 14.64 291 LEU A O 1
ATOM 2264 N N . GLU A 1 292 ? 23.531 17.497 -0.862 1.00 14.56 292 GLU A N 1
ATOM 2265 C CA . GLU A 1 292 ? 23.208 18.911 -1.032 1.00 14.70 292 GLU A CA 1
ATOM 2266 C C . GLU A 1 292 ? 22.306 19.380 0.105 1.00 14.80 292 GLU A C 1
ATOM 2267 O O . GLU A 1 292 ? 22.473 20.475 0.654 1.00 14.78 292 GLU A O 1
ATOM 2273 N N . GLN A 1 293 ? 21.365 18.526 0.491 1.00 15.08 293 GLN A N 1
ATOM 2274 C CA . GLN A 1 293 ? 20.522 18.852 1.628 1.00 16.45 293 GLN A CA 1
ATOM 2275 C C . GLN A 1 293 ? 21.368 19.034 2.895 1.00 16.26 293 GLN A C 1
ATOM 2276 O O . GLN A 1 293 ? 21.225 20.005 3.642 1.00 15.00 293 GLN A O 1
ATOM 2282 N N . ASN A 1 294 ? 22.246 18.079 3.143 1.00 15.88 294 ASN A N 1
ATOM 2283 C CA . ASN A 1 294 ? 23.024 18.112 4.363 1.00 15.68 294 ASN A CA 1
ATOM 2284 C C . ASN A 1 294 ? 23.943 19.299 4.406 1.00 15.44 294 ASN A C 1
ATOM 2285 O O . ASN A 1 294 ? 24.117 19.906 5.466 1.00 15.21 294 ASN A O 1
ATOM 2290 N N . LEU A 1 295 ? 24.518 19.646 3.251 1.00 14.67 295 LEU A N 1
ATOM 2291 C CA . LEU A 1 295 ? 25.424 20.778 3.185 1.00 14.89 295 LEU A CA 1
ATOM 2292 C C . LEU A 1 295 ? 24.724 22.081 3.559 1.00 14.09 295 LEU A C 1
ATOM 2293 O O . LEU A 1 295 ? 25.340 22.966 4.151 1.00 15.40 295 LEU A O 1
ATOM 2298 N N . ALA A 1 296 ? 23.439 22.183 3.234 1.00 14.53 296 ALA A N 1
ATOM 2299 C CA . ALA A 1 296 ? 22.639 23.338 3.615 1.00 14.48 296 ALA A CA 1
ATOM 2300 C C . ALA A 1 296 ? 22.339 23.329 5.112 1.00 14.75 296 ALA A C 1
ATOM 2301 O O . ALA A 1 296 ? 22.366 24.375 5.779 1.00 15.00 296 ALA A O 1
ATOM 2303 N N . LEU A 1 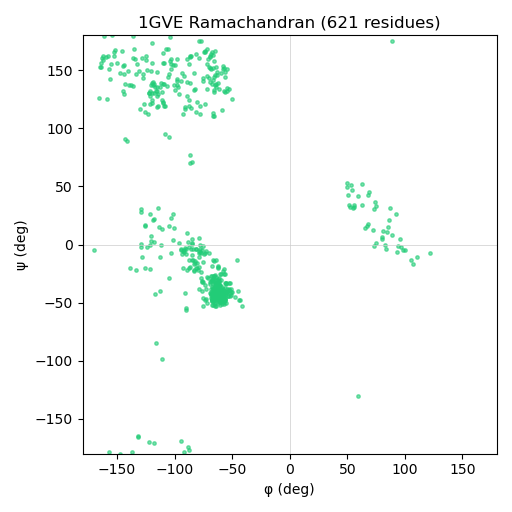297 ? 22.084 22.148 5.659 1.00 14.94 297 LEU A N 1
ATOM 2304 C CA . LEU A 1 297 ? 21.768 22.010 7.077 1.00 14.76 297 LEU A CA 1
ATOM 2305 C C . LEU A 1 297 ? 22.920 22.393 7.996 1.00 14.10 297 LEU A C 1
ATOM 2306 O O . LEU A 1 297 ? 22.719 22.922 9.071 1.00 14.50 297 LEU A O 1
ATOM 2311 N N . VAL A 1 298 ? 24.139 22.139 7.562 1.00 15.76 298 VAL A N 1
ATOM 2312 C CA . VAL A 1 298 ? 25.333 22.554 8.299 1.00 16.48 298 VAL A CA 1
ATOM 2313 C C . VAL A 1 298 ? 25.340 24.035 8.578 1.00 16.75 298 VAL A C 1
ATOM 2314 O O . VAL A 1 298 ? 25.861 24.466 9.584 1.00 16.31 298 VAL A O 1
ATOM 2318 N N . GLU A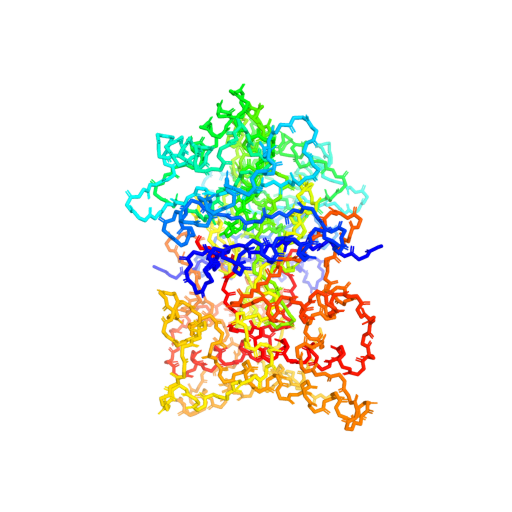 1 299 ? 24.780 24.821 7.660 1.00 15.91 299 GLU A N 1
ATOM 2319 C CA . GLU A 1 299 ? 24.813 26.277 7.788 1.00 16.45 299 GLU A CA 1
ATOM 2320 C C . GLU A 1 299 ? 23.707 26.864 8.650 1.00 16.69 299 GLU A C 1
ATOM 2321 O O . GLU A 1 299 ? 23.702 28.065 8.951 1.00 17.97 299 GLU A O 1
ATOM 2327 N N . GLU A 1 300 ? 22.741 26.047 9.028 1.00 17.17 300 GLU A N 1
ATOM 2328 C CA . GLU A 1 300 ? 21.663 26.499 9.879 1.00 18.21 300 GLU A CA 1
ATOM 2329 C C . GLU A 1 300 ? 22.179 26.812 11.264 1.00 17.95 300 GLU A C 1
ATOM 2330 O O . GLU A 1 300 ? 23.263 26.396 11.625 1.00 19.85 300 GLU A O 1
ATOM 2336 N N . GLY A 1 301 ? 21.391 27.528 12.046 1.00 18.76 301 GLY A N 1
ATOM 2337 C CA . GLY A 1 301 ? 21.817 27.972 13.357 1.00 19.26 301 GLY A CA 1
ATOM 2338 C C . GLY A 1 301 ? 21.413 27.057 14.486 1.00 18.82 301 GLY A C 1
ATOM 2339 O O . GLY A 1 301 ? 20.948 25.934 14.270 1.00 19.36 301 GLY A O 1
ATOM 2340 N N . PRO A 1 302 ? 21.583 27.534 15.707 1.00 18.89 302 PRO A N 1
ATOM 2341 C CA . PRO A 1 302 ? 21.230 26.745 16.883 1.00 19.11 302 PRO A CA 1
ATOM 2342 C C . PRO A 1 302 ? 19.739 26.475 17.043 1.00 18.52 302 PRO A C 1
ATOM 2343 O O . PRO A 1 302 ? 18.897 27.147 16.457 1.00 18.88 302 PRO A O 1
ATOM 2347 N N . LEU A 1 303 ? 19.419 25.501 17.881 1.00 17.76 303 LEU A N 1
ATOM 2348 C CA . LEU A 1 303 ? 18.063 25.093 18.146 1.00 17.77 303 LEU A CA 1
ATOM 2349 C C . LEU A 1 303 ? 17.646 25.780 19.411 1.00 18.49 303 LEU A C 1
ATOM 2350 O O . LEU A 1 303 ? 18.490 26.175 20.219 1.00 18.78 303 LEU A O 1
ATOM 2355 N N . GLU A 1 304 ? 16.344 25.890 19.608 1.00 19.66 304 GLU A N 1
ATOM 2356 C CA . GLU A 1 304 ? 15.835 26.413 20.861 1.00 20.80 304 GLU A CA 1
ATOM 2357 C C . GLU A 1 304 ? 16.142 25.406 21.967 1.00 20.80 304 GLU A C 1
ATOM 2358 O O . GLU A 1 304 ? 16.221 24.200 21.720 1.00 20.40 304 GLU A O 1
ATOM 2364 N N . PRO A 1 305 ? 16.316 25.916 23.182 1.00 20.71 305 PRO A N 1
ATOM 2365 C CA . PRO A 1 305 ? 16.644 25.107 24.357 1.00 20.27 305 PRO A CA 1
ATOM 2366 C C . PRO A 1 305 ? 15.709 23.930 24.550 1.00 20.13 305 PRO A C 1
ATOM 2367 O O . PRO A 1 305 ? 16.155 22.851 24.839 1.00 19.33 305 PRO A O 1
ATOM 2371 N N . ALA A 1 306 ? 14.414 24.122 24.393 1.00 19.13 306 ALA A N 1
ATOM 2372 C CA . ALA A 1 306 ? 13.494 23.006 24.604 1.00 19.18 306 ALA A CA 1
ATOM 2373 C C . ALA A 1 306 ? 13.845 21.800 23.742 1.00 18.36 306 ALA A C 1
ATOM 2374 O O . ALA A 1 306 ? 13.644 20.660 24.157 1.00 18.44 306 ALA A O 1
ATOM 2376 N N . VAL A 1 307 ? 14.360 22.047 22.543 1.00 17.45 307 VAL A N 1
ATOM 2377 C CA . VAL A 1 307 ? 14.683 20.966 21.636 1.00 17.10 307 VAL A CA 1
ATOM 2378 C C . VAL A 1 307 ? 16.016 20.341 22.057 1.00 16.65 307 VAL A C 1
ATOM 2379 O O . VAL A 1 307 ? 16.187 19.121 21.986 1.00 16.33 307 VAL A O 1
ATOM 2383 N N . VAL A 1 308 ? 16.946 21.181 22.499 1.00 16.09 308 VAL A N 1
ATOM 2384 C CA . VAL A 1 308 ? 18.236 20.695 23.015 1.00 16.31 308 VAL A CA 1
ATOM 2385 C C . VAL A 1 308 ? 17.946 19.809 24.233 1.00 16.79 308 VAL A C 1
ATOM 2386 O O . VAL A 1 308 ? 18.488 18.688 24.378 1.00 16.20 308 VAL A O 1
ATOM 2390 N N . ASP A 1 309 ? 17.033 20.277 25.093 1.00 17.09 309 ASP A N 1
ATOM 2391 C CA . ASP A 1 309 ? 16.637 19.483 26.241 1.00 17.41 309 ASP A CA 1
ATOM 2392 C C . ASP A 1 309 ? 16.026 18.140 25.858 1.00 16.74 309 ASP A C 1
ATOM 2393 O O . ASP A 1 309 ? 16.253 17.107 26.513 1.00 16.14 309 ASP A O 1
ATOM 2398 N N . ALA A 1 310 ? 15.187 18.150 24.846 1.00 15.53 310 ALA A N 1
ATOM 2399 C CA . ALA A 1 310 ? 14.619 16.912 24.324 1.00 15.10 310 ALA A CA 1
ATOM 2400 C C . ALA A 1 310 ? 15.721 15.921 23.851 1.00 14.81 310 ALA A C 1
ATOM 2401 O O . ALA A 1 310 ? 15.663 14.713 24.130 1.00 14.65 310 ALA A O 1
ATOM 2403 N N . PHE A 1 311 ? 16.713 16.415 23.129 1.00 14.17 311 PHE A N 1
ATOM 2404 C CA . PHE A 1 311 ? 17.816 15.529 22.715 1.00 13.18 311 PHE A CA 1
ATOM 2405 C C . PHE A 1 311 ? 18.514 14.937 23.939 1.00 14.11 311 PHE A C 1
ATOM 2406 O O . PHE A 1 311 ? 18.906 13.779 23.936 1.00 13.75 311 PHE A O 1
ATOM 2414 N N . ASP A 1 312 ? 18.710 15.734 24.976 1.00 13.72 312 ASP A N 1
ATOM 2415 C CA . ASP A 1 312 ? 19.299 15.213 26.209 1.00 14.60 312 ASP A CA 1
ATOM 2416 C C . ASP A 1 312 ? 18.445 14.138 26.830 1.00 15.29 312 ASP A C 1
ATOM 2417 O O . ASP A 1 312 ? 18.959 13.140 27.311 1.00 15.50 312 ASP A O 1
ATOM 2422 N N . GLN A 1 313 ? 17.142 14.372 26.860 1.00 15.32 313 GLN A N 1
ATOM 2423 C CA . GLN A 1 313 ? 16.228 13.387 27.361 1.00 15.26 313 GLN A CA 1
ATOM 2424 C C . GLN A 1 313 ? 16.329 12.099 26.552 1.00 15.22 313 GLN A C 1
ATOM 2425 O O . GLN A 1 313 ? 16.277 10.993 27.102 1.00 14.51 313 GLN A O 1
ATOM 2431 N N . ALA A 1 314 ? 16.447 12.231 25.244 1.00 14.23 314 ALA A N 1
ATOM 2432 C CA . ALA A 1 314 ? 16.516 11.064 24.411 1.00 14.01 314 ALA A CA 1
ATOM 2433 C C . ALA A 1 314 ? 17.810 10.309 24.718 1.00 14.12 314 ALA A C 1
ATOM 2434 O O . ALA A 1 314 ? 17.833 9.081 24.809 1.00 15.10 314 ALA A O 1
ATOM 2436 N N . TRP A 1 315 ? 18.911 11.039 24.841 1.00 13.92 315 TRP A N 1
ATOM 2437 C CA . TRP A 1 315 ? 20.191 10.398 25.179 1.00 13.61 315 TRP A CA 1
ATOM 2438 C C . TRP A 1 315 ? 20.074 9.638 26.506 1.00 13.44 315 TRP A C 1
ATOM 2439 O O . TRP A 1 315 ? 20.504 8.453 26.639 1.00 14.70 315 TRP A O 1
ATOM 2450 N N . ASN A 1 316 ? 19.467 10.302 27.485 1.00 13.10 316 ASN A N 1
ATOM 2451 C CA . ASN A 1 316 ? 19.274 9.652 28.778 1.00 14.12 316 ASN A CA 1
ATOM 2452 C C . ASN A 1 316 ? 18.521 8.344 28.693 1.00 15.04 316 ASN A C 1
ATOM 2453 O O . ASN A 1 316 ? 18.778 7.384 29.462 1.00 16.12 316 ASN A O 1
ATOM 2458 N N . LEU A 1 317 ? 17.540 8.300 27.813 1.00 15.10 317 LEU A N 1
ATOM 2459 C CA . LEU A 1 317 ? 16.823 7.052 27.622 1.00 15.78 317 LEU A CA 1
ATOM 2460 C C . LEU A 1 317 ? 17.688 5.934 27.062 1.00 15.87 317 LEU A C 1
ATOM 2461 O O . LEU A 1 317 ? 17.456 4.775 27.356 1.00 17.46 317 LEU A O 1
ATOM 2466 N N . VAL A 1 318 ? 18.633 6.264 26.198 1.00 15.69 318 VAL A N 1
ATOM 2467 C CA . VAL A 1 318 ? 19.411 5.204 25.523 1.00 16.38 318 VAL A CA 1
ATOM 2468 C C . VAL A 1 318 ? 20.810 4.968 26.059 1.00 14.21 318 VAL A C 1
ATOM 2469 O O . VAL A 1 318 ? 21.488 4.010 25.674 1.00 14.68 318 VAL A O 1
ATOM 2473 N N . ALA A 1 319 ? 21.249 5.816 26.972 1.00 13.92 319 ALA A N 1
ATOM 2474 C CA . ALA A 1 319 ? 22.626 5.757 27.448 1.00 14.79 319 ALA A CA 1
ATOM 2475 C C . ALA A 1 319 ? 23.042 4.371 27.906 1.00 15.94 319 ALA A C 1
ATOM 2476 O O . ALA A 1 319 ? 24.135 3.898 27.578 1.00 16.87 319 ALA A O 1
ATOM 2478 N N . HIS A 1 320 ? 22.176 3.706 28.662 1.00 16.63 320 HIS A N 1
ATOM 2479 C CA . HIS A 1 320 ? 22.515 2.394 29.211 1.00 18.34 320 HIS A CA 1
ATOM 2480 C C . HIS A 1 320 ? 22.716 1.348 28.139 1.00 19.20 320 HIS A C 1
ATOM 2481 O O . HIS A 1 320 ? 23.282 0.298 28.405 1.00 21.22 320 HIS A O 1
ATOM 2488 N N . GLU A 1 321 ? 22.320 1.635 26.908 1.00 19.38 321 GLU A N 1
ATOM 2489 C CA . GLU A 1 321 ? 22.577 0.663 25.846 1.00 19.65 321 GLU A CA 1
ATOM 2490 C C . GLU A 1 321 ? 23.240 1.272 24.642 1.00 17.91 321 GLU A C 1
ATOM 2491 O O . GLU A 1 321 ? 23.047 0.907 23.489 1.00 18.70 321 GLU A O 1
ATOM 2497 N N . CYS A 1 322 ? 24.008 2.272 24.935 1.00 15.19 322 CYS A N 1
ATOM 2498 C CA . CYS A 1 322 ? 24.769 2.928 23.852 1.00 14.07 322 CYS A CA 1
ATOM 2499 C C . CYS A 1 322 ? 25.760 1.918 23.269 1.00 14.27 322 CYS A C 1
ATOM 2500 O O . CYS A 1 322 ? 26.416 1.201 24.012 1.00 14.85 322 CYS A O 1
ATOM 2503 N N . PRO A 1 323 ? 25.911 1.872 21.941 1.00 13.81 323 PRO A N 1
ATOM 2504 C CA . PRO A 1 323 ? 26.948 1.021 21.367 1.00 14.01 323 PRO A CA 1
ATOM 2505 C C . PRO A 1 323 ? 28.312 1.530 21.779 1.00 13.39 323 PRO A C 1
ATOM 2506 O O . PRO A 1 323 ? 28.478 2.759 21.942 1.00 14.73 323 PRO A O 1
ATOM 2510 N N . ASN A 1 324 ? 29.256 0.624 21.982 1.00 13.27 324 ASN A N 1
ATOM 2511 C CA . ASN A 1 324 ? 30.614 1.084 22.273 1.00 12.45 324 ASN A CA 1
ATOM 2512 C C . ASN A 1 324 ? 31.269 1.805 21.109 1.00 13.27 324 ASN A C 1
ATOM 2513 O O . ASN A 1 324 ? 31.121 1.394 19.945 1.00 13.24 324 ASN A O 1
ATOM 2518 N N . TYR A 1 325 ? 32.028 2.864 21.408 1.00 11.22 325 TYR A N 1
ATOM 2519 C CA . TYR A 1 325 ? 32.709 3.591 20.365 1.00 11.09 325 TYR A CA 1
ATOM 2520 C C . TYR A 1 325 ? 34.016 2.925 19.946 1.00 11.21 325 TYR A C 1
ATOM 2521 O O . TYR A 1 325 ? 34.667 3.376 18.994 1.00 12.97 325 TYR A O 1
ATOM 2530 N N . PHE A 1 326 ? 34.388 1.838 20.625 1.00 11.11 326 PHE A N 1
ATOM 2531 C CA . PHE A 1 326 ? 35.639 1.143 20.417 1.00 11.22 326 PHE A CA 1
ATOM 2532 C C . PHE A 1 326 ? 35.363 -0.316 20.118 1.00 11.05 326 PHE A C 1
ATOM 2533 O O . PHE A 1 326 ? 34.299 -0.836 20.464 1.00 10.36 326 PHE A O 1
ATOM 2541 N N . ARG A 1 327 ? 36.343 -0.939 19.495 1.00 12.64 327 ARG A N 1
ATOM 2542 C CA . ARG A 1 327 ? 36.239 -2.328 19.076 1.00 15.11 327 ARG A CA 1
ATOM 2543 C C . ARG A 1 327 ? 37.514 -3.066 19.315 1.00 16.81 327 ARG A C 1
ATOM 2544 O O . ARG A 1 327 ? 38.524 -2.520 19.637 1.00 17.41 327 ARG A O 1
ATOM 2553 N N . ALA B 1 4 ? 37.541 -18.589 43.957 1.00 29.78 4 ALA B N 1
ATOM 2554 C CA . ALA B 1 4 ? 37.216 -18.012 45.285 1.00 27.74 4 ALA B CA 1
ATOM 2555 C C . ALA B 1 4 ? 36.540 -16.629 45.140 1.00 25.35 4 ALA B C 1
ATOM 2556 O O . ALA B 1 4 ? 36.443 -16.044 44.064 1.00 28.60 4 ALA B O 1
ATOM 2558 N N . ARG B 1 5 ? 35.946 -16.177 46.214 1.00 21.42 5 ARG B N 1
ATOM 2559 C CA . ARG B 1 5 ? 35.301 -14.910 46.210 1.00 17.38 5 ARG B CA 1
ATOM 2560 C C . ARG B 1 5 ? 36.338 -13.803 46.349 1.00 14.46 5 ARG B C 1
ATOM 2561 O O . ARG B 1 5 ? 37.445 -14.008 46.825 1.00 13.15 5 ARG B O 1
ATOM 2575 N N . PRO B 1 6 ? 35.930 -12.606 45.964 1.00 11.99 6 PRO B N 1
ATOM 2576 C CA . PRO B 1 6 ? 36.795 -11.465 46.220 1.00 10.93 6 PRO B CA 1
ATOM 2577 C C . PRO B 1 6 ? 37.170 -11.364 47.700 1.00 10.51 6 PRO B C 1
ATOM 2578 O O . PRO B 1 6 ? 36.453 -11.714 48.607 1.00 10.71 6 PRO B O 1
ATOM 2582 N N . ALA B 1 7 ? 38.343 -10.797 47.940 1.00 9.53 7 ALA B N 1
ATOM 2583 C CA . ALA B 1 7 ? 38.857 -10.533 49.271 1.00 8.68 7 ALA B CA 1
ATOM 2584 C C . ALA B 1 7 ? 38.139 -9.372 49.918 1.00 8.03 7 ALA B C 1
ATOM 2585 O O . ALA B 1 7 ? 37.396 -8.660 49.239 1.00 7.29 7 ALA B O 1
ATOM 2587 N N . THR B 1 8 ? 38.306 -9.208 51.212 1.00 7.42 8 THR B N 1
ATOM 2588 C CA . THR B 1 8 ? 37.685 -8.110 51.953 1.00 7.92 8 THR B CA 1
ATOM 2589 C C . THR B 1 8 ? 38.828 -7.289 52.572 1.00 7.98 8 THR B C 1
ATOM 2590 O O . THR B 1 8 ? 39.685 -7.860 53.261 1.00 9.21 8 THR B O 1
ATOM 2594 N N . VAL B 1 9 ? 38.797 -5.979 52.383 1.00 8.54 9 VAL B N 1
ATOM 2595 C CA . VAL B 1 9 ? 39.792 -5.046 52.878 1.00 8.01 9 VAL B CA 1
ATOM 2596 C C . VAL B 1 9 ? 39.105 -4.105 53.877 1.00 8.82 9 VAL B C 1
ATOM 2597 O O . VAL B 1 9 ? 37.972 -3.696 53.645 1.00 9.26 9 VAL B O 1
ATOM 2601 N N . LEU B 1 10 ? 39.707 -3.902 55.039 1.00 8.51 10 LEU B N 1
ATOM 2602 C CA . LEU B 1 10 ? 39.160 -3.015 56.028 1.00 9.02 10 LEU B CA 1
ATOM 2603 C C . LEU B 1 10 ? 39.407 -1.589 55.720 1.00 9.65 10 LEU B C 1
ATOM 2604 O O . LEU B 1 10 ? 40.569 -1.158 55.689 1.00 9.15 10 LEU B O 1
ATOM 2609 N N . GLY B 1 11 ? 38.355 -0.806 55.540 1.00 8.32 11 GLY B N 1
ATOM 2610 C CA . GLY B 1 11 ? 38.534 0.609 55.308 1.00 9.04 11 GLY B CA 1
ATOM 2611 C C . GLY B 1 11 ? 38.645 1.306 56.656 1.00 10.26 11 GLY B C 1
ATOM 2612 O O . GLY B 1 11 ? 37.703 1.347 57.449 1.00 10.75 11 GLY B O 1
ATOM 2613 N N . ALA B 1 12 ? 39.775 1.922 56.917 1.00 9.49 12 ALA B N 1
ATOM 2614 C CA . ALA B 1 12 ? 40.078 2.511 58.237 1.00 10.31 12 ALA B CA 1
ATOM 2615 C C . ALA B 1 12 ? 39.891 4.004 58.330 1.00 9.80 12 ALA B C 1
ATOM 2616 O O . ALA B 1 12 ? 40.383 4.636 59.295 1.00 11.35 12 ALA B O 1
ATOM 2618 N N . MET B 1 13 ? 39.211 4.629 57.366 1.00 10.99 13 MET B N 1
ATOM 2619 C CA . MET B 1 13 ? 39.102 6.082 57.354 1.00 11.94 13 MET B CA 1
ATOM 2620 C C . MET B 1 13 ? 38.442 6.727 58.554 1.00 12.38 13 MET B C 1
ATOM 2621 O O . MET B 1 13 ? 38.744 7.877 58.881 1.00 14.32 13 MET B O 1
ATOM 2626 N N . GLU B 1 14 ? 37.600 5.982 59.230 1.00 12.44 14 GLU B N 1
ATOM 2627 C CA . GLU B 1 14 ? 36.918 6.571 60.361 1.00 12.64 14 GLU B CA 1
ATOM 2628 C C . GLU B 1 14 ? 37.668 6.406 61.671 1.00 12.71 14 GLU B C 1
ATOM 2629 O O . GLU B 1 14 ? 37.203 6.927 62.712 1.00 13.02 14 GLU B O 1
ATOM 2635 N N . MET B 1 15 ? 38.805 5.689 61.688 1.00 11.78 15 MET B N 1
ATOM 2636 C CA . MET B 1 15 ? 39.589 5.541 62.922 1.00 11.70 15 MET B CA 1
ATOM 2637 C C . MET B 1 15 ? 40.150 6.922 63.297 1.00 12.92 15 MET B C 1
ATOM 2638 O O . MET B 1 15 ? 40.946 7.477 62.573 1.00 10.54 15 MET B O 1
ATOM 2643 N N . GLY B 1 16 ? 39.690 7.498 64.406 1.00 14.31 16 GLY B N 1
ATOM 2644 C CA . GLY B 1 16 ? 40.062 8.858 64.823 1.00 14.24 16 GLY B CA 1
ATOM 2645 C C . GLY B 1 16 ? 39.116 9.965 64.399 1.00 15.44 16 GLY B C 1
ATOM 2646 O O . GLY B 1 16 ? 39.356 11.149 64.735 1.00 17.36 16 GLY B O 1
ATOM 2647 N N . ARG B 1 17 ? 38.048 9.628 63.668 1.00 15.51 17 ARG B N 1
ATOM 2648 C CA . ARG B 1 17 ? 37.060 10.626 63.231 1.00 16.42 17 ARG B CA 1
ATOM 2649 C C . ARG B 1 17 ? 35.730 10.264 63.904 1.00 17.49 17 ARG B C 1
ATOM 2650 O O . ARG B 1 17 ? 35.451 10.734 64.993 1.00 17.75 17 ARG B O 1
ATOM 2658 N N . ARG B 1 18 ? 34.971 9.367 63.303 1.00 17.92 18 ARG B N 1
ATOM 2659 C CA . ARG B 1 18 ? 33.733 8.901 63.958 1.00 19.10 18 ARG B CA 1
ATOM 2660 C C . ARG B 1 18 ? 33.998 7.765 64.951 1.00 19.35 18 ARG B C 1
ATOM 2661 O O . ARG B 1 18 ? 33.112 7.462 65.795 1.00 21.55 18 ARG B O 1
ATOM 2669 N N . MET B 1 19 ? 35.197 7.166 64.905 1.00 19.89 19 MET B N 1
ATOM 2670 C CA . MET B 1 19 ? 35.561 6.047 65.793 1.00 18.79 19 MET B CA 1
ATOM 2671 C C . MET B 1 19 ? 36.727 6.319 66.714 1.00 20.23 19 MET B C 1
ATOM 2672 O O . MET B 1 19 ? 37.793 6.763 66.270 1.00 19.06 19 MET B O 1
ATOM 2677 N N . ASP B 1 20 ? 36.559 6.035 68.008 1.00 20.55 20 ASP B N 1
ATOM 2678 C CA . ASP B 1 20 ? 37.621 6.207 68.968 1.00 20.38 20 ASP B CA 1
ATOM 2679 C C . ASP B 1 20 ? 38.636 5.059 68.937 1.00 20.27 20 ASP B C 1
ATOM 2680 O O . ASP B 1 20 ? 38.491 4.078 68.195 1.00 20.86 20 ASP B O 1
ATOM 2685 N N . VAL B 1 21 ? 39.697 5.205 69.724 1.00 19.76 21 VAL B N 1
ATOM 2686 C CA . VAL B 1 21 ? 40.742 4.192 69.799 1.00 19.37 21 VAL B CA 1
ATOM 2687 C C . VAL B 1 21 ? 40.204 2.826 70.166 1.00 20.26 21 VAL B C 1
ATOM 2688 O O . VAL B 1 21 ? 40.510 1.817 69.534 1.00 20.42 21 VAL B O 1
ATOM 2692 N N . THR B 1 22 ? 39.402 2.769 71.233 1.00 19.20 22 THR B N 1
ATOM 2693 C CA . THR B 1 22 ? 38.886 1.493 71.684 1.00 19.17 22 THR B CA 1
ATOM 2694 C C . THR B 1 22 ? 38.115 0.741 70.608 1.00 17.31 22 THR B C 1
ATOM 2695 O O . THR B 1 22 ? 38.332 -0.446 70.418 1.00 16.30 22 THR B O 1
ATOM 2699 N N . SER B 1 23 ? 37.214 1.439 69.940 1.00 17.05 23 SER B N 1
ATOM 2700 C CA . SER B 1 23 ? 36.423 0.816 68.907 1.00 17.03 23 SER B CA 1
ATOM 2701 C C . SER B 1 23 ? 37.285 0.413 67.712 1.00 17.22 23 SER B C 1
ATOM 2702 O O . SER B 1 23 ? 37.076 -0.649 67.116 1.00 16.32 23 SER B O 1
ATOM 2705 N N . SER B 1 24 ? 38.243 1.276 67.369 1.00 16.76 24 SER B N 1
ATOM 2706 C CA . SER B 1 24 ? 39.105 0.956 66.249 1.00 15.85 24 SER B CA 1
ATOM 2707 C C . SER B 1 24 ? 39.872 -0.338 66.516 1.00 14.38 24 SER B C 1
ATOM 2708 O O . SER B 1 24 ? 39.997 -1.192 65.676 1.00 15.90 24 SER B O 1
ATOM 2711 N N . SER B 1 25 ? 40.425 -0.494 67.706 1.00 14.76 25 SER B N 1
ATOM 2712 C CA . SER B 1 25 ? 41.171 -1.691 68.003 1.00 15.21 25 SER B CA 1
ATOM 2713 C C . SER B 1 25 ? 40.312 -2.943 67.932 1.00 16.70 25 SER B C 1
ATOM 2714 O O . SER B 1 25 ? 40.742 -4.038 67.455 1.00 17.13 25 SER B O 1
ATOM 2717 N N . ALA B 1 26 ? 39.112 -2.828 68.495 1.00 17.00 26 ALA B N 1
ATOM 2718 C CA . ALA B 1 26 ? 38.208 -3.943 68.488 1.00 16.89 26 ALA B CA 1
ATOM 2719 C C . ALA B 1 26 ? 37.840 -4.309 67.066 1.00 16.69 26 ALA B C 1
ATOM 2720 O O . ALA B 1 26 ? 37.706 -5.497 66.742 1.00 17.76 26 ALA B O 1
ATOM 2722 N N . SER B 1 27 ? 37.681 -3.281 66.241 1.00 15.44 27 SER B N 1
ATOM 2723 C CA . SER B 1 27 ? 37.304 -3.491 64.849 1.00 15.98 27 SER B CA 1
ATOM 2724 C C . SER B 1 27 ? 38.382 -4.323 64.122 1.00 15.33 27 SER B C 1
ATOM 2725 O O . SER B 1 27 ? 38.106 -5.243 63.383 1.00 15.13 27 SER B O 1
ATOM 2728 N N . VAL B 1 28 ? 39.655 -3.961 64.326 1.00 14.18 28 VAL B N 1
ATOM 2729 C CA . VAL B 1 28 ? 40.729 -4.756 63.742 1.00 14.73 28 VAL B CA 1
ATOM 2730 C C . VAL B 1 28 ? 40.752 -6.227 64.160 1.00 15.28 28 VAL B C 1
ATOM 2731 O O . VAL B 1 28 ? 40.918 -7.165 63.357 1.00 15.57 28 VAL B O 1
ATOM 2735 N N . ARG B 1 29 ? 40.547 -6.478 65.450 1.00 16.15 29 ARG B N 1
ATOM 2736 C CA . ARG B 1 29 ? 40.476 -7.841 65.945 1.00 17.18 29 ARG B CA 1
ATOM 2737 C C . ARG B 1 29 ? 39.345 -8.640 65.273 1.00 15.60 29 ARG B C 1
ATOM 2738 O O . ARG B 1 29 ? 39.544 -9.768 64.826 1.00 17.07 29 ARG B O 1
ATOM 2746 N N . ALA B 1 30 ? 38.183 -8.025 65.159 1.00 14.87 30 ALA B N 1
ATOM 2747 C CA . ALA B 1 30 ? 37.009 -8.689 64.566 1.00 15.63 30 ALA B CA 1
ATOM 2748 C C . ALA B 1 30 ? 37.300 -9.047 63.114 1.00 15.22 30 ALA B C 1
ATOM 2749 O O . ALA B 1 30 ? 37.055 -10.168 62.685 1.00 16.09 30 ALA B O 1
ATOM 2751 N N . PHE B 1 31 ? 37.941 -8.100 62.382 1.00 13.85 31 PHE B N 1
ATOM 2752 C CA . PHE B 1 31 ? 38.267 -8.298 60.990 1.00 12.42 31 PHE B CA 1
ATOM 2753 C C . PHE B 1 31 ? 39.273 -9.407 60.838 1.00 13.43 31 PHE B C 1
ATOM 2754 O O . PHE B 1 31 ? 39.144 -10.280 60.022 1.00 13.11 31 PHE B O 1
ATOM 2762 N N . LEU B 1 32 ? 40.333 -9.379 61.639 1.00 13.85 32 LEU B N 1
ATOM 2763 C CA . LEU B 1 32 ? 41.353 -10.428 61.518 1.00 15.44 32 LEU B CA 1
ATOM 2764 C C . LEU B 1 32 ? 40.835 -11.795 61.930 1.00 17.27 32 LEU B C 1
ATOM 2765 O O . LEU B 1 32 ? 41.241 -12.826 61.383 1.00 16.42 32 LEU B O 1
ATOM 2770 N N . GLN B 1 33 ? 39.884 -11.784 62.861 1.00 18.18 33 GLN B N 1
ATOM 2771 C CA . GLN B 1 33 ? 39.274 -13.039 63.353 1.00 19.32 33 GLN B CA 1
ATOM 2772 C C . GLN B 1 33 ? 38.522 -13.775 62.251 1.00 18.86 33 GLN B C 1
ATOM 2773 O O . GLN B 1 33 ? 38.327 -15.019 62.294 1.00 20.25 33 GLN B O 1
ATOM 2779 N N . ARG B 1 34 ? 38.031 -13.007 61.290 1.00 17.27 34 ARG B N 1
ATOM 2780 C CA . ARG B 1 34 ? 37.331 -13.578 60.163 1.00 17.52 34 ARG B CA 1
ATOM 2781 C C . ARG B 1 34 ? 38.253 -14.103 59.067 1.00 17.13 34 ARG B C 1
ATOM 2782 O O . ARG B 1 34 ? 37.787 -14.541 58.014 1.00 17.47 34 ARG B O 1
ATOM 2790 N N . GLY B 1 35 ? 39.566 -13.900 59.241 1.00 15.21 35 GLY B N 1
ATOM 2791 C CA . GLY B 1 35 ? 40.529 -14.441 58.317 1.00 14.48 35 GLY B CA 1
ATOM 2792 C C . GLY B 1 35 ? 40.959 -13.449 57.254 1.00 14.11 35 GLY B C 1
ATOM 2793 O O . GLY B 1 35 ? 41.684 -13.821 56.357 1.00 17.20 35 GLY B O 1
ATOM 2794 N N . HIS B 1 36 ? 40.484 -12.223 57.361 1.00 12.59 36 HIS B N 1
ATOM 2795 C CA . HIS B 1 36 ? 40.868 -11.201 56.387 1.00 10.92 36 HIS B CA 1
ATOM 2796 C C . HIS B 1 36 ? 42.191 -10.582 56.864 1.00 11.42 36 HIS B C 1
ATOM 2797 O O . HIS B 1 36 ? 42.573 -10.768 58.000 1.00 12.47 36 HIS B O 1
ATOM 2804 N N . THR B 1 37 ? 42.919 -9.898 55.975 1.00 10.69 37 THR B N 1
ATOM 2805 C CA . THR B 1 37 ? 44.251 -9.435 56.357 1.00 10.87 37 THR B CA 1
ATOM 2806 C C . THR B 1 37 ? 44.635 -8.041 55.914 1.00 10.21 37 THR B C 1
ATOM 2807 O O . THR B 1 37 ? 45.510 -7.463 56.536 1.00 10.27 37 THR B O 1
ATOM 2811 N N . GLU B 1 38 ? 43.983 -7.488 54.910 1.00 9.09 38 GLU B N 1
ATOM 2812 C CA . GLU B 1 38 ? 44.415 -6.160 54.408 1.00 8.95 38 GLU B CA 1
ATOM 2813 C C . GLU B 1 38 ? 43.643 -4.993 54.978 1.00 8.98 38 GLU B C 1
ATOM 2814 O O . GLU B 1 38 ? 42.384 -5.017 55.024 1.00 9.16 38 GLU B O 1
ATOM 2820 N N . ILE B 1 39 ? 44.366 -3.997 55.473 1.00 8.95 39 ILE B N 1
ATOM 2821 C CA . ILE B 1 39 ? 43.800 -2.793 56.047 1.00 8.32 39 ILE B CA 1
ATOM 2822 C C . ILE B 1 39 ? 44.184 -1.605 55.198 1.00 8.05 39 ILE B C 1
ATOM 2823 O O . ILE B 1 39 ? 45.367 -1.484 54.830 1.00 9.43 39 ILE B O 1
ATOM 2828 N N . ASP B 1 40 ? 43.237 -0.735 54.922 1.00 7.82 40 ASP B N 1
ATOM 2829 C CA . ASP B 1 40 ? 43.394 0.394 54.024 1.00 7.00 40 ASP B CA 1
ATOM 2830 C C . ASP B 1 40 ? 43.270 1.731 54.776 1.00 7.74 40 ASP B C 1
ATOM 2831 O O . ASP B 1 40 ? 42.240 2.029 55.346 1.00 8.60 40 ASP B O 1
ATOM 2836 N N . THR B 1 41 ? 44.329 2.534 54.775 1.00 6.51 41 THR B N 1
ATOM 2837 C CA . THR B 1 41 ? 44.285 3.832 55.375 1.00 7.09 41 THR B CA 1
ATOM 2838 C C . THR B 1 41 ? 44.880 4.865 54.372 1.00 6.08 41 THR B C 1
ATOM 2839 O O . THR B 1 41 ? 44.957 4.582 53.159 1.00 6.54 41 THR B O 1
ATOM 2843 N N . ALA B 1 42 ? 45.199 6.047 54.841 1.00 6.60 42 ALA B N 1
ATOM 2844 C CA . ALA B 1 42 ? 45.707 7.121 53.990 1.00 6.00 42 ALA B CA 1
ATOM 2845 C C . ALA B 1 42 ? 46.334 8.198 54.835 1.00 6.36 42 ALA B C 1
ATOM 2846 O O . ALA B 1 42 ? 45.895 8.385 55.993 1.00 7.17 42 ALA B O 1
ATOM 2848 N N . PHE B 1 43 ? 47.304 8.921 54.249 1.00 7.28 43 PHE B N 1
ATOM 2849 C CA . PHE B 1 43 ? 47.921 10.048 54.951 1.00 6.05 43 PHE B CA 1
ATOM 2850 C C . PHE B 1 43 ? 46.868 11.034 55.418 1.00 6.58 43 PHE B C 1
ATOM 2851 O O . PHE B 1 43 ? 46.960 11.570 56.542 1.00 7.04 43 PHE B O 1
ATOM 2859 N N . VAL B 1 44 ? 45.834 11.251 54.606 1.00 7.00 44 VAL B N 1
ATOM 2860 C CA . VAL B 1 44 ? 44.843 12.245 54.949 1.00 6.95 44 VAL B CA 1
ATOM 2861 C C . VAL B 1 44 ? 43.718 11.848 55.886 1.00 9.26 44 VAL B C 1
ATOM 2862 O O . VAL B 1 44 ? 42.957 12.723 56.345 1.00 11.61 44 VAL B O 1
ATOM 2866 N N . TYR B 1 45 ? 43.519 10.561 56.146 1.00 7.41 45 TYR B N 1
ATOM 2867 C CA . TYR B 1 45 ? 42.355 10.126 56.888 1.00 7.56 45 TYR B CA 1
ATOM 2868 C C . TYR B 1 45 ? 42.361 10.613 58.305 1.00 8.55 45 TYR B C 1
ATOM 2869 O O . TYR B 1 45 ? 43.324 10.454 59.007 1.00 9.08 45 TYR B O 1
ATOM 2878 N N . ALA B 1 46 ? 41.224 11.150 58.758 1.00 9.42 46 ALA B N 1
ATOM 2879 C CA . ALA B 1 46 ? 41.083 11.594 60.131 1.00 8.06 46 ALA B CA 1
ATOM 2880 C C . ALA B 1 46 ? 42.177 12.493 60.597 1.00 6.17 46 ALA B C 1
ATOM 2881 O O . ALA B 1 46 ? 42.651 12.397 61.710 1.00 7.43 46 ALA B O 1
ATOM 2883 N N . ASN B 1 47 ? 42.603 13.441 59.767 1.00 6.44 47 ASN B N 1
ATOM 2884 C CA . ASN B 1 47 ? 43.641 14.354 60.132 1.00 6.96 47 ASN B CA 1
ATOM 2885 C C . ASN B 1 47 ? 44.904 13.650 60.638 1.00 6.54 47 ASN B C 1
ATOM 2886 O O . ASN B 1 47 ? 45.678 14.206 61.419 1.00 7.77 47 ASN B O 1
ATOM 2891 N N . GLY B 1 48 ? 45.118 12.482 60.057 1.00 6.22 48 GLY B N 1
ATOM 2892 C CA . GLY B 1 48 ? 46.322 11.734 60.393 1.00 6.72 48 GLY B CA 1
ATOM 2893 C C . GLY B 1 48 ? 46.139 10.729 61.503 1.00 7.70 48 GLY B C 1
ATOM 2894 O O . GLY B 1 48 ? 47.046 9.966 61.794 1.00 8.18 48 GLY B O 1
ATOM 2895 N N . GLN B 1 49 ? 44.989 10.706 62.134 1.00 6.70 49 GLN B N 1
ATOM 2896 C CA . GLN B 1 49 ? 44.754 9.875 63.294 1.00 7.32 49 GLN B CA 1
ATOM 2897 C C . GLN B 1 49 ? 44.466 8.455 62.924 1.00 7.44 49 GLN B C 1
ATOM 2898 O O . GLN B 1 49 ? 44.608 7.614 63.775 1.00 8.26 49 GLN B O 1
ATOM 2904 N N . SER B 1 50 ? 44.020 8.179 61.719 1.00 7.44 50 SER B N 1
ATOM 2905 C CA . SER B 1 50 ? 43.790 6.815 61.339 1.00 6.63 50 SER B CA 1
ATOM 2906 C C . SER B 1 50 ? 45.112 6.017 61.309 1.00 7.55 50 SER B C 1
ATOM 2907 O O . SER B 1 50 ? 45.239 5.013 61.938 1.00 7.36 50 SER B O 1
ATOM 2910 N N . GLU B 1 51 ? 46.095 6.565 60.609 1.00 7.04 51 GLU B N 1
ATOM 2911 C CA . GLU B 1 51 ? 47.408 5.933 60.606 1.00 7.16 51 GLU B CA 1
ATOM 2912 C C . GLU B 1 51 ? 47.953 5.868 62.002 1.00 6.81 51 GLU B C 1
ATOM 2913 O O . GLU B 1 51 ? 48.577 4.892 62.411 1.00 7.04 51 GLU B O 1
ATOM 2919 N N . THR B 1 52 ? 47.808 6.946 62.762 1.00 7.31 52 THR B N 1
ATOM 2920 C CA . THR B 1 52 ? 48.378 7.000 64.102 1.00 7.69 52 THR B CA 1
ATOM 2921 C C . THR B 1 52 ? 47.778 5.926 64.979 1.00 7.61 52 THR B C 1
ATOM 2922 O O . THR B 1 52 ? 48.496 5.223 65.721 1.00 9.22 52 THR B O 1
ATOM 2926 N N . ILE B 1 53 ? 46.459 5.767 64.953 1.00 7.20 53 ILE B N 1
ATOM 2927 C CA . ILE B 1 53 ? 45.826 4.741 65.754 1.00 7.21 53 ILE B CA 1
ATOM 2928 C C . ILE B 1 53 ? 46.281 3.353 65.296 1.00 7.61 53 ILE B C 1
ATOM 2929 O O . ILE B 1 53 ? 46.639 2.519 66.138 1.00 8.80 53 ILE B O 1
ATOM 2934 N N . LEU B 1 54 ? 46.332 3.112 63.985 1.00 7.65 54 LEU B N 1
ATOM 2935 C CA . LEU B 1 54 ? 46.781 1.813 63.518 1.00 7.26 54 LEU B CA 1
ATOM 2936 C C . LEU B 1 54 ? 48.211 1.507 63.966 1.00 8.23 54 LEU B C 1
ATOM 2937 O O . LEU B 1 54 ? 48.503 0.406 64.353 1.00 8.24 54 LEU B O 1
ATOM 2942 N N . GLY B 1 55 ? 49.079 2.512 63.921 1.00 7.29 55 GLY B N 1
ATOM 2943 C CA . GLY B 1 55 ? 50.437 2.366 64.369 1.00 8.46 55 GLY B CA 1
ATOM 2944 C C . GLY B 1 55 ? 50.597 2.019 65.812 1.00 9.18 55 GLY B C 1
ATOM 2945 O O . GLY B 1 55 ? 51.611 1.424 66.192 1.00 10.85 55 GLY B O 1
ATOM 2946 N N . ASP B 1 56 ? 49.666 2.432 66.631 1.00 9.16 56 ASP B N 1
ATOM 2947 C CA . ASP B 1 56 ? 49.730 2.171 68.068 1.00 10.81 56 ASP B CA 1
ATOM 2948 C C . ASP B 1 56 ? 49.099 0.822 68.463 1.00 10.30 56 ASP B C 1
ATOM 2949 O O . ASP B 1 56 ? 49.140 0.497 69.647 1.00 11.66 56 ASP B O 1
ATOM 2954 N N . LEU B 1 57 ? 48.526 0.037 67.560 1.00 10.85 57 LEU B N 1
ATOM 2955 C CA . LEU B 1 57 ? 47.863 -1.221 67.875 1.00 11.66 57 LEU B CA 1
ATOM 2956 C C . LEU B 1 57 ? 48.815 -2.411 68.112 1.00 13.38 57 LEU B C 1
ATOM 2957 O O . LEU B 1 57 ? 48.369 -3.502 68.440 1.00 15.43 57 LEU B O 1
ATOM 2962 N N . GLY B 1 58 ? 50.096 -2.237 67.871 1.00 15.24 58 GLY B N 1
ATOM 2963 C CA . GLY B 1 58 ? 51.037 -3.329 68.100 1.00 15.28 58 GLY B CA 1
ATOM 2964 C C . GLY B 1 58 ? 50.985 -4.453 67.097 1.00 14.73 58 GLY B C 1
ATOM 2965 O O . GLY B 1 58 ? 51.327 -5.600 67.423 1.00 16.63 58 GLY B O 1
ATOM 2966 N N . LEU B 1 59 ? 50.627 -4.137 65.856 1.00 11.72 59 LEU B N 1
ATOM 2967 C CA . LEU B 1 59 ? 50.497 -5.159 64.840 1.00 10.91 59 LEU B CA 1
ATOM 2968 C C . LEU B 1 59 ? 51.830 -5.535 64.205 1.00 10.33 59 LEU B C 1
ATOM 2969 O O . LEU B 1 59 ? 51.868 -6.526 63.515 1.00 11.65 59 LEU B O 1
ATOM 2974 N N . GLY B 1 60 ? 52.886 -4.730 64.359 1.00 10.31 60 GLY B N 1
ATOM 2975 C CA . GLY B 1 60 ? 54.146 -5.090 63.733 1.00 9.72 60 GLY B CA 1
ATOM 2976 C C . GLY B 1 60 ? 54.053 -5.015 62.213 1.00 9.19 60 GLY B C 1
ATOM 2977 O O . GLY B 1 60 ? 54.578 -5.851 61.513 1.00 8.90 60 GLY B O 1
ATOM 2978 N N . LEU B 1 61 ? 53.401 -3.959 61.731 1.00 8.36 61 LEU B N 1
ATOM 2979 C CA . LEU B 1 61 ? 53.158 -3.805 60.315 1.00 7.88 61 LEU B CA 1
ATOM 2980 C C . LEU B 1 61 ? 54.445 -3.760 59.499 1.00 7.40 61 LEU B C 1
ATOM 2981 O O . LEU B 1 61 ? 55.479 -3.251 59.967 1.00 7.80 61 LEU B O 1
ATOM 2986 N N . GLY B 1 62 ? 54.379 -4.273 58.276 1.00 8.17 62 GLY B N 1
ATOM 2987 C CA . GLY B 1 62 ? 55.485 -4.143 57.360 1.00 9.09 62 GLY B CA 1
ATOM 2988 C C . GLY B 1 62 ? 56.699 -5.025 57.597 1.00 9.42 62 GLY B C 1
ATOM 2989 O O . GLY B 1 62 ? 57.712 -4.947 56.869 1.00 10.93 62 GLY B O 1
ATOM 2990 N N . ARG B 1 63 ? 56.600 -5.860 58.619 1.00 8.68 63 ARG B N 1
ATOM 2991 C CA . ARG B 1 63 ? 57.681 -6.723 59.043 1.00 9.35 63 ARG B CA 1
ATOM 2992 C C . ARG B 1 63 ? 57.487 -8.156 58.641 1.00 11.78 63 ARG B C 1
ATOM 2993 O O . ARG B 1 63 ? 56.387 -8.606 58.449 1.00 12.12 63 ARG B O 1
ATOM 3001 N N . SER B 1 64 ? 58.612 -8.871 58.586 1.00 13.02 64 SER B N 1
ATOM 3002 C CA . SER B 1 64 ? 58.570 -10.290 58.209 1.00 15.96 64 SER B CA 1
ATOM 3003 C C . SER B 1 64 ? 57.653 -11.044 59.151 1.00 16.63 64 SER B C 1
ATOM 3004 O O . SER B 1 64 ? 57.717 -10.894 60.371 1.00 16.90 64 SER B O 1
ATOM 3007 N N . GLY B 1 65 ? 56.772 -11.838 58.573 1.00 17.68 65 GLY B N 1
ATOM 3008 C CA . GLY B 1 65 ? 55.837 -12.633 59.370 1.00 18.63 65 GLY B CA 1
ATOM 3009 C C . GLY B 1 65 ? 54.589 -11.900 59.843 1.00 18.54 65 GLY B C 1
ATOM 3010 O O . GLY B 1 65 ? 53.704 -12.486 60.521 1.00 19.44 65 GLY B O 1
ATOM 3011 N N . CYS B 1 66 ? 54.446 -10.625 59.513 1.00 17.04 66 CYS B N 1
ATOM 3012 C CA . CYS B 1 66 ? 53.227 -9.956 59.905 1.00 16.59 66 CYS B CA 1
ATOM 3013 C C . CYS B 1 66 ? 52.150 -10.595 59.027 1.00 18.04 66 CYS B C 1
ATOM 3014 O O . CYS B 1 66 ? 52.328 -10.758 57.804 1.00 20.34 66 CYS B O 1
ATOM 3017 N N . LYS B 1 67 ? 51.025 -10.830 59.635 1.00 18.10 67 LYS B N 1
ATOM 3018 C CA . LYS B 1 67 ? 49.888 -11.435 58.937 1.00 21.13 67 LYS B CA 1
ATOM 3019 C C . LYS B 1 67 ? 48.853 -10.378 58.550 1.00 19.69 67 LYS B C 1
ATOM 3020 O O . LYS B 1 67 ? 47.735 -10.710 58.156 1.00 23.32 67 LYS B O 1
ATOM 3026 N N . VAL B 1 68 ? 49.156 -9.134 58.809 1.00 15.40 68 VAL B N 1
ATOM 3027 C CA . VAL B 1 68 ? 48.309 -8.026 58.429 1.00 14.05 68 VAL B CA 1
ATOM 3028 C C . VAL B 1 68 ? 49.063 -7.322 57.309 1.00 11.77 68 VAL B C 1
ATOM 3029 O O . VAL B 1 68 ? 50.286 -7.220 57.380 1.00 12.40 68 VAL B O 1
ATOM 3033 N N . LYS B 1 69 ? 48.346 -6.905 56.268 1.00 9.81 69 LYS B N 1
ATOM 3034 C CA . LYS B 1 69 ? 48.936 -6.169 55.151 1.00 10.02 69 LYS B CA 1
ATOM 3035 C C . LYS B 1 69 ? 48.382 -4.745 55.285 1.00 9.14 69 LYS B C 1
ATOM 3036 O O . LYS B 1 69 ? 47.215 -4.547 55.612 1.00 12.81 69 LYS B O 1
ATOM 3042 N N . ILE B 1 70 ? 49.210 -3.741 55.077 1.00 6.81 70 ILE B N 1
ATOM 3043 C CA . ILE B 1 70 ? 48.784 -2.343 55.250 1.00 7.04 70 ILE B CA 1
ATOM 3044 C C . ILE B 1 70 ? 48.951 -1.586 53.957 1.00 6.92 70 ILE B C 1
ATOM 3045 O O . ILE B 1 70 ? 50.001 -1.701 53.275 1.00 6.13 70 ILE B O 1
ATOM 3050 N N . ALA B 1 71 ? 47.955 -0.783 53.640 1.00 6.88 71 ALA B N 1
ATOM 3051 C CA . ALA B 1 71 ? 47.982 0.153 52.549 1.00 6.47 71 ALA B CA 1
ATOM 3052 C C . ALA B 1 71 ? 47.798 1.561 53.020 1.00 7.02 71 ALA B C 1
ATOM 3053 O O . ALA B 1 71 ? 47.009 1.858 53.886 1.00 7.73 71 ALA B O 1
ATOM 3055 N N . THR B 1 72 ? 48.570 2.461 52.418 1.00 5.93 72 THR B N 1
ATOM 3056 C CA . THR B 1 72 ? 48.309 3.880 52.612 1.00 6.08 72 THR B CA 1
ATOM 3057 C C . THR B 1 72 ? 48.440 4.605 51.266 1.00 6.17 72 THR B C 1
ATOM 3058 O O . THR B 1 72 ? 48.653 3.980 50.218 1.00 6.58 72 THR B O 1
ATOM 3062 N N . LYS B 1 73 ? 48.251 5.922 51.315 1.00 6.64 73 LYS B N 1
ATOM 3063 C CA . LYS B 1 73 ? 48.086 6.736 50.159 1.00 5.14 73 LYS B CA 1
ATOM 3064 C C . LYS B 1 73 ? 48.649 8.137 50.351 1.00 4.22 73 LYS B C 1
ATOM 3065 O O . LYS B 1 73 ? 48.613 8.695 51.465 1.00 7.33 73 LYS B O 1
ATOM 3071 N N . ALA B 1 74 ? 49.144 8.713 49.261 1.00 7.26 74 ALA B N 1
ATOM 3072 C CA . ALA B 1 74 ? 49.579 10.106 49.226 1.00 12.28 74 ALA B CA 1
ATOM 3073 C C . ALA B 1 74 ? 48.622 10.862 48.334 1.00 9.40 74 ALA B C 1
ATOM 3074 O O . ALA B 1 74 ? 48.185 10.380 47.311 1.00 5.94 74 ALA B O 1
ATOM 3076 N N . ALA B 1 75 ? 48.267 12.067 48.773 1.00 7.06 75 ALA B N 1
ATOM 3077 C CA . ALA B 1 75 ? 47.294 12.932 48.104 1.00 6.46 75 ALA B CA 1
ATOM 3078 C C . ALA B 1 75 ? 47.760 14.359 47.950 1.00 6.89 75 ALA B C 1
ATOM 3079 O O . ALA B 1 75 ? 48.501 14.829 48.768 1.00 8.09 75 ALA B O 1
ATOM 3081 N N . PRO B 1 76 ? 47.213 15.065 46.940 1.00 7.35 76 PRO B N 1
ATOM 3082 C CA . PRO B 1 76 ? 47.503 16.490 46.818 1.00 7.78 76 PRO B CA 1
ATOM 3083 C C . PRO B 1 76 ? 46.519 17.303 47.667 1.00 8.75 76 PRO B C 1
ATOM 3084 O O . PRO B 1 76 ? 45.607 17.995 47.217 1.00 11.43 76 PRO B O 1
ATOM 3088 N N . MET B 1 77 ? 46.712 17.173 48.991 1.00 8.70 77 MET B N 1
ATOM 3089 C CA . MET B 1 77 ? 45.873 17.823 49.998 1.00 8.69 77 MET B CA 1
ATOM 3090 C C . MET B 1 77 ? 46.736 18.437 51.072 1.00 9.90 77 MET B C 1
ATOM 3091 O O . MET B 1 77 ? 47.917 18.204 51.125 1.00 7.86 77 MET B O 1
ATOM 3096 N N . PHE B 1 78 ? 46.129 19.268 51.930 1.00 9.75 78 PHE B N 1
ATOM 3097 C CA . PHE B 1 78 ? 46.859 19.930 53.020 1.00 9.79 78 PHE B CA 1
ATOM 3098 C C . PHE B 1 78 ? 48.046 20.741 52.555 1.00 11.06 78 PHE B C 1
ATOM 3099 O O . PHE B 1 78 ? 49.048 20.871 53.262 1.00 11.94 78 PHE B O 1
ATOM 3107 N N . GLY B 1 79 ? 47.906 21.332 51.376 1.00 10.57 79 GLY B N 1
ATOM 3108 C CA . GLY B 1 79 ? 48.957 22.168 50.821 1.00 11.11 79 GLY B CA 1
ATOM 3109 C C . GLY B 1 79 ? 50.018 21.363 50.109 1.00 11.60 79 GLY B C 1
ATOM 3110 O O . GLY B 1 79 ? 50.957 21.924 49.579 1.00 13.57 79 GLY B O 1
ATOM 3111 N N . LYS B 1 80 ? 49.883 20.045 50.161 1.00 10.87 80 LYS B N 1
ATOM 3112 C CA . LYS B 1 80 ? 50.817 19.186 49.455 1.00 11.11 80 LYS B CA 1
ATOM 3113 C C . LYS B 1 80 ? 50.335 18.922 48.030 1.00 10.87 80 LYS B C 1
ATOM 3114 O O . LYS B 1 80 ? 49.157 19.057 47.720 1.00 11.21 80 LYS B O 1
ATOM 3120 N N . THR B 1 81 ? 51.280 18.518 47.180 1.00 10.22 81 THR B N 1
ATOM 3121 C CA . THR B 1 81 ? 51.007 18.152 45.826 1.00 9.84 81 THR B CA 1
ATOM 3122 C C . THR B 1 81 ? 51.511 16.711 45.688 1.00 9.02 81 THR B C 1
ATOM 3123 O O . THR B 1 81 ? 51.906 16.097 46.671 1.00 8.62 81 THR B O 1
ATOM 3127 N N . LEU B 1 82 ? 51.552 16.222 44.456 1.00 9.10 82 LEU B N 1
ATOM 3128 C CA . LEU B 1 82 ? 52.233 14.971 44.176 1.00 6.91 82 LEU B CA 1
ATOM 3129 C C . LEU B 1 82 ? 53.605 15.202 43.520 1.00 8.38 82 LEU B C 1
ATOM 3130 O O . LEU B 1 82 ? 54.150 14.328 42.838 1.00 7.99 82 LEU B O 1
ATOM 3135 N N . LYS B 1 83 ? 54.168 16.370 43.727 1.00 7.67 83 LYS B N 1
ATOM 3136 C CA . LYS B 1 83 ? 55.543 16.546 43.336 1.00 8.69 83 LYS B CA 1
ATOM 3137 C C . LYS B 1 83 ? 56.429 15.611 44.188 1.00 9.17 83 LYS B C 1
ATOM 3138 O O . LYS B 1 83 ? 56.071 15.195 45.292 1.00 9.43 83 LYS B O 1
ATOM 3144 N N . PRO B 1 84 ? 57.572 15.208 43.649 1.00 9.41 84 PRO B N 1
ATOM 3145 C CA . PRO B 1 84 ? 58.441 14.250 44.328 1.00 9.10 84 PRO B CA 1
ATOM 3146 C C . PRO B 1 84 ? 58.678 14.462 45.799 1.00 9.24 84 PRO B C 1
ATOM 3147 O O . PRO B 1 84 ? 58.511 13.534 46.603 1.00 9.67 84 PRO B O 1
ATOM 3151 N N . ALA B 1 85 ? 58.994 15.678 46.194 1.00 8.63 85 ALA B N 1
ATOM 3152 C CA . ALA B 1 85 ? 59.303 15.902 47.593 1.00 8.74 85 ALA B CA 1
ATOM 3153 C C . ALA B 1 85 ? 58.077 15.692 48.464 1.00 7.83 85 ALA B C 1
ATOM 3154 O O . ALA B 1 85 ? 58.200 15.267 49.608 1.00 9.22 85 ALA B O 1
ATOM 3156 N N . ASP B 1 86 ? 56.904 16.040 47.939 1.00 8.56 86 ASP B N 1
ATOM 3157 C CA . ASP B 1 86 ? 55.690 15.867 48.685 1.00 7.79 86 ASP B CA 1
ATOM 3158 C C . ASP B 1 86 ? 55.198 14.414 48.753 1.00 7.25 86 ASP B C 1
ATOM 3159 O O . ASP B 1 86 ? 54.626 14.013 49.763 1.00 8.90 86 ASP B O 1
ATOM 3164 N N . VAL B 1 87 ? 55.440 13.624 47.712 1.00 7.62 87 VAL B N 1
ATOM 3165 C CA . VAL B 1 87 ? 55.120 12.200 47.796 1.00 7.07 87 VAL B CA 1
ATOM 3166 C C . VAL B 1 87 ? 56.006 11.547 48.878 1.00 6.62 87 VAL B C 1
ATOM 3167 O O . VAL B 1 87 ? 55.526 10.820 49.711 1.00 7.26 87 VAL B O 1
ATOM 3171 N N . ARG B 1 88 ? 57.308 11.859 48.833 1.00 6.62 88 ARG B N 1
ATOM 3172 C CA . ARG B 1 88 ? 58.222 11.341 49.845 1.00 6.79 88 ARG B CA 1
ATOM 3173 C C . ARG B 1 88 ? 57.823 11.739 51.246 1.00 6.94 88 ARG B C 1
ATOM 3174 O O . ARG B 1 88 ? 57.800 10.939 52.167 1.00 6.90 88 ARG B O 1
ATOM 3182 N N . PHE B 1 89 ? 57.447 12.994 51.392 1.00 6.97 89 PHE B N 1
ATOM 3183 C CA . PHE B 1 89 ? 57.096 13.512 52.693 1.00 7.06 89 PHE B CA 1
ATOM 3184 C C . PHE B 1 89 ? 55.896 12.761 53.305 1.00 6.11 89 PHE B C 1
ATOM 3185 O O . PHE B 1 89 ? 55.886 12.406 54.481 1.00 6.81 89 PHE B O 1
ATOM 3193 N N . GLN B 1 90 ? 54.902 12.534 52.457 1.00 5.86 90 GLN B N 1
ATOM 3194 C CA . GLN B 1 90 ? 53.729 11.836 52.922 1.00 5.31 90 GLN B CA 1
ATOM 3195 C C . GLN B 1 90 ? 54.082 10.387 53.294 1.00 6.14 90 GLN B C 1
ATOM 3196 O O . GLN B 1 90 ? 53.677 9.947 54.360 1.00 6.50 90 GLN B O 1
ATOM 3202 N N . LEU B 1 91 ? 54.793 9.669 52.421 1.00 6.21 91 LEU B N 1
ATOM 3203 C CA . LEU B 1 91 ? 55.113 8.260 52.770 1.00 6.47 91 LEU B CA 1
ATOM 3204 C C . LEU B 1 91 ? 55.965 8.203 54.028 1.00 6.47 91 LEU B C 1
ATOM 3205 O O . LEU B 1 91 ? 55.753 7.398 54.904 1.00 6.97 91 LEU B O 1
ATOM 3210 N N . GLU B 1 92 ? 56.958 9.082 54.113 1.00 6.07 92 GLU B N 1
ATOM 3211 C CA . GLU B 1 92 ? 57.811 9.064 55.318 1.00 6.69 92 GLU B CA 1
ATOM 3212 C C . GLU B 1 92 ? 56.994 9.351 56.561 1.00 5.72 92 GLU B C 1
ATOM 3213 O O . GLU B 1 92 ? 57.227 8.760 57.619 1.00 6.73 92 GLU B O 1
ATOM 3219 N N . THR B 1 93 ? 56.050 10.284 56.480 1.00 7.10 93 THR B N 1
ATOM 3220 C CA . THR B 1 93 ? 55.138 10.521 57.591 1.00 5.99 93 THR B CA 1
ATOM 3221 C C . THR B 1 93 ? 54.275 9.317 57.924 1.00 6.42 93 THR B C 1
ATOM 3222 O O . THR B 1 93 ? 54.116 8.922 59.094 1.00 7.76 93 THR B O 1
ATOM 3226 N N . SER B 1 94 ? 53.745 8.661 56.882 1.00 6.37 94 SER B N 1
ATOM 3227 C CA . SER B 1 94 ? 52.929 7.493 57.113 1.00 6.26 94 SER B CA 1
ATOM 3228 C C . SER B 1 94 ? 53.701 6.390 57.814 1.00 6.57 94 SER B C 1
ATOM 3229 O O . SER B 1 94 ? 53.190 5.695 58.653 1.00 8.14 94 SER B O 1
ATOM 3232 N N . LEU B 1 95 ? 54.924 6.190 57.386 1.00 7.11 95 LEU B N 1
ATOM 3233 C CA . LEU B 1 95 ? 55.775 5.150 58.018 1.00 6.08 95 LEU B CA 1
ATOM 3234 C C . LEU B 1 95 ? 55.986 5.432 59.496 1.00 6.05 95 LEU B C 1
ATOM 3235 O O . LEU B 1 95 ? 55.982 4.529 60.354 1.00 6.51 95 LEU B O 1
ATOM 3240 N N . LYS B 1 96 ? 56.228 6.708 59.821 1.00 5.89 96 LYS B N 1
ATOM 3241 C CA . LYS B 1 96 ? 56.371 7.098 61.194 1.00 5.65 96 LYS B CA 1
ATOM 3242 C C . LYS B 1 96 ? 55.080 6.795 61.981 1.00 6.14 96 LYS B C 1
ATOM 3243 O O . LYS B 1 96 ? 55.103 6.224 63.080 1.00 6.80 96 LYS B O 1
ATOM 3249 N N . ARG B 1 97 ? 53.936 7.269 61.475 1.00 6.82 97 ARG B N 1
ATOM 3250 C CA . ARG B 1 97 ? 52.672 7.092 62.166 1.00 5.34 97 ARG B CA 1
ATOM 3251 C C . ARG B 1 97 ? 52.237 5.642 62.306 1.00 6.35 97 ARG B C 1
ATOM 3252 O O . ARG B 1 97 ? 51.698 5.259 63.327 1.00 7.89 97 ARG B O 1
ATOM 3260 N N . LEU B 1 98 ? 52.393 4.882 61.236 1.00 6.29 98 LEU B N 1
ATOM 3261 C CA . LEU B 1 98 ? 52.066 3.465 61.246 1.00 5.71 98 LEU B CA 1
ATOM 3262 C C . LEU B 1 98 ? 53.120 2.612 61.971 1.00 6.89 98 LEU B C 1
ATOM 3263 O O . LEU B 1 98 ? 52.926 1.440 62.143 1.00 7.28 98 LEU B O 1
ATOM 3268 N N . GLN B 1 99 ? 54.201 3.266 62.381 1.00 6.11 99 GLN B N 1
ATOM 3269 C CA . GLN B 1 99 ? 55.274 2.561 63.102 1.00 6.13 99 GLN B CA 1
ATOM 3270 C C . GLN B 1 99 ? 55.766 1.349 62.339 1.00 6.85 99 GLN B C 1
ATOM 3271 O O . GLN B 1 99 ? 55.888 0.279 62.936 1.00 6.92 99 GLN B O 1
ATOM 3277 N N . CYS B 1 100 ? 56.100 1.536 61.066 1.00 6.76 100 CYS B N 1
ATOM 3278 C CA . CYS B 1 100 ? 56.476 0.405 60.253 1.00 7.87 100 CYS B CA 1
ATOM 3279 C C . CYS B 1 100 ? 57.566 0.779 59.293 1.00 8.05 1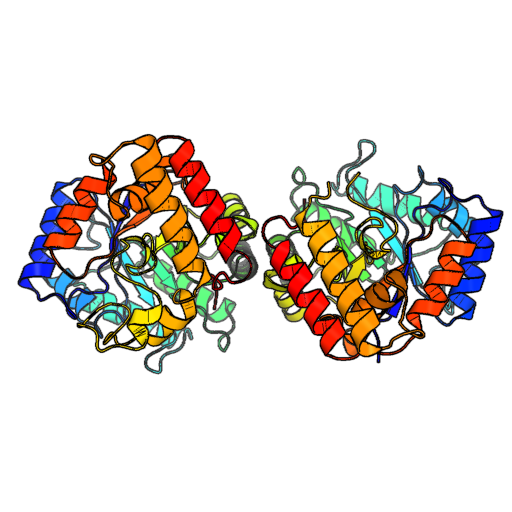00 CYS B C 1
ATOM 3280 O O . CYS B 1 100 ? 57.685 1.909 58.931 1.00 7.57 100 CYS B O 1
ATOM 3283 N N . PRO B 1 101 ? 58.358 -0.197 58.866 1.00 5.80 101 PRO B N 1
ATOM 3284 C CA . PRO B 1 101 ? 59.462 0.087 57.965 1.00 6.80 101 PRO B CA 1
ATOM 3285 C C . PRO B 1 101 ? 59.076 0.203 56.502 1.00 5.28 101 PRO B C 1
ATOM 3286 O O . PRO B 1 101 ? 59.787 0.835 55.700 1.00 8.10 101 PRO B O 1
ATOM 3290 N N . ARG B 1 102 ? 57.937 -0.364 56.178 1.00 5.95 102 ARG B N 1
ATOM 3291 C CA . ARG B 1 102 ? 57.377 -0.286 54.844 1.00 6.57 102 ARG B CA 1
ATOM 3292 C C . ARG B 1 102 ? 55.876 -0.535 54.902 1.00 8.02 102 ARG B C 1
ATOM 3293 O O . ARG B 1 102 ? 55.401 -1.099 55.897 1.00 7.38 102 ARG B O 1
ATOM 3301 N N . VAL B 1 103 ? 55.196 -0.131 53.831 1.00 7.03 103 VAL B N 1
ATOM 3302 C CA . VAL B 1 103 ? 53.813 -0.587 53.646 1.00 5.02 103 VAL B CA 1
ATOM 3303 C C . VAL B 1 103 ? 53.727 -1.557 52.500 1.00 6.51 103 VAL B C 1
ATOM 3304 O O . VAL B 1 103 ? 54.627 -1.626 51.650 1.00 7.59 103 VAL B O 1
ATOM 3308 N N . ASP B 1 104 ? 52.696 -2.377 52.543 1.00 6.65 104 ASP B N 1
ATOM 3309 C CA . ASP B 1 104 ? 52.546 -3.370 51.509 1.00 8.69 104 ASP B CA 1
ATOM 3310 C C . ASP B 1 104 ? 52.052 -2.757 50.216 1.00 15.22 104 ASP B C 1
ATOM 3311 O O . ASP B 1 104 ? 52.344 -3.283 49.126 1.00 8.74 104 ASP B O 1
ATOM 3316 N N . LEU B 1 105 ? 51.242 -1.701 50.324 1.00 6.61 105 LEU B N 1
ATOM 3317 C CA . LEU B 1 105 ? 50.676 -1.046 49.135 1.00 4.46 105 LEU B CA 1
ATOM 3318 C C . LEU B 1 105 ? 50.620 0.436 49.401 1.00 13.06 105 LEU B C 1
ATOM 3319 O O . LEU B 1 105 ? 50.185 0.897 50.444 1.00 6.06 105 LEU B O 1
ATOM 3324 N N . PHE B 1 106 ? 51.172 1.182 48.426 1.00 5.10 106 PHE B N 1
ATOM 3325 C CA . PHE B 1 106 ? 51.181 2.623 48.467 1.00 4.88 106 PHE B CA 1
ATOM 3326 C C . PHE B 1 106 ? 50.494 3.173 47.263 1.00 5.41 106 PHE B C 1
ATOM 3327 O O . PHE B 1 106 ? 50.865 2.913 46.132 1.00 5.59 106 PHE B O 1
ATOM 3335 N N . TYR B 1 107 ? 49.430 3.956 47.487 1.00 5.11 107 TYR B N 1
ATOM 3336 C CA . TYR B 1 107 ? 48.654 4.535 46.400 1.00 7.74 107 TYR B CA 1
ATOM 3337 C C . TYR B 1 107 ? 48.942 6.018 46.174 1.00 6.23 107 TYR B C 1
ATOM 3338 O O . TYR B 1 107 ? 49.160 6.759 47.103 1.00 6.24 107 TYR B O 1
ATOM 3347 N N . LEU B 1 108 ? 48.767 6.432 44.936 1.00 6.14 108 LEU B N 1
ATOM 3348 C CA . LEU B 1 108 ? 48.450 7.796 44.574 1.00 6.05 108 LEU B CA 1
ATOM 3349 C C . LEU B 1 108 ? 46.940 7.905 44.785 1.00 11.38 108 LEU B C 1
ATOM 3350 O O . LEU B 1 108 ? 46.170 7.251 44.108 1.00 7.68 108 LEU B O 1
ATOM 3355 N N . HIS B 1 109 ? 46.533 8.725 45.744 1.00 7.62 109 HIS B N 1
ATOM 3356 C CA . HIS B 1 109 ? 45.147 8.718 46.246 1.00 7.37 109 HIS B CA 1
ATOM 3357 C C . HIS B 1 109 ? 44.149 9.223 45.206 1.00 6.81 109 HIS B C 1
ATOM 3358 O O . HIS B 1 109 ? 43.030 8.748 45.125 1.00 7.37 109 HIS B O 1
ATOM 3365 N N . PHE B 1 110 ? 44.534 10.293 44.541 1.00 7.75 110 PHE B N 1
ATOM 3366 C CA . PHE B 1 110 ? 43.779 10.828 43.410 1.00 7.96 110 PHE B CA 1
ATOM 3367 C C . PHE B 1 110 ? 44.694 11.751 42.640 1.00 6.53 110 PHE B C 1
ATOM 3368 O O . PHE B 1 110 ? 45.741 12.172 43.153 1.00 8.79 110 PHE B O 1
ATOM 3376 N N . PRO B 1 111 ? 44.362 12.071 41.380 1.00 6.98 111 PRO B N 1
ATOM 3377 C CA . PRO B 1 111 ? 45.309 12.811 40.545 1.00 7.59 111 PRO B CA 1
ATOM 3378 C C . PRO B 1 111 ? 45.605 14.225 41.005 1.00 8.47 111 PRO B C 1
ATOM 3379 O O . PRO B 1 111 ? 44.734 14.971 41.501 1.00 9.94 111 PRO B O 1
ATOM 3383 N N . ASP B 1 112 ? 46.846 14.595 40.809 1.00 8.79 112 ASP B N 1
ATOM 3384 C CA . ASP B 1 112 ? 47.322 15.982 40.874 1.00 8.03 112 ASP B CA 1
ATOM 3385 C C . ASP B 1 112 ? 47.555 16.475 39.438 1.00 8.35 112 ASP B C 1
ATOM 3386 O O . ASP B 1 112 ? 48.633 16.289 38.885 1.00 9.25 112 ASP B O 1
ATOM 3391 N N . HIS B 1 113 ? 46.544 17.100 38.868 1.00 9.37 113 HIS B N 1
ATOM 3392 C CA . HIS B 1 113 ? 46.642 17.544 37.487 1.00 9.36 113 HIS B CA 1
ATOM 3393 C C . HIS B 1 113 ? 47.608 18.696 37.306 1.00 10.10 113 HIS B C 1
ATOM 3394 O O . HIS B 1 113 ? 47.965 19.050 36.187 1.00 13.82 113 HIS B O 1
ATOM 3401 N N . GLY B 1 114 ? 48.106 19.224 38.397 1.00 9.49 114 GLY B N 1
ATOM 3402 C CA . GLY B 1 114 ? 49.114 20.242 38.292 1.00 10.56 114 GLY B CA 1
ATOM 3403 C C . GLY B 1 114 ? 50.571 19.801 38.296 1.00 11.31 114 GLY B C 1
ATOM 3404 O O . GLY B 1 114 ? 51.466 20.655 38.148 1.00 11.98 114 GLY B O 1
ATOM 3405 N N . THR B 1 115 ? 50.809 18.502 38.495 1.00 9.90 115 THR B N 1
ATOM 3406 C CA . THR B 1 115 ? 52.126 17.933 38.499 1.00 9.95 115 THR B CA 1
ATOM 3407 C C . THR B 1 115 ? 52.245 16.895 37.400 1.00 8.67 115 THR B C 1
ATOM 3408 O O . THR B 1 115 ? 51.451 15.967 37.359 1.00 8.78 115 THR B O 1
ATOM 3412 N N . PRO B 1 116 ? 53.196 17.012 36.499 1.00 9.09 116 PRO B N 1
ATOM 3413 C CA . PRO B 1 116 ? 53.343 15.987 35.457 1.00 8.73 116 PRO B CA 1
ATOM 3414 C C . PRO B 1 116 ? 53.512 14.626 36.032 1.00 8.54 116 PRO B C 1
ATOM 3415 O O . PRO B 1 116 ? 54.332 14.429 36.898 1.00 8.58 116 PRO B O 1
ATOM 3419 N N . ILE B 1 117 ? 52.730 13.689 35.508 1.00 7.44 117 ILE B N 1
ATOM 3420 C CA . ILE B 1 117 ? 52.672 12.385 36.154 1.00 7.95 117 ILE B CA 1
ATOM 3421 C C . ILE B 1 117 ? 54.005 11.691 36.128 1.00 7.27 117 ILE B C 1
ATOM 3422 O O . ILE B 1 117 ? 54.285 10.980 37.086 1.00 7.81 117 ILE B O 1
ATOM 3427 N N . GLU B 1 118 ? 54.866 11.909 35.119 1.00 7.70 118 GLU B N 1
ATOM 3428 C CA . GLU B 1 118 ? 56.117 11.174 35.102 1.00 8.24 118 GLU B CA 1
ATOM 3429 C C . GLU B 1 118 ? 57.011 11.602 36.252 1.00 7.98 118 GLU B C 1
ATOM 3430 O O . GLU B 1 118 ? 57.811 10.798 36.728 1.00 9.13 118 GLU B O 1
ATOM 3436 N N . GLU B 1 119 ? 56.857 12.839 36.724 1.00 7.90 119 GLU B N 1
ATOM 3437 C CA . GLU B 1 119 ? 57.655 13.313 37.853 1.00 8.56 119 GLU B CA 1
ATOM 3438 C C . GLU B 1 119 ? 57.233 12.541 39.115 1.00 8.64 119 GLU B C 1
ATOM 3439 O O . GLU B 1 119 ? 58.077 12.051 39.890 1.00 8.39 119 GLU B O 1
ATOM 3445 N N . THR B 1 120 ? 55.926 12.426 39.336 1.00 7.67 120 THR B N 1
ATOM 3446 C CA . THR B 1 120 ? 55.392 11.676 40.463 1.00 7.01 120 THR B CA 1
ATOM 3447 C C . THR B 1 120 ? 55.847 10.241 40.398 1.00 6.79 120 THR B C 1
ATOM 3448 O O . THR B 1 120 ? 56.229 9.641 41.410 1.00 6.92 120 THR B O 1
ATOM 3452 N N . LEU B 1 121 ? 55.748 9.652 39.240 1.00 7.02 121 LEU B N 1
ATOM 3453 C CA . LEU B 1 121 ? 56.124 8.252 39.098 1.00 6.99 121 LEU B CA 1
ATOM 3454 C C . LEU B 1 121 ? 57.564 7.945 39.386 1.00 6.90 121 LEU B C 1
ATOM 3455 O O . LEU B 1 121 ? 57.907 6.915 39.968 1.00 7.64 121 LEU B O 1
ATOM 3460 N N . GLN B 1 122 ? 58.447 8.840 38.982 1.00 7.77 122 GLN B N 1
ATOM 3461 C CA . GLN B 1 122 ? 59.859 8.650 39.228 1.00 8.35 122 GLN B CA 1
ATOM 3462 C C . GLN B 1 122 ? 60.099 8.621 40.749 1.00 8.06 122 GLN B C 1
ATOM 3463 O O . GLN B 1 122 ? 60.900 7.826 41.245 1.00 8.78 122 GLN B O 1
ATOM 3469 N N . ALA B 1 123 ? 59.429 9.505 41.477 1.00 8.26 123 ALA B N 1
ATOM 3470 C CA . ALA B 1 123 ? 59.531 9.547 42.928 1.00 7.14 123 ALA B CA 1
ATOM 3471 C C . ALA B 1 123 ? 59.001 8.269 43.522 1.00 8.52 123 ALA B C 1
ATOM 3472 O O . ALA B 1 123 ? 59.599 7.714 44.459 1.00 8.76 123 ALA B O 1
ATOM 3474 N N . CYS B 1 124 ? 57.879 7.754 43.010 1.00 8.35 124 CYS B N 1
ATOM 3475 C CA . CYS B 1 124 ? 57.382 6.486 43.503 1.00 7.61 124 CYS B CA 1
ATOM 3476 C C . CYS B 1 124 ? 58.380 5.347 43.273 1.00 6.52 124 CYS B C 1
ATOM 3477 O O . CYS B 1 124 ? 58.617 4.525 44.171 1.00 7.11 124 CYS B O 1
ATOM 3480 N N . HIS B 1 125 ? 59.026 5.373 42.119 1.00 7.54 125 HIS B N 1
ATOM 3481 C CA . HIS B 1 125 ? 60.075 4.399 41.866 1.00 8.14 125 HIS B CA 1
ATOM 3482 C C . HIS B 1 125 ? 61.214 4.482 42.882 1.00 8.78 125 HIS B C 1
ATOM 3483 O O . HIS B 1 125 ? 61.676 3.459 43.381 1.00 8.84 125 HIS B O 1
ATOM 3490 N N . GLN B 1 126 ? 61.685 5.702 43.123 1.00 7.91 126 GLN B N 1
ATOM 3491 C CA . GLN B 1 126 ? 62.755 5.886 44.064 1.00 8.28 126 GLN B CA 1
ATOM 3492 C C . GLN B 1 126 ? 62.396 5.384 45.451 1.00 8.30 126 GLN B C 1
ATOM 3493 O O . GLN B 1 126 ? 63.161 4.668 46.109 1.00 8.08 126 GLN B O 1
ATOM 3499 N N . LEU B 1 127 ? 61.191 5.726 45.911 1.00 7.18 127 LEU B N 1
ATOM 3500 C CA . LEU B 1 127 ? 60.731 5.241 47.192 1.00 7.07 127 LEU B CA 1
ATOM 3501 C C . LEU B 1 127 ? 60.629 3.717 47.247 1.00 6.79 127 LEU B C 1
ATOM 3502 O O . LEU B 1 127 ? 60.944 3.109 48.269 1.00 7.71 127 LEU B O 1
ATOM 3507 N N . HIS B 1 128 ? 60.188 3.093 46.166 1.00 6.35 128 HIS B N 1
ATOM 3508 C CA . HIS B 1 128 ? 60.153 1.628 46.124 1.00 7.02 128 HIS B CA 1
ATOM 3509 C C . HIS B 1 128 ? 61.590 1.058 46.167 1.00 6.53 128 HIS B C 1
ATOM 3510 O O . HIS B 1 128 ? 61.809 0.044 46.843 1.00 6.84 128 HIS B O 1
ATOM 3517 N N . GLN B 1 129 ? 62.523 1.709 45.502 1.00 6.46 129 GLN B N 1
ATOM 3518 C CA . GLN B 1 129 ? 63.921 1.223 45.511 1.00 7.89 129 GLN B CA 1
ATOM 3519 C C . GLN B 1 129 ? 64.519 1.337 46.921 1.00 7.65 129 GLN B C 1
ATOM 3520 O O . GLN B 1 129 ? 65.456 0.613 47.250 1.00 8.52 129 GLN B O 1
ATOM 3526 N N . GLU B 1 130 ? 64.033 2.255 47.727 1.00 7.25 130 GLU B N 1
ATOM 3527 C CA . GLU B 1 130 ? 64.468 2.372 49.139 1.00 7.59 130 GLU B CA 1
ATOM 3528 C C . GLU B 1 130 ? 63.795 1.332 50.015 1.00 7.05 130 GLU B C 1
ATOM 3529 O O . GLU B 1 130 ? 64.132 1.214 51.194 1.00 8.80 130 GLU B O 1
ATOM 3535 N N . GLY B 1 131 ? 62.841 0.551 49.461 1.00 7.02 131 GLY B N 1
ATOM 3536 C CA . GLY B 1 131 ? 62.209 -0.501 50.216 1.00 8.12 131 GLY B CA 1
ATOM 3537 C C . GLY B 1 131 ? 61.023 -0.033 51.048 1.00 7.51 131 GLY B C 1
ATOM 3538 O O . GLY B 1 131 ? 60.558 -0.797 51.881 1.00 7.82 131 GLY B O 1
ATOM 3539 N N . LYS B 1 132 ? 60.516 1.162 50.770 1.00 7.32 132 LYS B N 1
ATOM 3540 C CA . LYS B 1 132 ? 59.460 1.757 51.584 1.00 5.91 132 LYS B CA 1
ATOM 3541 C C . LYS B 1 132 ? 58.067 1.215 51.300 1.00 7.08 132 LYS B C 1
ATOM 3542 O O . LYS B 1 132 ? 57.156 1.413 52.102 1.00 7.02 132 LYS B O 1
ATOM 3548 N N . PHE B 1 133 ? 57.863 0.596 50.147 1.00 7.29 133 PHE B N 1
ATOM 3549 C CA . PHE B 1 133 ? 56.584 -0.015 49.869 1.00 5.31 133 PHE B CA 1
ATOM 3550 C C . PHE B 1 133 ? 56.849 -1.194 48.942 1.00 7.49 133 PHE B C 1
ATOM 3551 O O . PHE B 1 133 ? 57.840 -1.178 48.183 1.00 8.17 133 PHE B O 1
ATOM 3559 N N . VAL B 1 134 ? 55.932 -2.157 48.957 1.00 6.85 134 VAL B N 1
ATOM 3560 C CA . VAL B 1 134 ? 56.042 -3.334 48.095 1.00 7.25 134 VAL B CA 1
ATOM 3561 C C . VAL B 1 134 ? 55.372 -3.138 46.736 1.00 8.22 134 VAL B C 1
ATOM 3562 O O . VAL B 1 134 ? 56.022 -3.296 45.686 1.00 10.32 134 VAL B O 1
ATOM 3566 N N . GLU B 1 135 ? 54.080 -2.757 46.750 1.00 7.36 135 GLU B N 1
ATOM 3567 C CA . GLU B 1 135 ? 53.351 -2.529 45.534 1.00 8.97 135 GLU B CA 1
ATOM 3568 C C . GLU B 1 135 ? 52.817 -1.105 45.449 1.00 8.68 135 GLU B C 1
ATOM 3569 O O . GLU B 1 135 ? 52.499 -0.484 46.460 1.00 6.42 135 GLU B O 1
ATOM 3575 N N . LEU B 1 136 ? 52.725 -0.629 44.216 1.00 6.72 136 LEU B N 1
ATOM 3576 C CA . LEU B 1 136 ? 52.155 0.694 43.916 1.00 6.80 136 LEU B CA 1
ATOM 3577 C C . LEU B 1 136 ? 50.703 0.527 43.482 1.00 7.04 136 LEU B C 1
ATOM 3578 O O . LEU B 1 136 ? 50.350 -0.394 42.732 1.00 7.45 136 LEU B O 1
ATOM 3583 N N . GLY B 1 137 ? 49.873 1.446 43.938 1.00 6.52 137 GLY B N 1
ATOM 3584 C CA . GLY B 1 137 ? 48.467 1.496 43.590 1.00 6.94 137 GLY B CA 1
ATOM 3585 C C . GLY B 1 137 ? 48.040 2.850 43.084 1.00 5.77 137 GLY B C 1
ATOM 3586 O O . GLY B 1 137 ? 48.718 3.883 43.298 1.00 5.21 137 GLY B O 1
ATOM 3587 N N . LEU B 1 138 ? 46.907 2.854 42.387 1.00 6.63 138 LEU B N 1
ATOM 3588 C CA . LEU B 1 138 ? 46.266 4.060 41.916 1.00 5.47 138 LEU B CA 1
ATOM 3589 C C . LEU B 1 138 ? 44.843 4.112 42.336 1.00 5.85 138 LEU B C 1
ATOM 3590 O O . LEU B 1 138 ? 44.194 3.071 42.475 1.00 7.11 138 LEU B O 1
ATOM 3595 N N . SER B 1 139 ? 44.303 5.293 42.610 1.00 6.77 139 SER B N 1
ATOM 3596 C CA . SER B 1 139 ? 42.892 5.462 42.946 1.00 7.28 139 SER B CA 1
ATOM 3597 C C . SER B 1 139 ? 42.360 6.725 42.255 1.00 6.73 139 SER B C 1
ATOM 3598 O O . SER B 1 139 ? 43.057 7.742 42.234 1.00 7.20 139 SER B O 1
ATOM 3602 N N . ASN B 1 140 ? 41.154 6.671 41.675 1.00 7.27 140 ASN B N 1
ATOM 3603 C CA . ASN B 1 140 ? 40.466 7.805 41.108 1.00 7.42 140 ASN B CA 1
ATOM 3604 C C . ASN B 1 140 ? 41.129 8.414 39.859 1.00 7.54 140 ASN B C 1
ATOM 3605 O O . ASN B 1 140 ? 40.837 9.542 39.498 1.00 8.16 140 ASN B O 1
ATOM 3610 N N . TYR B 1 141 ? 42.050 7.653 39.256 1.00 6.66 141 TYR B N 1
ATOM 3611 C CA . TYR B 1 141 ? 42.597 7.982 37.936 1.00 7.52 141 TYR B CA 1
ATOM 3612 C C . TYR B 1 141 ? 41.726 7.419 36.819 1.00 6.43 141 TYR B C 1
ATOM 3613 O O . TYR B 1 141 ? 41.197 6.320 36.941 1.00 9.06 141 TYR B O 1
ATOM 3622 N N . VAL B 1 142 ? 41.518 8.172 35.762 1.00 6.75 142 VAL B N 1
ATOM 3623 C CA . VAL B 1 142 ? 40.703 7.644 34.685 1.00 6.90 142 VAL B CA 1
ATOM 3624 C C . VAL B 1 142 ? 41.491 6.564 33.957 1.00 6.44 142 VAL B C 1
ATOM 3625 O O . VAL B 1 142 ? 42.703 6.545 33.983 1.00 6.91 142 VAL B O 1
ATOM 3629 N N . SER B 1 143 ? 40.757 5.654 33.313 1.00 6.42 143 SER B N 1
ATOM 3630 C CA . SER B 1 143 ? 41.383 4.528 32.619 1.00 6.61 143 SER B CA 1
ATOM 3631 C C . SER B 1 143 ? 42.559 4.934 31.722 1.00 6.25 143 SER B C 1
ATOM 3632 O O . SER B 1 143 ? 43.604 4.283 31.719 1.00 6.69 143 SER B O 1
ATOM 3636 N N . TRP B 1 144 ? 42.377 5.990 30.942 1.00 6.40 144 TRP B N 1
ATOM 3637 C CA . TRP B 1 144 ? 43.438 6.381 30.025 1.00 6.07 144 TRP B CA 1
ATOM 3638 C C . TRP B 1 144 ? 44.663 6.899 30.767 1.00 6.60 144 TRP B C 1
ATOM 3639 O O . TRP B 1 144 ? 45.783 6.738 30.283 1.00 6.30 144 TRP B O 1
ATOM 3650 N N . GLU B 1 145 ? 44.469 7.521 31.945 1.00 6.75 145 GLU B N 1
ATOM 3651 C CA . GLU B 1 145 ? 45.597 7.900 32.761 1.00 6.47 145 GLU B CA 1
ATOM 3652 C C . GLU B 1 145 ? 46.348 6.677 33.295 1.00 6.08 145 GLU B C 1
ATOM 3653 O O . GLU B 1 145 ? 47.563 6.700 33.410 1.00 6.76 145 GLU B O 1
ATOM 3659 N N . VAL B 1 146 ? 45.585 5.618 33.650 1.00 6.23 146 VAL B N 1
ATOM 3660 C CA . VAL B 1 146 ? 46.197 4.380 34.097 1.00 6.59 146 VAL B CA 1
ATOM 3661 C C . VAL B 1 146 ? 47.076 3.829 32.973 1.00 7.05 146 VAL B C 1
ATOM 3662 O O . VAL B 1 146 ? 48.199 3.392 33.227 1.00 7.23 146 VAL B O 1
ATOM 3666 N N . ALA B 1 147 ? 46.568 3.846 31.741 1.00 6.37 147 ALA B N 1
ATOM 3667 C CA . ALA B 1 147 ? 47.358 3.317 30.641 1.00 5.89 147 ALA B CA 1
ATOM 3668 C C . ALA B 1 147 ? 48.624 4.142 30.415 1.00 6.72 147 ALA B C 1
ATOM 3669 O O . ALA B 1 147 ? 49.687 3.592 30.112 1.00 7.23 147 ALA B O 1
ATOM 3671 N N . GLU B 1 148 ? 48.512 5.467 30.507 1.00 5.89 148 GLU B N 1
ATOM 3672 C CA . GLU B 1 148 ? 49.694 6.319 30.302 1.00 6.01 148 GLU B CA 1
ATOM 3673 C C . GLU B 1 148 ? 50.717 5.950 31.400 1.00 6.67 148 GLU B C 1
ATOM 3674 O O . GLU B 1 148 ? 51.904 5.758 31.094 1.00 7.65 148 GLU B O 1
ATOM 3680 N N . ILE B 1 149 ? 50.263 5.845 32.649 1.00 6.38 149 ILE B N 1
ATOM 3681 C CA . ILE B 1 149 ? 51.145 5.493 33.748 1.00 6.13 149 ILE B CA 1
ATOM 3682 C C . ILE B 1 149 ? 51.863 4.173 33.526 1.00 6.57 149 ILE B C 1
ATOM 3683 O O . ILE B 1 149 ? 53.067 4.043 33.662 1.00 7.97 149 ILE B O 1
ATOM 3688 N N . CYS B 1 150 ? 51.082 3.164 33.158 1.00 7.40 150 CYS B N 1
ATOM 3689 C CA . CYS B 1 150 ? 51.696 1.853 32.929 1.00 6.68 150 CYS B CA 1
ATOM 3690 C C . CYS B 1 150 ? 52.679 1.876 31.814 1.00 7.39 150 CYS B C 1
ATOM 3691 O O . CYS B 1 150 ? 53.701 1.195 31.852 1.00 8.39 150 CYS B O 1
ATOM 3694 N N . THR B 1 151 ? 52.368 2.593 30.775 1.00 6.57 151 THR B N 1
ATOM 3695 C CA . THR B 1 151 ? 53.270 2.693 29.624 1.00 6.83 151 THR B CA 1
ATOM 3696 C C . THR B 1 151 ? 54.578 3.422 29.959 1.00 7.28 151 THR B C 1
ATOM 3697 O O . THR B 1 151 ? 55.667 2.972 29.624 1.00 7.88 151 THR B O 1
ATOM 3701 N N . LEU B 1 152 ? 54.468 4.497 30.726 1.00 7.15 152 LEU B N 1
ATOM 3702 C CA . LEU B 1 152 ? 55.639 5.200 31.234 1.00 6.87 152 LEU B CA 1
ATOM 3703 C C . LEU B 1 152 ? 56.497 4.285 32.118 1.00 8.14 152 LEU B C 1
ATOM 3704 O O . LEU B 1 152 ? 57.726 4.222 31.957 1.00 8.86 152 LEU B O 1
ATOM 3709 N N . CYS B 1 153 ? 55.856 3.588 33.049 1.00 7.92 153 CYS B N 1
ATOM 3710 C CA . CYS B 1 153 ? 56.580 2.736 33.959 1.00 7.83 153 CYS B CA 1
ATOM 3711 C C . CYS B 1 153 ? 57.319 1.646 33.170 1.00 8.78 153 CYS B C 1
ATOM 3712 O O . CYS B 1 153 ? 58.494 1.364 33.438 1.00 9.50 153 CYS B O 1
ATOM 3715 N N . LYS B 1 154 ? 56.639 0.999 32.221 1.00 9.55 154 LYS B N 1
ATOM 3716 C CA . LYS B 1 154 ? 57.274 -0.072 31.444 1.00 10.66 154 LYS B CA 1
ATOM 3717 C C . LYS B 1 154 ? 58.464 0.501 30.688 1.00 10.62 154 LYS B C 1
ATOM 3718 O O . LYS B 1 154 ? 59.549 -0.111 30.674 1.00 12.32 154 LYS B O 1
ATOM 3724 N N . LYS B 1 155 ? 58.286 1.615 29.979 1.00 9.26 155 LYS B N 1
ATOM 3725 C CA . LYS B 1 155 ? 59.363 2.185 29.174 1.00 10.68 155 LYS B CA 1
ATOM 3726 C C . LYS B 1 155 ? 60.538 2.608 30.002 1.00 10.88 155 LYS B C 1
ATOM 3727 O O . LYS B 1 155 ? 61.710 2.510 29.553 1.00 13.12 155 LYS B O 1
ATOM 3733 N N . ASN B 1 156 ? 60.262 3.123 31.203 1.00 10.55 156 ASN B N 1
ATOM 3734 C CA . ASN B 1 156 ? 61.330 3.654 32.046 1.00 11.32 156 ASN B CA 1
ATOM 3735 C C . ASN B 1 156 ? 61.949 2.634 32.980 1.00 11.35 156 ASN B C 1
ATOM 3736 O O . ASN B 1 156 ? 62.958 2.928 33.637 1.00 14.19 156 ASN B O 1
ATOM 3741 N N . GLY B 1 157 ? 61.368 1.450 33.064 1.00 10.85 157 GLY B N 1
ATOM 3742 C CA . GLY B 1 157 ? 61.869 0.446 33.987 1.00 11.81 157 GLY B CA 1
ATOM 3743 C C . GLY B 1 157 ? 61.536 0.745 35.428 1.00 12.54 157 GLY B C 1
ATOM 3744 O O . GLY B 1 157 ? 62.320 0.449 36.326 1.00 14.44 157 GLY B O 1
ATOM 3745 N N . TRP B 1 158 ? 60.345 1.303 35.660 1.00 10.87 158 TRP B N 1
ATOM 3746 C CA . TRP B 1 158 ? 59.904 1.642 36.987 1.00 10.87 158 TRP B CA 1
ATOM 3747 C C . TRP B 1 158 ? 58.799 0.720 37.449 1.00 10.35 158 TRP B C 1
ATOM 3748 O O . TRP B 1 158 ? 58.104 0.084 36.649 1.00 11.23 158 TRP B O 1
ATOM 3759 N N . ILE B 1 159 ? 58.661 0.609 38.758 1.00 9.34 159 ILE B N 1
ATOM 3760 C CA . ILE B 1 159 ? 57.645 -0.264 39.289 1.00 9.29 159 ILE B CA 1
ATOM 3761 C C . ILE B 1 159 ? 56.277 0.102 38.686 1.00 10.24 159 ILE B C 1
ATOM 3762 O O . ILE B 1 159 ? 55.940 1.272 38.600 1.00 9.83 159 ILE B O 1
ATOM 3767 N N . MET B 1 160 ? 55.540 -0.902 38.267 1.00 10.11 160 MET B N 1
ATOM 3768 C CA . MET B 1 160 ? 54.256 -0.674 37.667 1.00 11.05 160 MET B CA 1
ATOM 3769 C C . MET B 1 160 ? 53.185 -0.724 38.754 1.00 8.85 160 MET B C 1
ATOM 3770 O O . MET B 1 160 ? 53.273 -1.531 39.683 1.00 9.66 160 MET B O 1
ATOM 3775 N N . PRO B 1 161 ? 52.157 0.065 38.648 1.00 8.25 161 PRO B N 1
ATOM 3776 C CA . PRO B 1 161 ? 51.009 -0.124 39.538 1.00 6.71 161 PRO B CA 1
ATOM 3777 C C . PRO B 1 161 ? 50.342 -1.486 39.348 1.00 6.36 161 PRO B C 1
ATOM 3778 O O . PRO B 1 161 ? 50.194 -1.931 38.197 1.00 7.83 161 PRO B O 1
ATOM 3782 N N . THR B 1 162 ? 49.958 -2.113 40.439 1.00 6.95 162 THR B N 1
ATOM 3783 C CA . THR B 1 162 ? 49.323 -3.404 40.378 1.00 4.42 162 THR B CA 1
ATOM 3784 C C . THR B 1 162 ? 47.966 -3.466 41.050 1.00 7.85 162 THR B C 1
ATOM 3785 O O . THR B 1 162 ? 47.325 -4.538 41.047 1.00 15.66 162 THR B O 1
ATOM 3789 N N . VAL B 1 163 ? 47.514 -2.375 41.646 1.00 6.40 163 VAL B N 1
ATOM 3790 C CA . VAL B 1 163 ? 46.233 -2.267 42.294 1.00 7.87 163 VAL B CA 1
ATOM 3791 C C . VAL B 1 163 ? 45.567 -0.942 41.911 1.00 4.53 163 VAL B C 1
ATOM 3792 O O . VAL B 1 163 ? 46.246 0.079 41.845 1.00 6.70 163 VAL B O 1
ATOM 3796 N N . TYR B 1 164 ? 44.274 -1.000 41.606 1.00 6.06 164 TYR B N 1
ATOM 3797 C CA . TYR B 1 164 ? 43.460 0.177 41.407 1.00 4.62 164 TYR B CA 1
ATOM 3798 C C . TYR B 1 164 ? 42.325 0.104 42.389 1.00 5.00 164 TYR B C 1
ATOM 3799 O O . TYR B 1 164 ? 41.625 -0.901 42.465 1.00 8.64 164 TYR B O 1
ATOM 3808 N N . GLN B 1 165 ? 42.088 1.186 43.128 1.00 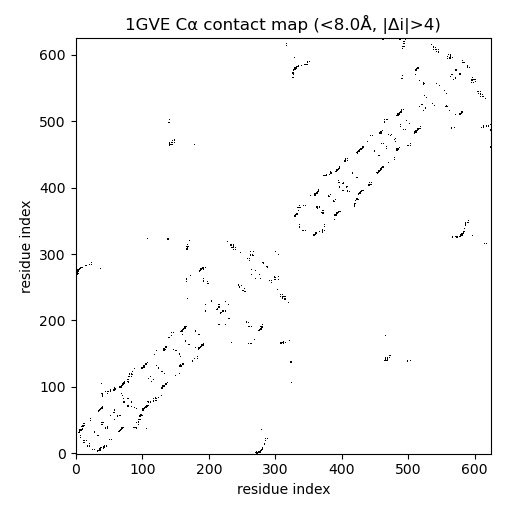6.52 165 GLN B N 1
ATOM 3809 C CA . GLN B 1 165 ? 40.950 1.303 44.046 1.00 8.23 165 GLN B CA 1
ATOM 3810 C C . GLN B 1 165 ? 39.946 2.310 43.516 1.00 8.63 165 GLN B C 1
ATOM 3811 O O . GLN B 1 165 ? 40.287 3.485 43.296 1.00 7.57 165 GLN B O 1
ATOM 3817 N N . GLY B 1 166 ? 38.705 1.862 43.322 1.00 8.74 166 GLY B N 1
ATOM 3818 C CA . GLY B 1 166 ? 37.720 2.740 42.749 1.00 9.19 166 GLY B CA 1
ATOM 3819 C C . GLY B 1 166 ? 36.298 2.445 43.169 1.00 8.85 166 GLY B C 1
ATOM 3820 O O . GLY B 1 166 ? 36.032 1.377 43.692 1.00 8.92 166 GLY B O 1
ATOM 3821 N N . MET B 1 167 ? 35.385 3.369 42.885 1.00 8.79 167 MET B N 1
ATOM 3822 C CA . MET B 1 167 ? 34.001 3.163 43.219 1.00 9.29 167 MET B CA 1
ATOM 3823 C C . MET B 1 167 ? 33.345 2.114 42.329 1.00 8.70 167 MET B C 1
ATOM 3824 O O . MET B 1 167 ? 33.416 2.173 41.120 1.00 9.00 167 MET B O 1
ATOM 3832 N N . TYR B 1 168 ? 32.603 1.194 42.944 1.00 8.19 168 TYR B N 1
ATOM 3833 C CA . TYR B 1 168 ? 31.920 0.155 42.208 1.00 8.05 168 TYR B CA 1
ATOM 3834 C C . TYR B 1 168 ? 30.903 -0.500 43.136 1.00 8.66 168 TYR B C 1
ATOM 3835 O O . TYR B 1 168 ? 31.255 -0.881 44.244 1.00 9.50 168 TYR B O 1
ATOM 3844 N N . ASN B 1 169 ? 29.656 -0.553 42.693 1.00 8.58 169 ASN B N 1
ATOM 3845 C CA . ASN B 1 169 ? 28.590 -1.241 43.424 1.00 9.02 169 ASN B CA 1
ATOM 3846 C C . ASN B 1 169 ? 27.492 -1.617 42.460 1.00 9.10 169 ASN B C 1
ATOM 3847 O O . ASN B 1 169 ? 27.576 -1.363 41.261 1.00 9.96 169 ASN B O 1
ATOM 3852 N N . ALA B 1 170 ? 26.429 -2.237 42.983 1.00 8.68 170 ALA B N 1
ATOM 3853 C CA . ALA B 1 170 ? 25.426 -2.771 42.082 1.00 10.14 170 ALA B CA 1
ATOM 3854 C C . ALA B 1 170 ? 24.761 -1.767 41.189 1.00 9.23 170 ALA B C 1
ATOM 3855 O O . ALA B 1 170 ? 24.243 -2.146 40.139 1.00 11.51 170 ALA B O 1
ATOM 3857 N N . ILE B 1 171 ? 24.726 -0.508 41.605 1.00 10.62 171 ILE B N 1
ATOM 3858 C CA . ILE B 1 171 ? 24.138 0.525 40.778 1.00 11.70 171 ILE B CA 1
ATOM 3859 C C . ILE B 1 171 ? 25.135 1.600 40.374 1.00 11.47 171 ILE B C 1
ATOM 3860 O O . ILE B 1 171 ? 24.756 2.693 39.984 1.00 11.50 171 ILE B O 1
ATOM 3865 N N . THR B 1 172 ? 26.429 1.241 40.412 1.00 10.59 172 THR B N 1
ATOM 3866 C CA . THR B 1 172 ? 27.504 2.171 40.053 1.00 9.83 172 THR B CA 1
ATOM 3867 C C . THR B 1 172 ? 28.540 1.364 39.289 1.00 9.22 172 THR B C 1
ATOM 3868 O O . THR B 1 172 ? 29.452 0.820 39.885 1.00 10.08 172 THR B O 1
ATOM 3872 N N . ARG B 1 173 ? 28.381 1.282 37.967 1.00 7.71 173 ARG B N 1
ATOM 3873 C CA . ARG B 1 173 ? 29.133 0.333 37.168 1.00 8.70 173 ARG B CA 1
ATOM 3874 C C . ARG B 1 173 ? 29.927 0.917 35.994 1.00 8.91 173 ARG B C 1
ATOM 3875 O O . ARG B 1 173 ? 30.385 0.184 35.135 1.00 8.95 173 ARG B O 1
ATOM 3883 N N . GLN B 1 174 ? 30.106 2.224 36.022 1.00 7.88 174 GLN B N 1
ATOM 3884 C CA . GLN B 1 174 ? 30.845 2.927 34.975 1.00 8.72 174 GLN B CA 1
ATOM 3885 C C . GLN B 1 174 ? 32.221 2.296 34.747 1.00 8.87 174 GLN B C 1
ATOM 3886 O O . GLN B 1 174 ? 32.665 2.181 33.593 1.00 9.45 174 GLN B O 1
ATOM 3892 N N . VAL B 1 175 ? 32.896 1.869 35.813 1.00 7.26 175 VAL B N 1
ATOM 3893 C CA . VAL B 1 175 ? 34.205 1.296 35.684 1.00 7.90 175 VAL B CA 1
ATOM 3894 C C . VAL B 1 175 ? 34.268 0.072 34.772 1.00 7.49 175 VAL B C 1
ATOM 3895 O O . VAL B 1 175 ? 35.319 -0.244 34.278 1.00 7.71 175 VAL B O 1
ATOM 3899 N N . GLU B 1 176 ? 33.149 -0.612 34.564 1.00 7.64 176 GLU B N 1
ATOM 3900 C CA . GLU B 1 176 ? 33.209 -1.806 33.751 1.00 7.51 176 GLU B CA 1
ATOM 3901 C C . GLU B 1 176 ? 33.617 -1.547 32.314 1.00 5.95 176 GLU B C 1
ATOM 3902 O O . GLU B 1 176 ? 34.159 -2.471 31.639 1.00 8.38 176 GLU B O 1
ATOM 3908 N N . THR B 1 177 ? 33.209 -0.405 31.765 1.00 7.21 177 THR B N 1
ATOM 3909 C CA . THR B 1 177 ? 33.288 -0.222 30.299 1.00 7.10 177 THR B CA 1
ATOM 3910 C C . THR B 1 177 ? 34.711 -0.054 29.765 1.00 6.31 177 THR B C 1
ATOM 3911 O O . THR B 1 177 ? 35.131 -0.759 28.811 1.00 7.76 177 THR B O 1
ATOM 3915 N N . GLU B 1 178 ? 35.431 0.867 30.396 1.00 6.13 178 GLU B N 1
ATOM 3916 C CA . GLU B 1 178 ? 36.765 1.292 29.966 1.00 7.73 178 GLU B CA 1
ATOM 3917 C C . GLU B 1 178 ? 37.836 0.968 30.999 1.00 6.99 178 GLU B C 1
ATOM 3918 O O . GLU B 1 178 ? 38.926 0.517 30.612 1.00 8.64 178 GLU B O 1
ATOM 3924 N N . LEU B 1 179 ? 37.560 1.196 32.255 1.00 6.33 179 LEU B N 1
ATOM 3925 C CA . LEU B 1 179 ? 38.536 0.911 33.282 1.00 6.95 179 LEU B CA 1
ATOM 3926 C C . LEU B 1 179 ? 38.879 -0.565 33.412 1.00 6.12 179 LEU B C 1
ATOM 3927 O O . LEU B 1 179 ? 40.041 -0.959 33.354 1.00 7.59 179 LEU B O 1
ATOM 3932 N N . PHE B 1 180 ? 37.870 -1.412 33.560 1.00 6.91 180 PHE B N 1
ATOM 3933 C CA . PHE B 1 180 ? 38.178 -2.785 33.832 1.00 7.15 180 PHE B CA 1
ATOM 3934 C C . PHE B 1 180 ? 38.976 -3.461 32.721 1.00 6.71 180 PHE B C 1
ATOM 3935 O O . PHE B 1 180 ? 39.930 -4.168 33.031 1.00 8.33 180 PHE B O 1
ATOM 3943 N N . PRO B 1 181 ? 38.663 -3.266 31.455 1.00 6.99 181 PRO B N 1
ATOM 3944 C CA . PRO B 1 181 ? 39.528 -3.880 30.442 1.00 6.71 181 PRO B CA 1
ATOM 3945 C C . PRO B 1 181 ? 40.957 -3.372 30.457 1.00 7.19 181 PRO B C 1
ATOM 3946 O O . PRO B 1 181 ? 41.901 -4.083 30.165 1.00 8.03 181 PRO B O 1
ATOM 3950 N N . CYS B 1 182 ? 41.148 -2.083 30.777 1.00 6.00 182 CYS B N 1
ATOM 3951 C CA . CYS B 1 182 ? 42.486 -1.521 30.899 1.00 6.51 182 CYS B CA 1
ATOM 3952 C C . CYS B 1 182 ? 43.266 -2.220 32.036 1.00 6.96 182 CYS B C 1
ATOM 3953 O O . CYS B 1 182 ? 44.394 -2.626 31.868 1.00 8.09 182 CYS B O 1
ATOM 3956 N N . LEU B 1 183 ? 42.587 -2.387 33.176 1.00 5.86 183 LEU B N 1
ATOM 3957 C CA . LEU B 1 183 ? 43.223 -3.039 34.318 1.00 6.41 183 LEU B CA 1
ATOM 3958 C C . LEU B 1 183 ? 43.601 -4.486 33.977 1.00 7.82 183 LEU B C 1
ATOM 3959 O O . LEU B 1 183 ? 44.661 -4.952 34.368 1.00 8.44 183 LEU B O 1
ATOM 3964 N N . ARG B 1 184 ? 42.695 -5.188 33.279 1.00 7.90 184 ARG B N 1
ATOM 3965 C CA . ARG B 1 184 ? 43.026 -6.572 32.928 1.00 8.21 184 ARG B CA 1
ATOM 3966 C C . ARG B 1 184 ? 44.209 -6.579 31.975 1.00 9.27 184 ARG B C 1
ATOM 3967 O O . ARG B 1 184 ? 45.106 -7.427 32.083 1.00 10.74 184 ARG B O 1
ATOM 3975 N N . HIS B 1 185 ? 44.255 -5.620 31.043 1.00 8.93 185 HIS B N 1
ATOM 3976 C CA . HIS B 1 185 ? 45.346 -5.574 30.102 1.00 8.76 185 HIS B CA 1
ATOM 3977 C C . HIS B 1 185 ? 46.723 -5.404 30.752 1.00 8.64 185 HIS B C 1
ATOM 3978 O O . HIS B 1 185 ? 47.722 -6.096 30.384 1.00 9.71 185 HIS B O 1
ATOM 3985 N N . PHE B 1 186 ? 46.788 -4.473 31.684 1.00 8.45 186 PHE B N 1
ATOM 3986 C CA . PHE B 1 186 ? 48.042 -4.106 32.298 1.00 8.76 186 PHE B CA 1
ATOM 3987 C C . PHE B 1 186 ? 48.354 -4.844 33.625 1.00 8.89 186 PHE B C 1
ATOM 3988 O O . PHE B 1 186 ? 49.414 -4.639 34.181 1.00 10.43 186 PHE B O 1
ATOM 3996 N N . GLY B 1 187 ? 47.428 -5.662 34.118 1.00 8.30 187 GLY B N 1
ATOM 3997 C CA . GLY B 1 187 ? 47.735 -6.555 35.241 1.00 9.48 187 GLY B CA 1
ATOM 3998 C C . GLY B 1 187 ? 47.433 -5.983 36.598 1.00 9.71 187 GLY B C 1
ATOM 3999 O O . GLY B 1 187 ? 48.142 -6.304 37.557 1.00 12.02 187 GLY B O 1
ATOM 4000 N N . LEU B 1 188 ? 46.490 -5.060 36.683 1.00 8.31 188 LEU B N 1
ATOM 4001 C CA . LEU B 1 188 ? 46.089 -4.510 37.968 1.00 7.89 188 LEU B CA 1
ATOM 4002 C C . LEU B 1 188 ? 44.836 -5.181 38.517 1.00 8.26 188 LEU B C 1
ATOM 4003 O O . LEU B 1 188 ? 43.905 -5.488 37.764 1.00 10.07 188 LEU B O 1
ATOM 4008 N N . ARG B 1 189 ? 44.849 -5.477 39.815 1.00 8.14 189 ARG B N 1
ATOM 4009 C CA . ARG B 1 189 ? 43.639 -5.959 40.488 1.00 7.48 189 ARG B CA 1
ATOM 4010 C C . ARG B 1 189 ? 42.854 -4.738 40.931 1.00 8.85 189 ARG B C 1
ATOM 4011 O O . ARG B 1 189 ? 43.406 -3.649 41.056 1.00 8.14 189 ARG B O 1
ATOM 4019 N N . PHE B 1 190 ? 41.581 -4.934 41.200 1.00 6.83 190 PHE B N 1
ATOM 4020 C CA . PHE B 1 190 ? 40.667 -3.855 41.503 1.00 7.83 190 PHE B CA 1
ATOM 4021 C C . PHE B 1 190 ? 40.025 -4.041 42.882 1.00 7.97 190 PHE B C 1
ATOM 4022 O O . PHE B 1 190 ? 39.515 -5.133 43.202 1.00 8.85 190 PHE B O 1
ATOM 4030 N N . TYR B 1 191 ? 40.116 -3.002 43.708 1.00 7.85 191 TYR B N 1
ATOM 4031 C CA . TYR B 1 191 ? 39.502 -2.946 45.008 1.00 7.77 191 TYR B CA 1
ATOM 4032 C C . TYR B 1 191 ? 38.361 -1.987 44.926 1.00 8.67 191 TYR B C 1
ATOM 4033 O O . TYR B 1 191 ? 38.512 -0.786 44.645 1.00 8.78 191 TYR B O 1
ATOM 4042 N N . ALA B 1 192 ? 37.181 -2.517 45.189 1.00 8.12 192 ALA B N 1
ATOM 4043 C CA . ALA B 1 192 ? 35.946 -1.727 45.120 1.00 8.84 192 ALA B CA 1
ATOM 4044 C C . ALA B 1 192 ? 35.562 -0.997 46.390 1.00 11.12 192 ALA B C 1
ATOM 4045 O O . ALA B 1 192 ? 35.478 -1.613 47.442 1.00 10.57 192 ALA B O 1
ATOM 4047 N N . PHE B 1 193 ? 35.383 0.316 46.319 1.00 12.15 193 PHE B N 1
ATOM 4048 C CA . PHE B 1 193 ? 34.810 1.035 47.439 1.00 13.41 193 PHE B CA 1
ATOM 4049 C C . PHE B 1 193 ? 33.421 1.556 47.169 1.00 13.73 193 PHE B C 1
ATOM 4050 O O . PHE B 1 193 ? 32.932 1.585 46.039 1.00 11.85 193 PHE B O 1
ATOM 4058 N N . ASN B 1 194 ? 32.796 1.916 48.296 1.00 14.97 194 ASN B N 1
ATOM 4059 C CA . ASN B 1 194 ? 31.448 2.395 48.351 1.00 17.75 194 ASN B CA 1
ATOM 4060 C C . ASN B 1 194 ? 30.533 1.311 47.869 1.00 19.12 194 ASN B C 1
ATOM 4061 O O . ASN B 1 194 ? 29.700 1.543 47.016 1.00 18.85 194 ASN B O 1
ATOM 4066 N N . PRO B 1 195 ? 30.647 0.094 48.443 1.00 19.01 195 PRO B N 1
ATOM 4067 C CA . PRO B 1 195 ? 29.779 -1.011 47.994 1.00 19.68 195 PRO B CA 1
ATOM 4068 C C . PRO B 1 195 ? 28.301 -0.833 48.300 1.00 21.23 195 PRO B C 1
ATOM 4069 O O . PRO B 1 195 ? 27.505 -1.626 47.740 1.00 19.32 195 PRO B O 1
ATOM 4073 N N . LEU B 1 196 ? 27.941 0.132 49.159 1.00 21.00 196 LEU B N 1
ATOM 4074 C CA . LEU B 1 196 ? 26.553 0.412 49.507 1.00 21.65 196 LEU B CA 1
ATOM 4075 C C . LEU B 1 196 ? 26.054 1.758 48.973 1.00 20.84 196 LEU B C 1
ATOM 4076 O O . LEU B 1 196 ? 24.997 2.250 49.363 1.00 20.52 196 LEU B O 1
ATOM 4081 N N . ALA B 1 197 ? 26.808 2.364 48.056 1.00 22.28 197 ALA B N 1
ATOM 4082 C CA . ALA B 1 197 ? 26.331 3.585 47.368 1.00 21.28 197 ALA B CA 1
ATOM 4083 C C . ALA B 1 197 ? 25.818 4.636 48.317 1.00 22.06 197 ALA B C 1
ATOM 4084 O O . ALA B 1 197 ? 24.704 5.188 48.154 1.00 23.01 197 ALA B O 1
ATOM 4086 N N . GLY B 1 198 ? 26.627 4.914 49.310 1.00 22.27 198 GLY B N 1
ATOM 4087 C CA . GLY B 1 198 ? 26.361 6.009 50.230 1.00 23.46 198 GLY B CA 1
ATOM 4088 C C . GLY B 1 198 ? 25.231 5.732 51.177 1.00 24.17 198 GLY B C 1
ATOM 4089 O O . GLY B 1 198 ? 24.777 6.641 51.868 1.00 23.93 198 GLY B O 1
ATOM 4090 N N . GLY B 1 199 ? 24.811 4.470 51.238 1.00 24.02 199 GLY B N 1
ATOM 4091 C CA . GLY B 1 199 ? 23.720 4.053 52.106 1.00 23.81 199 GLY B CA 1
ATOM 4092 C C . GLY B 1 199 ? 22.473 3.763 51.314 1.00 23.52 199 GLY B C 1
ATOM 4093 O O . GLY B 1 199 ? 21.556 3.109 51.814 1.00 23.02 199 GLY B O 1
ATOM 4094 N N . LEU B 1 200 ? 22.419 4.233 50.075 1.00 22.79 200 LEU B N 1
ATOM 4095 C CA . LEU B 1 200 ? 21.245 4.028 49.248 1.00 23.76 200 LEU B CA 1
ATOM 4096 C C . LEU B 1 200 ? 20.895 2.537 49.154 1.00 23.59 200 LEU B C 1
ATOM 4097 O O . LEU B 1 200 ? 19.718 2.174 49.179 1.00 22.26 200 LEU B O 1
ATOM 4102 N N . LEU B 1 201 ? 21.918 1.693 49.018 1.00 23.08 201 LEU B N 1
ATOM 4103 C CA . LEU B 1 201 ? 21.681 0.254 48.812 1.00 23.23 201 LEU B CA 1
ATOM 4104 C C . LEU B 1 201 ? 21.333 -0.516 50.084 1.00 24.40 201 LEU B C 1
ATOM 4105 O O . LEU B 1 201 ? 21.297 -1.753 50.055 1.00 24.29 201 LEU B O 1
ATOM 4110 N N . THR B 1 202 ? 21.162 0.199 51.189 1.00 25.11 202 THR B N 1
ATOM 4111 C CA . THR B 1 202 ? 20.713 -0.420 52.431 1.00 26.45 202 THR B CA 1
ATOM 4112 C C . THR B 1 202 ? 19.195 -0.450 52.460 1.00 27.53 202 THR B C 1
ATOM 4113 O O . THR B 1 202 ? 18.610 -1.227 53.209 1.00 27.10 202 THR B O 1
ATOM 4117 N N . GLY B 1 203 ? 18.557 0.397 51.657 1.00 28.92 203 GLY B N 1
ATOM 4118 C CA . GLY B 1 203 ? 17.108 0.491 51.629 1.00 30.89 203 GLY B CA 1
ATOM 4119 C C . GLY B 1 203 ? 16.534 1.330 52.767 1.00 32.74 203 GLY B C 1
ATOM 4120 O O . GLY B 1 203 ? 15.313 1.411 52.931 1.00 32.60 203 GLY B O 1
ATOM 4121 N N . ARG B 1 204 ? 17.401 1.961 53.548 1.00 35.59 204 ARG B N 1
ATOM 4122 C CA . ARG B 1 204 ? 16.945 2.754 54.699 1.00 37.99 204 ARG B CA 1
ATOM 4123 C C . ARG B 1 204 ? 16.453 4.150 54.318 1.00 39.92 204 ARG B C 1
ATOM 4124 O O . ARG B 1 204 ? 15.760 4.811 55.101 1.00 40.42 204 ARG B O 1
ATOM 4132 N N . TYR B 1 205 ? 16.796 4.594 53.116 1.00 41.84 205 TYR B N 1
ATOM 4133 C CA . TYR B 1 205 ? 16.417 5.925 52.669 1.00 43.52 205 TYR B CA 1
ATOM 4134 C C . TYR B 1 205 ? 15.292 5.833 51.660 1.00 44.42 205 TYR B C 1
ATOM 4135 O O . TYR B 1 205 ? 15.241 4.903 50.869 1.00 44.02 205 TYR B O 1
ATOM 4144 N N . LYS B 1 206 ? 14.385 6.803 51.699 1.00 46.09 206 LYS B N 1
ATOM 4145 C CA . LYS B 1 206 ? 13.243 6.838 50.795 1.00 47.42 206 LYS B CA 1
ATOM 4146 C C . LYS B 1 206 ? 13.057 8.256 50.260 1.00 48.27 206 LYS B C 1
ATOM 4147 O O . LYS B 1 206 ? 13.569 9.217 50.837 1.00 48.38 206 LYS B O 1
ATOM 4153 N N . TYR B 1 207 ? 12.343 8.393 49.150 1.00 49.36 207 TYR B N 1
ATOM 4154 C CA . TYR B 1 207 ? 12.093 9.718 48.598 1.00 50.41 207 TYR B CA 1
ATOM 4155 C C . TYR B 1 207 ? 11.211 10.486 49.583 1.00 51.18 207 TYR B C 1
ATOM 4156 O O . TYR B 1 207 ? 10.044 10.143 49.774 1.00 51.42 207 TYR B O 1
ATOM 4158 N N . GLN B 1 208 ? 11.777 11.505 50.223 1.00 52.18 208 GLN B N 1
ATOM 4159 C CA . GLN B 1 208 ? 11.044 12.282 51.223 1.00 52.86 208 GLN B CA 1
ATOM 4160 C C . GLN B 1 208 ? 11.837 13.523 51.617 1.00 53.39 208 GLN B C 1
ATOM 4161 O O . GLN B 1 208 ? 12.041 14.425 50.798 1.00 54.27 208 GLN B O 1
ATOM 4163 N N . TYR B 1 232 ? 23.715 12.862 45.243 1.00 49.72 232 TYR B N 1
ATOM 4164 C 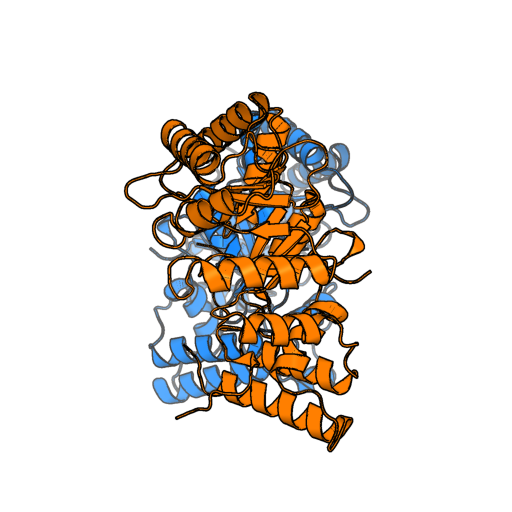CA . TYR B 1 232 ? 22.294 13.204 45.216 1.00 49.59 232 TYR B CA 1
ATOM 4165 C C . TYR B 1 232 ? 21.489 12.059 44.598 1.00 49.02 232 TYR B C 1
ATOM 4166 O O . TYR B 1 232 ? 21.884 11.497 43.574 1.00 49.65 232 TYR B O 1
ATOM 4168 N N . TRP B 1 233 ? 20.360 11.724 45.219 1.00 47.63 233 TRP B N 1
ATOM 4169 C CA . TRP B 1 233 ? 19.535 10.603 44.776 1.00 46.42 233 TRP B CA 1
ATOM 4170 C C . TRP B 1 233 ? 18.172 11.068 44.268 1.00 45.45 233 TRP B C 1
ATOM 4171 O O . TRP B 1 233 ? 17.466 11.811 44.955 1.00 45.42 233 TRP B O 1
ATOM 4182 N N . LYS B 1 234 ? 17.810 10.606 43.071 1.00 43.91 234 LYS B N 1
ATOM 4183 C CA . LYS B 1 234 ? 16.570 10.993 42.405 1.00 42.90 234 LYS B CA 1
ATOM 4184 C C . LYS B 1 234 ? 15.513 9.885 42.476 1.00 41.41 234 LYS B C 1
ATOM 4185 O O . LYS B 1 234 ? 15.755 8.812 43.023 1.00 41.04 234 LYS B O 1
ATOM 4191 N N . GLU B 1 235 ? 14.344 10.163 41.913 1.00 39.51 235 GLU B N 1
ATOM 4192 C CA . GLU B 1 235 ? 13.230 9.234 41.919 1.00 38.40 235 GLU B CA 1
ATOM 4193 C C . GLU B 1 235 ? 13.558 7.888 41.276 1.00 36.56 235 GLU B C 1
ATOM 4194 O O . GLU B 1 235 ? 13.099 6.827 41.748 1.00 36.11 235 GLU B O 1
ATOM 4200 N N . GLU B 1 236 ? 14.334 7.925 40.193 1.00 33.87 236 GLU B N 1
ATOM 4201 C CA . GLU B 1 236 ? 14.721 6.697 39.502 1.00 31.77 236 GLU B CA 1
ATOM 4202 C C . GLU B 1 236 ? 15.618 5.822 40.393 1.00 29.85 236 GLU B C 1
ATOM 4203 O O . GLU B 1 236 ? 15.659 4.596 40.228 1.00 27.41 236 GLU B O 1
ATOM 4209 N N . HIS B 1 237 ? 16.339 6.444 41.322 1.00 28.42 237 HIS B N 1
ATOM 4210 C CA . HIS B 1 237 ? 17.168 5.682 42.258 1.00 28.27 237 HIS B CA 1
ATOM 4211 C C . HIS B 1 237 ? 16.269 4.857 43.205 1.00 27.97 237 HIS B C 1
ATOM 4212 O O . HIS B 1 237 ? 16.444 3.653 43.414 1.00 27.05 237 HIS B O 1
ATOM 4219 N N . PHE B 1 238 ? 15.270 5.515 43.767 1.00 27.53 238 PHE B N 1
ATOM 4220 C CA . PHE B 1 238 ? 14.385 4.828 44.695 1.00 27.36 238 PHE B CA 1
ATOM 4221 C C . PHE B 1 238 ? 13.499 3.833 43.929 1.00 26.69 238 PHE B C 1
ATOM 4222 O O . PHE B 1 238 ? 13.124 2.779 44.452 1.00 26.71 238 PHE B O 1
ATOM 4230 N N . ASN B 1 239 ? 13.207 4.125 42.669 1.00 25.52 239 ASN B N 1
ATOM 4231 C CA . ASN B 1 239 ? 12.471 3.184 41.844 1.00 25.33 239 ASN B CA 1
ATOM 4232 C C . ASN B 1 239 ? 13.317 1.912 41.650 1.00 24.84 239 ASN B C 1
ATOM 4233 O O . ASN B 1 239 ? 12.807 0.796 41.691 1.00 23.86 239 ASN B O 1
ATOM 4238 N N . GLY B 1 240 ? 14.609 2.096 41.436 1.00 23.42 240 GLY B N 1
ATOM 4239 C CA . GLY B 1 240 ? 15.520 0.967 41.299 1.00 23.81 240 GLY B CA 1
ATOM 4240 C C . GLY B 1 240 ? 15.509 0.076 42.531 1.00 23.39 240 GLY B C 1
ATOM 4241 O O . GLY B 1 240 ? 15.400 -1.151 42.417 1.00 22.41 240 GLY B O 1
ATOM 4242 N N . ILE B 1 241 ? 15.684 0.695 43.696 1.00 23.86 241 ILE B N 1
ATOM 4243 C CA . ILE B 1 241 ? 15.691 -0.030 44.959 1.00 23.78 241 ILE B CA 1
ATOM 4244 C C . ILE B 1 241 ? 14.375 -0.777 45.112 1.00 23.39 241 ILE B C 1
ATOM 4245 O O . ILE B 1 241 ? 14.371 -1.935 45.513 1.00 21.90 241 ILE B O 1
ATOM 4250 N N . ALA B 1 242 ? 13.255 -0.140 44.758 1.00 22.56 242 ALA B N 1
ATOM 4251 C CA . ALA B 1 242 ? 11.949 -0.811 44.786 1.00 21.77 242 ALA B CA 1
ATOM 4252 C C . ALA B 1 242 ? 11.885 -2.084 43.923 1.00 20.71 242 ALA B C 1
ATOM 4253 O O . ALA B 1 242 ? 11.290 -3.095 44.315 1.00 20.98 242 ALA B O 1
ATOM 4255 N N . LEU B 1 243 ? 12.488 -2.049 42.746 1.00 18.22 243 LEU B N 1
ATOM 4256 C CA . LEU B 1 243 ? 12.533 -3.219 41.870 1.00 16.98 243 LEU B CA 1
ATOM 4257 C C . LEU B 1 243 ? 13.254 -4.383 42.561 1.00 15.40 243 LEU B C 1
ATOM 4258 O O . LEU B 1 243 ? 12.841 -5.543 42.453 1.00 15.31 243 LEU B O 1
ATOM 4263 N N . VAL B 1 244 ? 14.368 -4.063 43.195 1.00 14.20 244 VAL B N 1
ATOM 4264 C CA . VAL B 1 244 ? 15.175 -5.091 43.889 1.00 12.80 244 VAL B CA 1
ATOM 4265 C C . VAL B 1 244 ? 14.399 -5.642 45.089 1.00 14.09 244 VAL B C 1
ATOM 4266 O O . VAL B 1 244 ? 14.334 -6.852 45.293 1.00 12.82 244 VAL B O 1
ATOM 4270 N N . GLU B 1 245 ? 13.828 -4.742 45.875 1.00 14.14 245 GLU B N 1
ATOM 4271 C CA . GLU B 1 245 ? 12.984 -5.191 47.012 1.00 15.24 245 GLU B CA 1
ATOM 4272 C C . GLU B 1 245 ? 11.849 -6.109 46.553 1.00 15.09 245 GLU B C 1
ATOM 4273 O O . GLU B 1 245 ? 11.582 -7.154 47.188 1.00 14.26 245 GLU B O 1
ATOM 4279 N N . LYS B 1 246 ? 11.183 -5.757 45.462 1.00 14.90 246 LYS B N 1
ATOM 4280 C CA . LYS B 1 246 ? 10.124 -6.600 44.927 1.00 15.33 246 LYS B CA 1
ATOM 4281 C C . LYS B 1 246 ? 10.620 -7.986 44.487 1.00 14.26 246 LYS B C 1
ATOM 4282 O O . LYS B 1 246 ? 9.992 -8.990 44.793 1.00 14.85 246 LYS B O 1
ATOM 4288 N N . ALA B 1 247 ? 11.784 -8.063 43.850 1.00 11.54 247 ALA B N 1
ATOM 4289 C CA . ALA B 1 247 ? 12.328 -9.344 43.428 1.00 9.97 247 ALA B CA 1
ATOM 4290 C C . ALA B 1 247 ? 12.746 -10.189 44.623 1.00 9.71 247 ALA B C 1
ATOM 4291 O O . ALA B 1 247 ? 12.561 -11.424 44.621 1.00 10.62 247 ALA B O 1
ATOM 4293 N N . LEU B 1 248 ? 13.309 -9.533 45.624 1.00 9.14 248 LEU B N 1
ATOM 4294 C CA . LEU B 1 248 ? 13.698 -10.239 46.827 1.00 9.61 248 LEU B CA 1
ATOM 4295 C C . LEU B 1 248 ? 12.466 -10.887 47.464 1.00 10.32 248 LEU B C 1
ATOM 4296 O O . LEU B 1 248 ? 12.549 -12.017 47.896 1.00 10.32 248 LEU B O 1
ATOM 4301 N N . LYS B 1 249 ? 11.387 -10.131 47.616 1.00 10.73 249 LYS B N 1
ATOM 4302 C CA . LYS B 1 249 ? 10.162 -10.701 48.207 1.00 11.61 249 LYS B CA 1
ATOM 4303 C C . LYS B 1 249 ? 9.557 -11.806 47.332 1.00 12.23 249 LYS B C 1
ATOM 4304 O O . LYS B 1 249 ? 9.142 -12.852 47.870 1.00 12.77 249 LYS B O 1
ATOM 4310 N N . THR B 1 250 ? 9.485 -11.594 46.020 1.00 13.23 250 THR B N 1
ATOM 4311 C CA . THR B 1 250 ? 8.934 -12.638 45.146 1.00 13.67 250 THR B CA 1
ATOM 4312 C C . THR B 1 250 ? 9.756 -13.905 45.185 1.00 13.23 250 THR B C 1
ATOM 4313 O O . THR B 1 250 ? 9.235 -15.030 45.274 1.00 14.54 250 THR B O 1
ATOM 4317 N N . THR B 1 251 ? 11.072 -13.762 45.216 1.00 11.41 251 THR B N 1
ATOM 4318 C CA . THR B 1 251 ? 11.921 -14.934 45.206 1.00 10.92 251 THR B CA 1
ATOM 4319 C C . THR B 1 251 ? 11.985 -15.695 46.512 1.00 10.78 251 THR B C 1
ATOM 4320 O O . THR B 1 251 ? 11.853 -16.945 46.557 1.00 12.50 251 THR B O 1
ATOM 4324 N N . TYR B 1 252 ? 12.159 -14.974 47.613 1.00 10.45 252 TYR B N 1
ATOM 4325 C CA . TYR B 1 252 ? 12.485 -15.629 48.883 1.00 9.81 252 TYR B CA 1
ATOM 4326 C C . TYR B 1 252 ? 11.366 -15.536 49.937 1.00 10.49 252 TYR B C 1
ATOM 4327 O O . TYR B 1 252 ? 11.508 -16.109 51.018 1.00 11.50 252 TYR B O 1
ATOM 4336 N N . GLY B 1 253 ? 10.370 -14.708 49.674 1.00 9.43 253 GLY B N 1
ATOM 4337 C CA . GLY B 1 253 ? 9.293 -14.513 50.638 1.00 9.26 253 GLY B CA 1
ATOM 4338 C C . GLY B 1 253 ? 9.787 -13.981 51.992 1.00 8.56 253 GLY B C 1
ATOM 4339 O O . GLY B 1 253 ? 10.564 -13.052 52.028 1.00 9.36 253 GLY B O 1
ATOM 4340 N N . PRO B 1 254 ? 9.384 -14.606 53.091 1.00 6.34 254 PRO B N 1
ATOM 4341 C CA . PRO B 1 254 ? 9.701 -14.123 54.434 1.00 6.31 254 PRO B CA 1
ATOM 4342 C C . PRO B 1 254 ? 11.147 -14.343 54.837 1.00 5.99 254 PRO B C 1
ATOM 4343 O O . PRO B 1 254 ? 11.537 -13.839 55.871 1.00 8.25 254 PRO B O 1
ATOM 4347 N N . THR B 1 255 ? 11.937 -15.049 54.046 1.00 5.57 255 THR B N 1
ATOM 4348 C CA . THR B 1 255 ? 13.338 -15.278 54.356 1.00 5.23 255 THR B CA 1
ATOM 4349 C C . THR B 1 255 ? 14.279 -14.609 53.363 1.00 5.68 255 THR B C 1
ATOM 4350 O O . THR B 1 255 ? 15.353 -15.086 53.126 1.00 6.03 255 THR B O 1
ATOM 4354 N N . ALA B 1 256 ? 13.829 -13.495 52.837 1.00 6.78 256 ALA B N 1
ATOM 4355 C CA . ALA B 1 256 ? 14.634 -12.748 51.907 1.00 7.50 256 ALA B CA 1
ATOM 4356 C C . ALA B 1 256 ? 15.817 -12.102 52.582 1.00 7.36 256 ALA B C 1
ATOM 4357 O O . ALA B 1 256 ? 15.711 -11.589 53.685 1.00 7.73 256 ALA B O 1
ATOM 4359 N N . PRO B 1 257 ? 16.944 -12.053 51.880 1.00 7.95 257 PRO B N 1
ATOM 4360 C CA . PRO B 1 257 ? 18.017 -11.186 52.314 1.00 8.52 257 PRO B CA 1
ATOM 4361 C C . PRO B 1 257 ? 17.473 -9.767 52.406 1.00 8.29 257 PRO B C 1
ATOM 4362 O O . PRO B 1 257 ? 16.627 -9.364 51.610 1.00 7.73 257 PRO B O 1
ATOM 4366 N N . SER B 1 258 ? 18.044 -9.023 53.343 1.00 9.00 258 SER B N 1
ATOM 4367 C CA . SER B 1 258 ? 17.779 -7.605 53.438 1.00 9.84 258 SER B CA 1
ATOM 4368 C C . SER B 1 258 ? 18.380 -6.909 52.209 1.00 10.00 258 SER B C 1
ATOM 4369 O O . SER B 1 258 ? 19.184 -7.488 51.489 1.00 8.60 258 SER B O 1
ATOM 4372 N N . MET B 1 259 ? 18.002 -5.661 51.966 1.00 11.21 259 MET B N 1
ATOM 4373 C CA . MET B 1 259 ? 18.624 -4.903 50.887 1.00 11.88 259 MET B CA 1
ATOM 4374 C C . MET B 1 259 ? 20.133 -4.792 51.060 1.00 11.46 259 MET B C 1
ATOM 4375 O O . MET B 1 259 ? 20.871 -4.941 50.089 1.00 11.55 259 MET B O 1
ATOM 4380 N N . ILE B 1 260 ? 20.605 -4.556 52.291 1.00 10.72 260 ILE B N 1
ATOM 4381 C CA . ILE B 1 260 ? 22.041 -4.427 52.495 1.00 11.89 260 ILE B CA 1
ATOM 4382 C C . ILE B 1 260 ? 22.720 -5.767 52.226 1.00 10.84 260 ILE B C 1
ATOM 4383 O O . ILE B 1 260 ? 23.765 -5.859 51.617 1.00 11.44 260 ILE B O 1
ATOM 4388 N N . SER B 1 261 ? 22.071 -6.850 52.635 1.00 9.65 261 SER B N 1
ATOM 4389 C CA . SER B 1 261 ? 22.646 -8.142 52.372 1.00 8.10 261 SER B CA 1
ATOM 4390 C C . SER B 1 261 ? 22.759 -8.410 50.862 1.00 7.82 261 SER B C 1
ATOM 4391 O O . SER B 1 261 ? 23.772 -8.910 50.375 1.00 9.13 261 SER B O 1
ATOM 4394 N N . ALA B 1 262 ? 21.702 -8.118 50.124 1.00 6.70 262 ALA B N 1
ATOM 4395 C CA . ALA B 1 262 ? 21.687 -8.338 48.704 1.00 7.23 262 ALA B CA 1
ATOM 4396 C C . ALA B 1 262 ? 22.787 -7.548 47.985 1.00 8.39 262 ALA B C 1
ATOM 4397 O O . ALA B 1 262 ? 23.439 -8.073 47.107 1.00 7.86 262 ALA B O 1
ATOM 4399 N N . ALA B 1 263 ? 22.940 -6.293 48.383 1.00 8.46 263 ALA B N 1
ATOM 4400 C CA . ALA B 1 263 ? 23.948 -5.433 47.763 1.00 9.47 263 ALA B CA 1
ATOM 4401 C C . ALA B 1 263 ? 25.343 -5.973 48.002 1.00 7.69 263 ALA B C 1
ATOM 4402 O O . ALA B 1 263 ? 26.191 -5.935 47.124 1.00 9.54 263 ALA B O 1
ATOM 4404 N N . VAL B 1 264 ? 25.629 -6.430 49.214 1.00 7.81 264 VAL B N 1
ATOM 4405 C CA . VAL B 1 264 ? 26.920 -7.025 49.495 1.00 8.65 264 VAL B CA 1
ATOM 4406 C C . VAL B 1 264 ? 27.105 -8.316 48.726 1.00 8.60 264 VAL B C 1
ATOM 4407 O O . VAL B 1 264 ? 28.154 -8.585 48.128 1.00 8.59 264 VAL B O 1
ATOM 4411 N N . ARG B 1 265 ? 26.064 -9.147 48.733 1.00 7.96 265 ARG B N 1
ATOM 4412 C CA . ARG B 1 265 ? 26.172 -10.413 47.995 1.00 8.21 265 ARG B CA 1
ATOM 4413 C C . ARG B 1 265 ? 26.381 -10.219 46.508 1.00 8.30 265 ARG B C 1
ATOM 4414 O O . ARG B 1 265 ? 27.059 -11.031 45.849 1.00 8.54 265 ARG B O 1
ATOM 4422 N N . TRP B 1 266 ? 25.837 -9.147 45.970 1.00 7.75 266 TRP B N 1
ATOM 4423 C CA . TRP B 1 266 ? 26.080 -8.824 44.564 1.00 8.51 266 TRP B CA 1
ATOM 4424 C C . TRP B 1 266 ? 27.574 -8.600 44.342 1.00 8.30 266 TRP B C 1
ATOM 4425 O O . TRP B 1 266 ? 28.140 -9.117 43.387 1.00 9.81 266 TRP B O 1
ATOM 4436 N N . MET B 1 267 ? 28.185 -7.856 45.249 1.00 7.45 267 MET B N 1
ATOM 4437 C CA . MET B 1 267 ? 29.596 -7.550 45.047 1.00 9.14 267 MET B CA 1
ATOM 4438 C C . MET B 1 267 ? 30.396 -8.811 45.029 1.00 9.40 267 MET B C 1
ATOM 4439 O O . MET B 1 267 ? 31.325 -8.968 44.215 1.00 10.29 267 MET B O 1
ATOM 4444 N N . TYR B 1 268 ? 30.102 -9.721 45.959 1.00 8.96 268 TYR B N 1
ATOM 4445 C CA . TYR B 1 268 ? 30.950 -10.888 46.120 1.00 8.75 268 TYR B CA 1
ATOM 4446 C C . TYR B 1 268 ? 30.643 -12.006 45.176 1.00 9.51 268 TYR B C 1
ATOM 4447 O O . TYR B 1 268 ? 31.488 -12.909 45.040 1.00 10.71 268 TYR B O 1
ATOM 4456 N N . HIS B 1 269 ? 29.438 -12.052 44.636 1.00 8.96 269 HIS B N 1
ATOM 4457 C CA . HIS B 1 269 ? 29.061 -13.194 43.831 1.00 8.84 269 HIS B CA 1
ATOM 4458 C C . HIS B 1 269 ? 28.649 -12.914 42.394 1.00 10.26 269 HIS B C 1
ATOM 4459 O O . HIS B 1 269 ? 28.570 -13.861 41.588 1.00 12.19 269 HIS B O 1
ATOM 4466 N N . HIS B 1 270 ? 28.254 -11.673 42.087 1.00 8.40 270 HIS B N 1
ATOM 4467 C CA . HIS B 1 270 ? 27.613 -11.409 40.828 1.00 8.92 270 HIS B CA 1
ATOM 4468 C C . HIS B 1 270 ? 28.232 -10.226 40.027 1.00 9.94 270 HIS B C 1
ATOM 4469 O O . HIS B 1 270 ? 27.812 -9.931 38.941 1.00 12.06 270 HIS B O 1
ATOM 4476 N N . SER B 1 271 ? 29.240 -9.586 40.609 1.00 10.27 271 SER B N 1
ATOM 4477 C CA . SER B 1 271 ? 29.922 -8.479 39.921 1.00 9.92 271 SER B CA 1
ATOM 4478 C C . SER B 1 271 ? 31.060 -9.015 39.053 1.00 9.32 271 SER B C 1
ATOM 4479 O O . SER B 1 271 ? 31.328 -10.218 38.952 1.00 10.76 271 SER B O 1
ATOM 4482 N N . GLN B 1 272 ? 31.797 -8.102 38.431 1.00 8.68 272 GLN B N 1
ATOM 4483 C CA . GLN B 1 272 ? 32.921 -8.489 37.636 1.00 9.63 272 GLN B CA 1
ATOM 4484 C C . GLN B 1 272 ? 34.189 -8.668 38.461 1.00 9.82 272 GLN B C 1
ATOM 4485 O O . GLN B 1 272 ? 35.223 -8.982 37.911 1.00 10.64 272 GLN B O 1
ATOM 4491 N N . LEU B 1 273 ? 34.120 -8.492 39.769 1.00 9.20 273 LEU B N 1
ATOM 4492 C CA . LEU B 1 273 ? 35.263 -8.819 40.605 1.00 9.35 273 LEU B CA 1
ATOM 4493 C C . LEU B 1 273 ? 35.604 -10.274 40.581 1.00 11.97 273 LEU B C 1
ATOM 4494 O O . LEU B 1 273 ? 34.657 -11.094 40.677 1.00 13.54 273 LEU B O 1
ATOM 4499 N N . LYS B 1 274 ? 36.882 -10.598 40.460 1.00 12.56 274 LYS B N 1
ATOM 4500 C CA . LYS B 1 274 ? 37.342 -11.976 40.424 1.00 15.28 274 LYS B CA 1
ATOM 4501 C C . LYS B 1 274 ? 38.356 -12.236 41.526 1.00 13.82 274 LYS B C 1
ATOM 4502 O O . LYS B 1 274 ? 39.498 -11.754 41.519 1.00 13.54 274 LYS B O 1
ATOM 4508 N N . GLY B 1 275 ? 37.933 -13.053 42.463 1.00 15.37 275 GLY B N 1
ATOM 4509 C CA . GLY B 1 275 ? 38.774 -13.439 43.561 1.00 15.55 275 GLY B CA 1
ATOM 4510 C C . GLY B 1 275 ? 40.086 -14.044 43.065 1.00 17.45 275 GLY B C 1
ATOM 4511 O O . GLY B 1 275 ? 41.133 -13.822 43.663 1.00 18.37 275 GLY B O 1
ATOM 4512 N N . THR B 1 276 ? 40.086 -14.738 41.938 1.00 17.94 276 THR B N 1
ATOM 4513 C CA . THR B 1 276 ? 41.361 -15.279 41.461 1.00 20.92 276 THR B CA 1
ATOM 4514 C C . THR B 1 276 ? 42.257 -14.207 40.796 1.00 21.35 276 THR B C 1
ATOM 4515 O O . THR B 1 276 ? 43.376 -14.479 40.337 1.00 24.77 276 THR B O 1
ATOM 4519 N N . GLN B 1 277 ? 41.743 -13.026 40.600 1.00 20.80 277 GLN B N 1
ATOM 4520 C CA . GLN B 1 277 ? 42.589 -11.958 40.079 1.00 21.34 277 GLN B CA 1
ATOM 4521 C C . GLN B 1 277 ? 43.079 -11.140 41.271 1.00 19.29 277 GLN B C 1
ATOM 4522 O O . GLN B 1 277 ? 43.849 -10.203 41.076 1.00 19.54 277 GLN B O 1
ATOM 4528 N N . GLY B 1 278 ? 42.700 -11.520 42.505 1.00 14.74 278 GLY B N 1
ATOM 4529 C CA . GLY B 1 278 ? 43.042 -10.720 43.692 1.00 14.36 278 GLY B CA 1
ATOM 4530 C C . GLY B 1 278 ? 42.131 -9.517 43.940 1.00 11.38 278 GLY B C 1
ATOM 4531 O O . GLY B 1 278 ? 42.392 -8.674 44.795 1.00 11.02 278 GLY B O 1
ATOM 4532 N N . ASP B 1 279 ? 41.032 -9.464 43.229 1.00 9.65 279 ASP B N 1
ATOM 4533 C CA . ASP B 1 279 ? 40.107 -8.346 43.403 1.00 8.57 279 ASP B CA 1
ATOM 4534 C C . ASP B 1 279 ? 39.501 -8.387 44.809 1.00 8.05 279 ASP B C 1
ATOM 4535 O O . ASP B 1 279 ? 39.422 -9.446 45.445 1.00 9.57 279 ASP B O 1
ATOM 4540 N N . ALA B 1 280 ? 39.015 -7.241 45.301 1.00 7.83 280 ALA B N 1
ATOM 4541 C CA . ALA B 1 280 ? 38.539 -7.147 46.652 1.00 8.74 280 ALA B CA 1
ATOM 4542 C C . ALA B 1 280 ? 37.480 -6.075 46.809 1.00 8.22 280 ALA B C 1
ATOM 4543 O O . ALA B 1 280 ? 37.299 -5.247 45.924 1.00 8.83 280 ALA B O 1
ATOM 4545 N N . VAL B 1 281 ? 36.800 -6.153 47.947 1.00 8.12 281 VAL B N 1
ATOM 4546 C CA . VAL B 1 281 ? 35.815 -5.181 48.356 1.00 8.66 281 VAL B CA 1
ATOM 4547 C C . VAL B 1 281 ? 36.309 -4.488 49.594 1.00 8.79 281 VAL B C 1
ATOM 4548 O O . VAL B 1 281 ? 36.725 -5.178 50.538 1.00 9.24 281 VAL B O 1
ATOM 4552 N N . ILE B 1 282 ? 36.246 -3.155 49.622 1.00 9.70 282 ILE B N 1
ATOM 4553 C CA . ILE B 1 282 ? 36.604 -2.397 50.797 1.00 9.99 282 ILE B CA 1
ATOM 4554 C C . ILE B 1 282 ? 35.375 -2.190 51.656 1.00 10.73 282 ILE B C 1
ATOM 4555 O O . ILE B 1 282 ? 34.409 -1.533 51.255 1.00 12.58 282 ILE B O 1
ATOM 4560 N N . LEU B 1 283 ? 35.456 -2.730 52.858 1.00 10.96 283 LEU B N 1
ATOM 4561 C CA . LEU B 1 283 ? 34.389 -2.587 53.805 1.00 13.31 283 LEU B CA 1
ATOM 4562 C C . LEU B 1 283 ? 34.638 -1.378 54.634 1.00 16.46 283 LEU B C 1
ATOM 4563 O O . LEU B 1 283 ? 35.590 -1.363 55.399 1.00 17.82 283 LEU B O 1
ATOM 4568 N N . GLY B 1 284 ? 33.760 -0.386 54.540 1.00 20.09 284 GLY B N 1
ATOM 4569 C CA . GLY B 1 284 ? 33.827 0.803 55.388 1.00 22.23 284 GLY B CA 1
ATOM 4570 C C . GLY B 1 284 ? 33.088 0.566 56.704 1.00 23.41 284 GLY B C 1
ATOM 4571 O O . GLY B 1 284 ? 32.298 -0.359 56.807 1.00 23.01 284 GLY B O 1
ATOM 4572 N N . MET B 1 285 ? 33.346 1.390 57.715 1.00 23.71 285 MET B N 1
ATOM 4573 C CA . MET B 1 285 ? 32.697 1.219 59.000 1.00 24.02 285 MET B CA 1
ATOM 4574 C C . MET B 1 285 ? 32.711 2.546 59.678 1.00 23.95 285 MET B C 1
ATOM 4575 O O . MET B 1 285 ? 33.702 3.285 59.571 1.00 23.62 285 MET B O 1
ATOM 4580 N N . SER B 1 286 ? 31.641 2.862 60.392 1.00 23.14 286 SER B N 1
ATOM 4581 C CA . SER B 1 286 ? 31.638 4.002 61.275 1.00 23.59 286 SER B CA 1
ATOM 4582 C C . SER B 1 286 ? 31.422 3.511 62.694 1.00 21.88 286 SER B C 1
ATOM 4583 O O . SER B 1 286 ? 31.402 4.307 63.607 1.00 22.34 286 SER B O 1
ATOM 4586 N N . SER B 1 287 ? 31.333 2.196 62.888 1.00 20.63 287 SER B N 1
ATOM 4587 C CA . SER B 1 287 ? 31.201 1.640 64.237 1.00 19.48 287 SER B CA 1
ATOM 4588 C C . SER B 1 287 ? 31.564 0.185 64.215 1.00 18.68 287 SER B C 1
ATOM 4589 O O . SER B 1 287 ? 31.538 -0.453 63.171 1.00 18.50 287 SER B O 1
ATOM 4592 N N . LEU B 1 288 ? 31.917 -0.346 65.373 1.00 18.58 288 LEU B N 1
ATOM 4593 C CA . LEU B 1 288 ? 32.230 -1.750 65.519 1.00 18.37 288 LEU B CA 1
ATOM 4594 C C . LEU B 1 288 ? 31.013 -2.616 65.160 1.00 19.15 288 LEU B C 1
ATOM 4595 O O . LEU B 1 288 ? 31.132 -3.694 64.590 1.00 18.71 288 LEU B O 1
ATOM 4600 N N . GLU B 1 289 ? 29.844 -2.174 65.584 1.00 19.76 289 GLU B N 1
ATOM 4601 C CA . GLU B 1 289 ? 28.638 -2.937 65.297 1.00 20.44 289 GLU B CA 1
ATOM 4602 C C . GLU B 1 289 ? 28.384 -3.046 63.802 1.00 19.51 289 GLU B C 1
ATOM 4603 O O . GLU B 1 289 ? 28.034 -4.128 63.306 1.00 18.16 289 GLU B O 1
ATOM 4613 N N . GLN B 1 290 ? 28.524 -1.916 63.107 1.00 18.40 290 GLN B N 1
ATOM 4614 C CA . GLN B 1 290 ? 28.312 -1.879 61.666 1.00 18.24 290 GLN B CA 1
ATOM 4615 C C . GLN B 1 290 ? 29.336 -2.806 61.002 1.00 17.85 290 GLN B C 1
ATOM 4616 O O . GLN B 1 290 ? 29.016 -3.566 60.084 1.00 17.87 290 GLN B O 1
ATOM 4622 N N . LEU B 1 291 ? 30.585 -2.765 61.465 1.00 17.11 291 LEU B N 1
ATOM 4623 C CA . LEU B 1 291 ? 31.551 -3.683 60.909 1.00 16.91 291 LEU B CA 1
ATOM 4624 C C . LEU B 1 291 ? 31.209 -5.158 61.147 1.00 16.18 291 LEU B C 1
ATOM 4625 O O . LEU B 1 291 ? 31.315 -5.984 60.244 1.00 15.51 291 LEU B O 1
ATOM 4630 N N . GLU B 1 292 ? 30.801 -5.527 62.365 1.00 16.22 292 GLU B N 1
ATOM 4631 C CA . GLU B 1 292 ? 30.439 -6.924 62.628 1.00 16.81 292 GLU B CA 1
ATOM 4632 C C . GLU B 1 292 ? 29.252 -7.371 61.764 1.00 15.77 292 GLU B C 1
ATOM 4633 O O . GLU B 1 292 ? 29.252 -8.487 61.244 1.00 14.95 292 GLU B O 1
ATOM 4643 N N . GLN B 1 293 ? 28.271 -6.486 61.593 1.00 15.39 293 GLN B N 1
ATOM 4644 C CA . GLN B 1 293 ? 27.128 -6.781 60.676 1.00 15.97 293 GLN B CA 1
ATOM 4645 C C . GLN B 1 293 ? 27.656 -7.041 59.286 1.00 16.12 293 GLN B C 1
ATOM 4646 O O . GLN B 1 293 ? 27.331 -8.020 58.645 1.00 15.64 293 GLN B O 1
ATOM 4652 N N . ASN B 1 294 ? 28.520 -6.147 58.804 1.00 14.90 294 ASN B N 1
ATOM 4653 C CA . ASN B 1 294 ? 28.984 -6.267 57.420 1.00 15.20 294 ASN B CA 1
ATOM 4654 C C . ASN B 1 294 ? 29.883 -7.484 57.219 1.00 13.30 294 ASN B C 1
ATOM 4655 O O . ASN B 1 294 ? 29.840 -8.144 56.183 1.00 13.80 294 ASN B O 1
ATOM 4660 N N . LEU B 1 295 ? 30.671 -7.837 58.226 1.00 12.77 295 LEU B N 1
ATOM 4661 C CA . LEU B 1 295 ? 31.503 -9.022 58.106 1.00 12.05 295 LEU B CA 1
ATOM 4662 C C . LEU B 1 295 ? 30.696 -10.296 57.922 1.00 13.06 295 LEU B C 1
ATOM 4663 O O . LEU B 1 295 ? 31.109 -11.272 57.267 1.00 12.55 295 LEU B O 1
ATOM 4668 N N . ALA B 1 296 ? 29.552 -10.299 58.560 1.00 13.36 296 ALA B N 1
ATOM 4669 C CA . ALA B 1 296 ? 28.640 -11.433 58.426 1.00 12.83 296 ALA B CA 1
ATOM 4670 C C . ALA B 1 296 ? 28.062 -11.496 57.017 1.00 12.13 296 ALA B C 1
ATOM 4671 O O . ALA B 1 296 ? 27.984 -12.571 56.425 1.00 12.31 296 ALA B O 1
ATOM 4673 N N . LEU B 1 297 ? 27.713 -10.356 56.454 1.00 11.11 297 LEU B N 1
ATOM 4674 C CA . LEU B 1 297 ? 27.142 -10.350 55.102 1.00 10.93 297 LEU B CA 1
ATOM 4675 C C . LEU B 1 297 ? 28.097 -10.887 54.057 1.00 10.92 297 LEU B C 1
ATOM 4676 O O . LEU B 1 297 ? 27.695 -11.469 53.054 1.00 10.05 297 LEU B O 1
ATOM 4681 N N . VAL B 1 298 ? 29.382 -10.569 54.218 1.00 11.80 298 VAL B N 1
ATOM 4682 C CA . VAL B 1 298 ? 30.378 -11.039 53.297 1.00 12.69 298 VAL B CA 1
ATOM 4683 C C . VAL B 1 298 ? 30.333 -12.536 53.112 1.00 12.72 298 VAL B C 1
ATOM 4684 O O . VAL B 1 298 ? 30.505 -13.047 51.997 1.00 13.87 298 VAL B O 1
ATOM 4688 N N . GLU B 1 299 ? 29.969 -13.245 54.175 1.00 11.96 299 GLU B N 1
ATOM 4689 C CA . GLU B 1 299 ? 29.997 -14.697 54.150 1.00 12.68 299 GLU B CA 1
ATOM 4690 C C . GLU B 1 299 ? 28.725 -15.335 53.589 1.00 11.61 299 GLU B C 1
ATOM 4691 O O . GLU B 1 299 ? 28.662 -16.537 53.432 1.00 12.99 299 GLU B O 1
ATOM 4697 N N . GLU B 1 300 ? 27.727 -14.531 53.270 1.00 9.64 300 GLU B N 1
ATOM 4698 C CA . GLU B 1 300 ? 26.465 -15.060 52.733 1.00 10.68 300 GLU B CA 1
ATOM 4699 C C . GLU B 1 300 ? 26.663 -15.496 51.281 1.00 11.10 300 GLU B C 1
ATOM 4700 O O . GLU B 1 300 ? 27.697 -15.121 50.649 1.00 12.11 300 GLU B O 1
ATOM 4706 N N . GLY B 1 301 ? 25.700 -16.267 50.772 1.00 10.61 301 GLY B N 1
ATOM 4707 C CA . GLY B 1 301 ? 25.811 -16.864 49.466 1.00 10.09 301 GLY B CA 1
ATOM 4708 C C . GLY B 1 301 ? 25.315 -16.051 48.319 1.00 9.68 301 GLY B C 1
ATOM 4709 O O . GLY B 1 301 ? 24.947 -14.864 48.406 1.00 11.27 301 GLY B O 1
ATOM 4710 N N . PRO B 1 302 ? 25.330 -16.672 47.171 1.00 10.93 302 PRO B N 1
ATOM 4711 C CA . PRO B 1 302 ? 24.819 -15.997 45.978 1.00 11.01 302 PRO B CA 1
ATOM 4712 C C . PRO B 1 302 ? 23.337 -15.711 46.056 1.00 10.56 302 PRO B C 1
ATOM 4713 O O . PRO B 1 302 ? 22.614 -16.300 46.919 1.00 11.55 302 PRO B O 1
ATOM 4717 N N . LEU B 1 303 ? 22.888 -14.872 45.151 1.00 8.56 303 LEU B N 1
ATOM 4718 C CA . LEU B 1 303 ? 21.506 -14.534 44.982 1.00 8.99 303 LEU B CA 1
ATOM 4719 C C . LEU B 1 303 ? 20.906 -15.297 43.802 1.00 8.70 303 LEU B C 1
ATOM 4720 O O . LEU B 1 303 ? 21.585 -15.664 42.836 1.00 10.11 303 LEU B O 1
ATOM 4725 N N . GLU B 1 304 ? 19.591 -15.487 43.849 1.00 9.75 304 GLU B N 1
ATOM 4726 C CA . GLU B 1 304 ? 18.904 -16.091 42.729 1.00 10.85 304 GLU B CA 1
ATOM 4727 C C . GLU B 1 304 ? 18.865 -15.149 41.544 1.00 11.21 304 GLU B C 1
ATOM 4728 O O . GLU B 1 304 ? 18.915 -13.894 41.673 1.00 11.00 304 GLU B O 1
ATOM 4734 N N . PRO B 1 305 ? 18.803 -15.711 40.349 1.00 12.78 305 PRO B N 1
ATOM 4735 C CA . PRO B 1 305 ? 18.823 -14.899 39.135 1.00 12.53 305 PRO B CA 1
ATOM 4736 C C . PRO B 1 305 ? 17.830 -13.768 39.072 1.00 11.85 305 PRO B C 1
ATOM 4737 O O . PRO B 1 305 ? 18.181 -12.723 38.540 1.00 13.29 305 PRO B O 1
ATOM 4741 N N . ALA B 1 306 ? 16.588 -13.965 39.507 1.00 11.49 306 ALA B N 1
ATOM 4742 C CA . ALA B 1 306 ? 15.663 -12.846 39.405 1.00 11.20 306 ALA B CA 1
ATOM 4743 C C . ALA B 1 306 ? 16.113 -11.613 40.174 1.00 11.37 306 ALA B C 1
ATOM 4744 O O . ALA B 1 306 ? 15.797 -10.469 39.824 1.00 11.17 306 ALA B O 1
ATOM 4746 N N . VAL B 1 307 ? 16.831 -11.825 41.265 1.00 10.08 307 VAL B N 1
ATOM 4747 C CA . VAL B 1 307 ? 17.279 -10.681 42.075 1.00 9.68 307 VAL B CA 1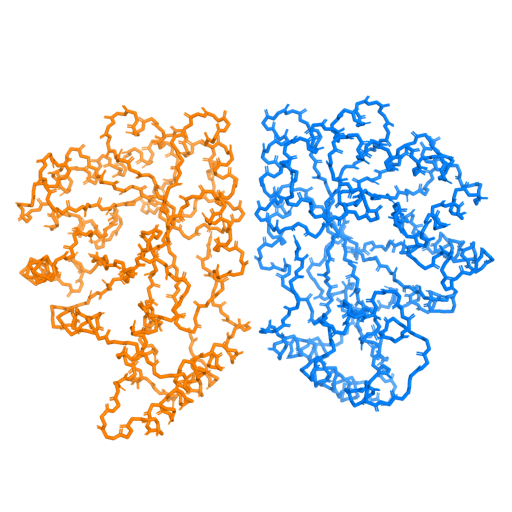
ATOM 4748 C C . VAL B 1 307 ? 18.467 -9.982 41.372 1.00 9.72 307 VAL B C 1
ATOM 4749 O O . VAL B 1 307 ? 18.563 -8.752 41.296 1.00 10.94 307 VAL B O 1
ATOM 4753 N N . VAL B 1 308 ? 19.336 -10.786 40.810 1.00 9.59 308 VAL B N 1
ATOM 4754 C CA . VAL B 1 308 ? 20.462 -10.257 40.037 1.00 10.09 308 VAL B CA 1
ATOM 4755 C C . VAL B 1 308 ? 19.913 -9.464 38.845 1.00 10.77 308 VAL B C 1
ATOM 4756 O O . VAL B 1 308 ? 20.363 -8.313 38.549 1.00 11.39 308 VAL B O 1
ATOM 4760 N N . ASP B 1 309 ? 18.871 -10.002 38.202 1.00 10.85 309 ASP B N 1
ATOM 4761 C CA . ASP B 1 309 ? 18.262 -9.266 37.088 1.00 11.18 309 ASP B CA 1
ATOM 4762 C C . ASP B 1 309 ? 17.711 -7.952 37.546 1.00 10.97 309 ASP B C 1
ATOM 4763 O O . ASP B 1 309 ? 17.786 -6.955 36.840 1.00 11.58 309 ASP B O 1
ATOM 4768 N N . ALA B 1 310 ? 17.100 -7.925 38.714 1.00 10.17 310 ALA B N 1
ATOM 4769 C CA . ALA B 1 310 ? 16.576 -6.662 39.226 1.00 9.58 310 ALA B CA 1
ATOM 4770 C C . ALA B 1 310 ? 17.680 -5.620 39.466 1.00 10.18 310 ALA B C 1
ATOM 4771 O O . ALA B 1 310 ? 17.456 -4.415 39.246 1.00 10.66 310 ALA B O 1
ATOM 4773 N N . PHE B 1 311 ? 18.796 -6.050 40.014 1.00 9.23 311 PHE B N 1
ATOM 4774 C CA . PHE B 1 311 ? 19.901 -5.112 40.179 1.00 9.46 311 PHE B CA 1
ATOM 4775 C C . PHE B 1 311 ? 20.324 -4.602 38.804 1.00 9.98 311 PHE B C 1
ATOM 4776 O O . PHE B 1 311 ? 20.642 -3.431 38.700 1.00 9.88 311 PHE B O 1
ATOM 4784 N N . ASP B 1 312 ? 20.357 -5.449 37.782 1.00 10.61 312 ASP B N 1
ATOM 4785 C CA . ASP B 1 312 ? 20.733 -4.969 36.466 1.00 10.96 312 ASP B CA 1
ATOM 4786 C C . ASP B 1 312 ? 19.730 -3.916 35.999 1.00 12.27 312 ASP B C 1
ATOM 4787 O O . ASP B 1 312 ? 20.065 -2.913 35.369 1.00 13.73 312 ASP B O 1
ATOM 4792 N N . GLN B 1 313 ? 18.453 -4.170 36.228 1.00 11.70 313 GLN B N 1
ATOM 4793 C CA . GLN B 1 313 ? 17.418 -3.189 35.849 1.00 13.14 313 GLN B CA 1
ATOM 4794 C C . GLN B 1 313 ? 17.579 -1.891 36.601 1.00 12.26 313 GLN B C 1
ATOM 4795 O O . GLN B 1 313 ? 17.408 -0.791 36.043 1.00 14.30 313 GLN B O 1
ATOM 4801 N N . ALA B 1 314 ? 17.929 -1.965 37.875 1.00 11.45 314 ALA B N 1
ATOM 4802 C CA . ALA B 1 314 ? 18.134 -0.771 38.671 1.00 11.72 314 ALA B CA 1
ATOM 4803 C C . ALA B 1 314 ? 19.323 0.038 38.111 1.00 12.28 314 ALA B C 1
ATOM 4804 O O . ALA B 1 314 ? 19.281 1.283 38.019 1.00 12.08 314 ALA B O 1
ATOM 4806 N N . TRP B 1 315 ? 20.382 -0.675 37.772 1.00 11.70 315 TRP B N 1
ATOM 4807 C CA . TRP B 1 315 ? 21.558 -0.017 37.170 1.00 10.90 315 TRP B CA 1
ATOM 4808 C C . TRP B 1 315 ? 21.102 0.673 35.878 1.00 12.22 315 TRP B C 1
ATOM 4809 O O . TRP B 1 315 ? 21.500 1.815 35.633 1.00 12.06 315 TRP B O 1
ATOM 4820 N N . ASN B 1 316 ? 20.327 0.009 35.053 1.00 10.99 316 ASN B N 1
ATOM 4821 C CA . ASN B 1 316 ? 19.936 0.568 33.754 1.00 12.25 316 ASN B CA 1
ATOM 4822 C C . ASN B 1 316 ? 19.152 1.860 33.946 1.00 13.73 316 ASN B C 1
ATOM 4823 O O . ASN B 1 316 ? 19.249 2.760 33.105 1.00 14.84 316 ASN B O 1
ATOM 4828 N N . LEU B 1 317 ? 18.397 1.976 35.049 1.00 13.59 317 LEU B N 1
ATOM 4829 C CA . LEU B 1 317 ? 17.642 3.207 35.320 1.00 14.52 317 LEU B CA 1
ATOM 4830 C C . LEU B 1 317 ? 18.512 4.393 35.636 1.00 15.28 317 LEU B C 1
ATOM 4831 O O . LEU B 1 317 ? 18.109 5.513 35.423 1.00 15.96 317 LEU B O 1
ATOM 4836 N N . VAL B 1 318 ? 19.701 4.176 36.178 1.00 13.52 318 VAL B N 1
ATOM 4837 C CA . VAL B 1 318 ? 20.524 5.277 36.612 1.00 12.89 318 VAL B CA 1
ATOM 4838 C C . VAL B 1 318 ? 21.880 5.350 35.928 1.00 11.75 318 VAL B C 1
ATOM 4839 O O . VAL B 1 318 ? 22.666 6.214 36.260 1.00 14.29 318 VAL B O 1
ATOM 4843 N N . ALA B 1 319 ? 22.143 4.457 34.974 1.00 12.34 319 ALA B N 1
ATOM 4844 C CA . ALA B 1 319 ? 23.431 4.509 34.274 1.00 12.42 319 ALA B CA 1
ATOM 4845 C C . ALA B 1 319 ? 23.755 5.870 33.693 1.00 13.20 319 ALA B C 1
ATOM 4846 O O . ALA B 1 319 ? 24.890 6.327 33.752 1.00 15.85 319 ALA B O 1
ATOM 4848 N N . HIS B 1 320 ? 22.745 6.532 33.162 1.00 13.41 320 HIS B N 1
ATOM 4849 C CA . HIS B 1 320 ? 22.928 7.849 32.483 1.00 13.48 320 HIS B CA 1
ATOM 4850 C C . HIS B 1 320 ? 23.375 8.958 33.389 1.00 14.10 320 HIS B C 1
ATOM 4851 O O . HIS B 1 320 ? 23.838 10.033 32.913 1.00 16.22 320 HIS B O 1
ATOM 4858 N N . GLU B 1 321 ? 23.284 8.744 34.690 1.00 14.78 321 GLU B N 1
ATOM 4859 C CA . GLU B 1 321 ? 23.711 9.763 35.613 1.00 16.45 321 GLU B CA 1
ATOM 4860 C C . GLU B 1 321 ? 24.673 9.196 36.656 1.00 15.69 321 GLU B C 1
ATOM 4861 O O . GLU B 1 321 ? 24.801 9.700 37.731 1.00 16.73 321 GLU B O 1
ATOM 4867 N N . CYS B 1 322 ? 25.401 8.148 36.280 1.00 14.90 322 CYS B N 1
ATOM 4868 C CA . CYS B 1 322 ? 26.419 7.607 37.182 1.00 13.95 322 CYS B CA 1
ATOM 4869 C C . CYS B 1 322 ? 27.499 8.626 37.500 1.00 13.08 322 CYS B C 1
ATOM 4870 O O . CYS B 1 322 ? 28.016 9.281 36.596 1.00 13.10 322 CYS B O 1
ATOM 4873 N N . PRO B 1 323 ? 27.876 8.783 38.763 1.00 13.21 323 PRO B N 1
ATOM 4874 C CA . PRO B 1 323 ? 29.000 9.660 39.084 1.00 13.46 323 PRO B CA 1
ATOM 4875 C C . PRO B 1 323 ? 30.272 9.129 38.460 1.00 12.56 323 PRO B C 1
ATOM 4876 O O . PRO B 1 323 ? 30.445 7.925 38.295 1.00 12.71 323 PRO B O 1
ATOM 4880 N N . ASN B 1 324 ? 31.158 10.024 38.108 1.00 11.13 324 ASN B N 1
ATOM 4881 C CA . ASN B 1 324 ? 32.408 9.551 37.525 1.00 9.45 324 ASN B CA 1
ATOM 4882 C C . ASN B 1 324 ? 33.275 8.907 38.583 1.00 8.83 324 ASN B C 1
ATOM 4883 O O . ASN B 1 324 ? 33.367 9.380 39.723 1.00 10.27 324 ASN B O 1
ATOM 4888 N N . TYR B 1 325 ? 34.008 7.864 38.190 1.00 8.17 325 TYR B N 1
ATOM 4889 C CA . TYR B 1 325 ? 34.898 7.213 39.128 1.00 8.84 325 TYR B CA 1
ATOM 4890 C C . TYR B 1 325 ? 36.260 7.881 39.270 1.00 9.64 325 TYR B C 1
ATOM 4891 O O . TYR B 1 325 ? 37.101 7.466 40.069 1.00 9.96 325 TYR B O 1
ATOM 4900 N N . PHE B 1 326 ? 36.497 8.916 38.471 1.00 8.40 326 PHE B N 1
ATOM 4901 C CA . PHE B 1 326 ? 37.762 9.613 38.362 1.00 8.76 326 PHE B CA 1
ATOM 4902 C C . PHE B 1 326 ? 37.598 11.077 38.614 1.00 9.13 326 PHE B C 1
ATOM 4903 O O . PHE B 1 326 ? 36.507 11.600 38.556 1.00 9.79 326 PHE B O 1
ATOM 4911 N N . ARG B 1 327 ? 38.698 11.747 38.891 1.00 11.69 327 ARG B N 1
ATOM 4912 C CA . ARG B 1 327 ? 38.677 13.186 39.099 1.00 13.55 327 ARG B CA 1
ATOM 4913 C C . ARG B 1 327 ? 39.992 13.848 38.732 1.00 15.89 327 ARG B C 1
ATOM 4914 O O . ARG B 1 327 ? 40.914 13.200 38.255 1.00 14.24 327 ARG B O 1
#

B-factor: mean 18.58, std 11.17, range [3.47, 74.7]

Organism: Rattus norvegicus (NCBI:txid10116)

GO terms:
  GO:0070401 NADP+ binding (F, IDA)
  GO:0008106 alcohol dehydrogenase (NADP+) activity (F, IDA)
  GO:0005737 cytoplasm (C, IDA)
  GO:0046223 aflatoxin catabolic process (P, IDA)
  GO:0008106 alcohol dehydrogenase (NADP+) activity (F, EXP)
  GO:0005794 Golgi apparatus (C, IDA)
  GO:0005829 cytosol (C, IDA)
  GO:0016614 oxidoreductase activity, acting on CH-OH group of donors (F, IDA)
  GO:0004022 alcohol dehydrogenase (NAD+) activity (F, IDA)
  GO:0046222 aflatoxin metabolic process (P, IDA)
  GO:0046223 aflatoxin catabolic process (P, IMP)

Radius of gyration: 27.52 Å; Cα contacts (8 Å, |Δi|>4): 1244; chains: 2; bounding box: 60×47×84 Å

Nearest PDB structures (foldseek):
  1gve-assembly1_B  TM=1.003E+00  e=5.575E-65  Rattus norvegicus
  8hwn-assembly3_C  TM=9.028E-01  e=3.195E-23  Devosia
  8hwn-assembly4_D  TM=8.993E-01  e=4.307E-23  Devosia
  4xk2-assembly1_A  TM=8.707E-01  e=1.956E-19  Polaromonas sp. JS666
  4xk2-assembly1_C  TM=8.666E-01  e=4.790E-19  Polaromonas sp. JS666